Protein AF-L7CES0-F1 (afdb_monomer)

Radius of gyration: 25.16 Å; Cα contacts (8 Å, |Δi|>4): 735; chains: 1; bounding box: 62×67×53 Å

pLDDT: mean 84.21, std 19.74, range [24.27, 98.88]

Sequence (444 aa):
MDDTIAILITWTTYGTWMPGDARGWRKRKGGPQLPQPLLADWCRKQMKGEAVLLEPHHRDAVETACRQHSEHRGWHLLAVSARTNHVHVVITANAKPQTVRDQLKANCTAALRRLAKPLSVGKTWTKGGDCELLNDDEDIHDAVIYVSEAQERKGREQPNEPTALAAGIASRRSRTTTSTPAASAVGSGNPNMKNTEKIHSMLELSHFIGQEHRDLAILGEGNTSAKIDDETFLVKASGSCLESLGEDDAVACRFDTLLPMLDENDISDQEIEDRLLACRVDPNAKKPSVETLFHAYLLSLPGVEFVGHTHSIAVNQILCSTHAEKFATNRLFPDEVVCCGTRSVFVPYVDPGLALSQVIREKTEAFINEMGSTPRVILLQNHGLITIGKTPGAVKAAMLMAHKAAQIFVGAASLGGPVFMSDADVDRIANRIDEHYRQKALKL

InterPro domains:
  IPR001303 Class II aldolase/adducin N-terminal [PF00596] (213-409)
  IPR001303 Class II aldolase/adducin N-terminal [SM01007] (200-410)
  IPR036409 Class II aldolase/adducin N-terminal domain superfamily [G3DSA:3.40.225.10] (173-414)
  IPR036409 Class II aldolase/adducin N-terminal domain superfamily [SSF53639] (213-438)
  IPR036515 Transposase IS200-like superfamily [G3DSA:3.30.70.1290] (42-151)
  IPR036515 Transposase IS200-like superfamily [SSF143422] (53-140)
  IPR050197 Aldolase class II family, sugar metabolism enzymes [PTHR22789] (215-440)

Organism: NCBI:txid993516

Mean predicted aligned error: 16.51 Å

Foldseek 3Di:
DDQFKKKKWKWWWPPQDFDQDCLFDQDPPRGTGHHHVVRNVVVNVVDPDDTQFQDPVLFVLLVVLLVVVCVVQVKAWLFWGDHRTMIITIIGHPDDQQVSVVVSVVSSQVSQCPDPDHPDDPGTTDPTTDMDIDRDPVSSLVSSCVRVVNNVCRVPDDSDDDDPPVRVVRVVPPDDDDDDDDDDDDDDDDLVVLVVVQLVQQLVLLLVQQDCVQQFANAQDKKKKFDSDLFKIWIAARRDGSNPDDSLRTFIFTLVLQQVLLVDPPDDPVVLQVSQCVRTPDNPGHRGDLQVNLVSVQCNDPFWGMKIWTARPLLLVQLQDPCNQVLQAFAQDLLLCLQFNHGEQEAEADDGHSRSSNSSNVSQVVCCVVPVDGGQKYAHRNGTIMGTGNGSLSRVSNSSSSSVRSNVQVVVVVVVGGDTDDSVVSVCSNPDPVSVVVCVSSVD

Solvent-accessible surface area (backbone atoms only — not comparable to full-atom values): 24326 Å² total; per-residue (Å²): 134,81,82,67,52,31,33,46,35,37,36,41,21,16,78,65,76,52,62,18,28,89,85,29,29,72,43,99,90,66,48,77,38,72,53,31,64,71,48,24,52,52,52,59,74,66,52,95,64,78,58,42,69,43,52,72,72,50,22,54,39,35,42,50,31,44,52,54,52,24,57,77,68,74,27,51,71,73,28,63,25,52,47,49,46,35,37,39,36,30,34,34,54,102,59,58,61,68,59,52,52,52,51,45,53,52,42,24,52,53,41,37,55,67,40,98,76,46,68,87,59,99,61,60,53,40,90,77,60,53,68,43,82,26,80,44,72,64,58,45,48,54,53,33,48,56,31,48,62,49,53,74,53,73,85,73,79,67,101,77,79,80,75,76,69,75,61,62,72,68,66,75,76,84,76,82,83,89,80,86,91,79,85,90,78,94,71,86,79,59,68,73,59,55,50,54,53,44,52,52,48,40,44,54,43,26,34,62,49,20,36,60,96,66,48,27,19,88,56,53,51,49,44,42,32,27,48,72,58,97,56,33,29,34,29,38,24,53,83,45,34,31,54,74,55,51,75,83,35,52,26,45,31,36,41,82,61,46,61,64,56,64,79,60,76,92,75,52,72,66,58,53,50,52,41,53,53,62,20,32,74,52,81,85,53,56,57,47,31,75,60,48,58,39,51,48,54,55,44,69,40,88,72,29,33,28,39,41,35,32,49,23,54,47,40,37,66,38,27,67,42,98,49,31,64,60,60,26,60,46,43,71,51,69,70,45,37,69,45,29,41,68,46,32,40,64,38,74,73,58,68,86,37,68,66,30,28,40,51,52,48,54,44,47,52,52,44,26,72,74,68,75,45,80,65,28,30,37,38,35,34,72,63,26,40,37,17,37,19,63,31,60,53,17,20,51,46,17,45,54,39,51,37,52,50,27,48,50,41,56,56,28,46,78,73,81,43,69,69,66,56,53,69,71,58,46,52,54,51,72,71,31,76,68,38,59,52,51,31,58,73,52,48,88

Structure (mmCIF, N/CA/C/O backbone):
data_AF-L7CES0-F1
#
_entry.id   AF-L7CES0-F1
#
loop_
_atom_site.group_PDB
_atom_site.id
_atom_site.type_symbol
_atom_site.label_atom_id
_atom_site.label_alt_id
_atom_site.label_comp_id
_atom_site.label_asym_id
_atom_site.label_entity_id
_atom_site.label_seq_id
_atom_site.pdbx_PDB_ins_code
_atom_site.Cartn_x
_atom_site.Cartn_y
_atom_site.Cartn_z
_atom_site.occupancy
_atom_site.B_iso_or_equiv
_atom_site.auth_seq_id
_atom_site.auth_comp_id
_atom_site.auth_asym_id
_atom_site.auth_atom_id
_atom_site.pdbx_PDB_model_num
ATOM 1 N N . MET A 1 1 ? -9.239 -37.622 4.790 1.00 31.33 1 MET A N 1
ATOM 2 C CA . MET A 1 1 ? -8.653 -36.492 4.047 1.00 31.33 1 MET A CA 1
ATOM 3 C C . MET A 1 1 ? -7.451 -36.099 4.870 1.00 31.33 1 MET A C 1
ATOM 5 O O . MET A 1 1 ? -7.655 -35.707 6.007 1.00 31.33 1 MET A O 1
ATOM 9 N N . ASP A 1 2 ? -6.253 -36.433 4.392 1.00 36.75 2 ASP A N 1
ATOM 10 C CA . ASP A 1 2 ? -5.007 -36.283 5.153 1.00 36.75 2 ASP A CA 1
ATOM 11 C C . ASP A 1 2 ? -4.706 -34.797 5.383 1.00 36.75 2 ASP A C 1
ATOM 13 O O . ASP A 1 2 ? -4.640 -34.026 4.424 1.00 36.75 2 ASP A O 1
ATOM 17 N N . ASP A 1 3 ? -4.530 -34.418 6.651 1.00 44.41 3 ASP A N 1
ATOM 18 C CA . ASP A 1 3 ? -4.059 -33.099 7.075 1.00 44.41 3 ASP A CA 1
ATOM 19 C C . ASP A 1 3 ? -2.729 -32.800 6.365 1.00 44.41 3 ASP A C 1
ATOM 21 O O . ASP A 1 3 ? -1.705 -33.446 6.613 1.00 44.41 3 ASP A O 1
ATOM 25 N N . THR A 1 4 ? -2.739 -31.865 5.415 1.00 49.75 4 THR A N 1
ATOM 26 C CA . THR A 1 4 ? -1.561 -31.571 4.593 1.00 49.75 4 THR A CA 1
ATOM 27 C C . THR A 1 4 ? -0.585 -30.723 5.403 1.00 49.75 4 THR A C 1
ATOM 29 O O . THR A 1 4 ? -0.717 -29.512 5.487 1.00 49.75 4 THR A O 1
ATOM 32 N N . ILE A 1 5 ? 0.408 -31.374 6.012 1.00 77.62 5 ILE A N 1
ATOM 33 C CA . ILE A 1 5 ? 1.502 -30.713 6.734 1.00 77.62 5 ILE A CA 1
ATOM 34 C C . ILE A 1 5 ? 2.671 -30.506 5.762 1.00 77.62 5 ILE A C 1
ATOM 36 O O . ILE A 1 5 ? 3.347 -31.474 5.391 1.00 77.62 5 ILE A O 1
ATOM 40 N N . ALA A 1 6 ? 2.946 -29.263 5.360 1.00 90.38 6 ALA A N 1
ATOM 41 C CA . ALA A 1 6 ? 4.182 -28.941 4.643 1.00 90.38 6 ALA A CA 1
ATOM 42 C C . ALA A 1 6 ? 5.281 -28.490 5.612 1.00 90.38 6 ALA A C 1
ATOM 44 O O . ALA A 1 6 ? 5.043 -28.173 6.777 1.00 90.38 6 ALA A O 1
ATOM 45 N N . ILE A 1 7 ? 6.521 -28.481 5.132 1.00 92.69 7 ILE A N 1
ATOM 46 C CA . ILE A 1 7 ? 7.694 -28.126 5.923 1.00 92.69 7 ILE A CA 1
ATOM 47 C C . ILE A 1 7 ? 8.457 -27.018 5.202 1.00 92.69 7 ILE A C 1
ATOM 49 O O . ILE A 1 7 ? 8.964 -27.250 4.102 1.00 92.69 7 ILE A O 1
ATOM 53 N N . LEU A 1 8 ? 8.608 -25.857 5.842 1.00 91.81 8 LEU A N 1
ATOM 54 C CA . LEU A 1 8 ? 9.565 -24.834 5.425 1.00 91.81 8 LEU A CA 1
ATOM 55 C C . LEU A 1 8 ? 10.921 -25.128 6.069 1.00 91.81 8 LEU A C 1
ATOM 57 O O . LEU A 1 8 ? 11.074 -25.164 7.291 1.00 91.81 8 LEU A O 1
ATOM 61 N N . ILE A 1 9 ? 11.933 -25.357 5.241 1.00 93.50 9 ILE A N 1
ATOM 62 C CA . ILE A 1 9 ? 13.287 -25.692 5.667 1.00 93.50 9 ILE A CA 1
ATOM 63 C C . ILE A 1 9 ? 14.240 -24.618 5.162 1.00 93.50 9 ILE A C 1
ATOM 65 O O . ILE A 1 9 ? 14.303 -24.351 3.965 1.00 93.50 9 ILE A O 1
ATOM 69 N N . THR A 1 10 ? 15.050 -24.074 6.069 1.00 90.12 10 THR A N 1
ATOM 70 C CA . THR A 1 10 ? 16.116 -23.127 5.725 1.00 90.12 10 THR A CA 1
ATOM 71 C C . THR A 1 10 ? 17.451 -23.588 6.296 1.00 90.12 10 THR A C 1
ATOM 73 O O . THR A 1 10 ? 17.572 -23.873 7.491 1.00 90.12 10 THR A O 1
ATOM 76 N N . TRP A 1 11 ? 18.499 -23.644 5.475 1.00 92.81 11 TRP A N 1
ATOM 77 C CA . TRP A 1 11 ? 19.865 -23.848 5.969 1.00 92.81 11 TRP A CA 1
ATOM 78 C C . TRP A 1 11 ? 20.870 -22.933 5.283 1.00 92.81 11 TRP A C 1
ATOM 80 O O . TRP A 1 11 ? 20.719 -22.565 4.125 1.00 92.81 11 TRP A O 1
ATOM 90 N N . THR A 1 12 ? 21.933 -22.594 6.006 1.00 90.88 12 THR A N 1
ATOM 91 C CA . THR A 1 12 ? 22.967 -21.665 5.543 1.00 90.88 12 THR A CA 1
ATOM 92 C C . THR A 1 12 ? 24.241 -22.401 5.142 1.00 90.88 12 THR A C 1
ATOM 94 O O . THR A 1 12 ? 24.520 -23.522 5.600 1.00 90.88 12 THR A O 1
ATOM 97 N N . THR A 1 13 ? 25.035 -21.771 4.282 1.00 90.69 13 THR A N 1
ATOM 98 C CA . THR A 1 13 ? 26.393 -22.221 3.978 1.00 90.69 13 THR A CA 1
ATOM 99 C C . THR A 1 13 ? 27.318 -22.000 5.177 1.00 90.69 13 THR A C 1
ATOM 101 O O . THR A 1 13 ? 26.997 -21.291 6.134 1.00 90.69 13 THR A O 1
ATOM 104 N N . TYR A 1 14 ? 28.457 -22.686 5.194 1.00 90.56 14 TYR A N 1
ATOM 105 C CA . TYR A 1 14 ? 29.433 -22.547 6.268 1.00 90.56 14 TYR A CA 1
ATOM 106 C C . TYR A 1 14 ? 30.012 -21.127 6.310 1.00 90.56 14 TYR A C 1
ATOM 108 O O . TYR A 1 14 ? 30.406 -20.584 5.284 1.00 90.56 14 TYR A O 1
ATOM 116 N N . GLY A 1 15 ? 30.097 -20.545 7.509 1.00 84.50 15 GLY A N 1
ATOM 117 C CA . GLY A 1 15 ? 30.804 -19.281 7.735 1.00 84.50 15 GLY A CA 1
ATOM 118 C C . GLY A 1 15 ? 30.057 -18.016 7.305 1.00 84.50 15 GLY A C 1
ATOM 119 O O . GLY A 1 15 ? 30.599 -16.933 7.474 1.00 84.50 15 GLY A O 1
ATOM 120 N N . THR A 1 16 ? 28.827 -18.121 6.794 1.00 84.56 16 THR A N 1
ATOM 121 C CA . THR A 1 16 ? 28.061 -16.966 6.285 1.00 84.56 16 THR A CA 1
ATOM 122 C C . THR A 1 16 ? 27.015 -16.426 7.253 1.00 84.56 16 THR A C 1
ATOM 124 O O . THR A 1 16 ? 26.471 -15.353 7.016 1.00 84.56 16 THR A O 1
ATOM 127 N N . TRP A 1 17 ? 26.719 -17.145 8.340 1.00 77.38 17 TRP A N 1
ATOM 128 C CA . TRP A 1 17 ? 25.774 -16.741 9.387 1.00 77.38 17 TRP A CA 1
ATOM 129 C C . TRP A 1 17 ? 26.371 -17.061 10.761 1.00 77.38 17 TRP A C 1
ATOM 131 O O . TRP A 1 17 ? 26.491 -18.233 11.130 1.00 77.38 17 TRP A O 1
ATOM 141 N N . MET A 1 18 ? 26.777 -16.024 11.501 1.00 76.88 18 MET A N 1
ATOM 142 C CA . MET A 1 18 ? 27.483 -16.156 12.781 1.00 76.88 18 MET A CA 1
ATOM 143 C C . MET A 1 18 ? 26.650 -15.654 13.963 1.00 76.88 18 MET A C 1
ATOM 145 O O . MET A 1 18 ? 25.903 -14.686 13.828 1.00 76.88 18 MET A O 1
ATOM 149 N N . PRO A 1 19 ? 26.809 -16.256 15.154 1.00 76.00 19 PRO A N 1
ATOM 150 C CA . PRO A 1 19 ? 26.372 -15.625 16.391 1.00 76.00 19 PRO A CA 1
ATOM 151 C C . PRO A 1 19 ? 26.989 -14.228 16.538 1.00 76.00 19 PRO A C 1
ATOM 153 O O . PRO A 1 19 ? 28.187 -14.057 16.332 1.00 76.00 19 PRO A O 1
ATOM 156 N N . GLY A 1 20 ? 26.168 -13.246 16.907 1.00 69.25 20 GLY A N 1
ATOM 157 C CA . GLY A 1 20 ? 26.587 -11.861 17.129 1.00 69.25 20 GLY A CA 1
ATOM 158 C C . GLY A 1 20 ? 26.672 -10.981 15.881 1.00 69.25 20 GLY A C 1
ATOM 159 O O . GLY A 1 20 ? 27.053 -9.820 15.997 1.00 69.25 20 GLY A O 1
ATOM 160 N N . ASP A 1 21 ? 26.322 -11.496 14.705 1.00 74.50 21 ASP A N 1
ATOM 161 C CA . ASP A 1 21 ? 26.312 -10.724 13.459 1.00 74.50 21 ASP A CA 1
ATOM 162 C C . ASP A 1 21 ? 25.358 -9.505 13.531 1.00 74.50 21 ASP A C 1
ATOM 164 O O . ASP A 1 21 ? 24.386 -9.512 14.291 1.00 74.50 21 ASP A O 1
ATOM 168 N N . ALA A 1 22 ? 25.627 -8.466 12.728 1.00 72.06 22 ALA A N 1
ATOM 169 C CA . ALA A 1 22 ? 24.832 -7.237 12.595 1.00 72.06 22 ALA A CA 1
ATOM 170 C C . ALA A 1 22 ? 23.349 -7.490 12.268 1.00 72.06 22 ALA A C 1
ATOM 172 O O . ALA A 1 22 ? 22.497 -6.654 12.543 1.00 72.06 22 ALA A O 1
ATOM 173 N N . ARG A 1 23 ? 23.035 -8.668 11.727 1.00 67.31 23 ARG A N 1
ATOM 174 C CA . ARG A 1 23 ? 21.677 -9.109 11.374 1.00 67.31 23 ARG A CA 1
ATOM 175 C C . ARG A 1 23 ? 20.868 -9.641 12.566 1.00 67.31 23 ARG A C 1
ATOM 177 O O . ARG A 1 23 ? 19.745 -10.105 12.392 1.00 67.31 23 ARG A O 1
ATOM 184 N N . GLY A 1 24 ? 21.452 -9.628 13.764 1.00 63.50 24 GLY A N 1
ATOM 185 C CA . GLY A 1 24 ? 20.952 -10.391 14.900 1.00 63.50 24 GLY A CA 1
ATOM 186 C C . GLY A 1 24 ? 21.212 -11.889 14.719 1.00 63.50 24 GLY A C 1
ATOM 187 O O . GLY A 1 24 ? 21.704 -12.360 13.693 1.00 63.50 24 GLY A O 1
ATOM 188 N N . TRP A 1 25 ? 20.931 -12.677 15.751 1.00 64.56 25 TRP A N 1
ATOM 189 C CA . TRP A 1 25 ? 21.122 -14.129 15.706 1.00 64.56 25 TRP A CA 1
ATOM 190 C C . TRP A 1 25 ? 20.159 -14.824 16.659 1.00 64.56 25 TRP A C 1
ATOM 192 O O . TRP A 1 25 ? 19.633 -14.211 17.575 1.00 64.56 25 TRP A O 1
ATOM 202 N N . ARG A 1 26 ? 19.907 -16.123 16.484 1.00 62.69 26 ARG A N 1
ATOM 203 C CA . ARG A 1 26 ? 18.997 -16.863 17.370 1.00 62.69 26 ARG A CA 1
ATOM 204 C C . ARG A 1 26 ? 19.768 -17.813 18.274 1.00 62.69 26 ARG A C 1
ATOM 206 O O . ARG A 1 26 ? 20.466 -18.712 17.804 1.00 62.69 26 ARG A O 1
ATOM 213 N N . LYS A 1 27 ? 19.600 -17.673 19.589 1.00 69.56 27 LYS A N 1
ATOM 214 C CA . LYS A 1 27 ? 20.144 -18.619 20.570 1.00 69.56 27 LYS A CA 1
ATOM 215 C C . LYS A 1 27 ? 19.164 -19.777 20.740 1.00 69.56 27 LYS A C 1
ATOM 217 O O . LYS A 1 27 ? 17.992 -19.569 21.038 1.00 69.56 27 LYS A O 1
ATOM 222 N N . ARG A 1 28 ? 19.648 -21.020 20.622 1.00 53.41 28 ARG A N 1
ATOM 223 C CA . ARG A 1 28 ? 18.825 -22.254 20.597 1.00 53.41 28 ARG A CA 1
ATOM 224 C C . ARG A 1 28 ? 17.834 -22.412 21.767 1.00 53.41 28 ARG A C 1
ATOM 226 O O . ARG A 1 28 ? 16.840 -23.107 21.610 1.00 53.41 28 ARG A O 1
ATOM 233 N N . LYS A 1 29 ? 18.104 -21.790 22.919 1.00 57.03 29 LYS A N 1
ATOM 234 C CA . LYS A 1 29 ? 17.214 -21.751 24.098 1.00 57.03 29 LYS A CA 1
ATOM 235 C C . LYS A 1 29 ? 16.853 -20.328 24.559 1.00 57.03 29 LYS A C 1
ATOM 237 O O . LYS A 1 29 ? 16.250 -20.182 25.608 1.00 57.03 29 LYS A O 1
ATOM 242 N N . GLY A 1 30 ? 17.277 -19.297 23.826 1.00 54.09 30 GLY A N 1
ATOM 243 C CA . GLY A 1 30 ? 17.149 -17.891 24.237 1.00 54.09 30 GLY A CA 1
ATOM 244 C C . GLY A 1 30 ? 16.395 -17.005 23.248 1.00 54.09 30 GLY A C 1
ATOM 245 O O . GLY A 1 30 ? 16.243 -15.823 23.513 1.00 54.09 30 GLY A O 1
ATOM 246 N N . GLY A 1 31 ? 15.936 -17.553 22.117 1.00 71.75 31 GLY A N 1
ATOM 247 C CA . GLY A 1 31 ? 15.208 -16.778 21.113 1.00 71.75 31 GLY A CA 1
ATOM 248 C C . GLY A 1 31 ? 16.110 -15.838 20.304 1.00 71.75 31 GLY A C 1
ATOM 249 O O . GLY A 1 31 ? 17.329 -16.055 20.256 1.00 71.75 31 GLY A O 1
ATOM 250 N N . PRO A 1 32 ? 15.518 -14.857 19.600 1.00 67.75 32 PRO A N 1
ATOM 251 C CA . PRO A 1 32 ? 16.250 -13.815 18.885 1.00 67.75 32 PRO A CA 1
ATOM 252 C C . PRO A 1 32 ? 17.181 -13.049 19.830 1.00 67.75 32 PRO A C 1
ATOM 254 O O . PRO A 1 32 ? 16.888 -12.874 21.009 1.00 67.75 32 PRO A O 1
ATOM 257 N N . GLN A 1 33 ? 18.332 -12.642 19.326 1.00 78.00 33 GLN A N 1
ATOM 258 C CA . GLN A 1 33 ? 19.366 -11.913 20.042 1.00 78.00 33 GLN A CA 1
ATOM 259 C C . GLN A 1 33 ? 19.807 -10.747 19.169 1.00 78.00 33 GLN A C 1
ATOM 261 O O . GLN A 1 33 ? 19.959 -10.896 17.953 1.00 78.00 33 GLN A O 1
ATOM 266 N N . LEU A 1 34 ? 20.055 -9.611 19.815 1.00 75.25 34 LEU A N 1
ATOM 267 C CA . LEU A 1 34 ? 20.637 -8.442 19.173 1.00 75.25 34 LEU A CA 1
ATOM 268 C C . LEU A 1 34 ? 22.056 -8.744 18.655 1.00 75.25 34 LEU A C 1
ATOM 270 O O . LEU A 1 34 ? 22.707 -9.690 19.130 1.00 75.25 34 LEU A O 1
ATOM 274 N N . PRO A 1 35 ? 22.553 -7.943 17.699 1.00 79.38 35 PRO A N 1
ATOM 275 C CA . PRO A 1 35 ? 23.943 -7.992 17.269 1.00 79.38 35 PRO A CA 1
ATOM 276 C C . PRO A 1 35 ? 24.923 -7.921 18.442 1.00 79.38 35 PRO A C 1
ATOM 278 O O . PRO A 1 35 ? 24.735 -7.169 19.395 1.00 79.38 35 PRO A O 1
ATOM 281 N N . GLN A 1 36 ? 25.991 -8.710 18.367 1.00 82.56 36 GLN A N 1
ATOM 282 C CA . GLN A 1 36 ? 27.081 -8.735 19.343 1.00 82.56 36 GLN A CA 1
ATOM 283 C C . GLN A 1 36 ? 28.413 -8.772 18.583 1.00 82.56 36 GLN A C 1
ATOM 285 O O . GLN A 1 36 ? 28.971 -9.855 18.385 1.00 82.56 36 GLN A O 1
ATOM 290 N N . PRO A 1 37 ? 28.943 -7.609 18.158 1.00 82.75 37 PRO A N 1
ATOM 291 C CA . PRO A 1 37 ? 30.111 -7.534 17.277 1.00 82.75 37 PRO A CA 1
ATOM 292 C C . PRO A 1 37 ? 31.334 -8.297 17.803 1.00 82.75 37 PRO A C 1
ATOM 294 O O . PRO A 1 37 ? 31.975 -9.031 17.058 1.00 82.75 37 PRO A O 1
ATOM 297 N N . LEU A 1 38 ? 31.594 -8.228 19.115 1.00 84.69 38 LEU A N 1
ATOM 298 C CA . LEU A 1 38 ? 32.695 -8.963 19.750 1.00 84.69 38 LEU A CA 1
ATOM 299 C C . LEU A 1 38 ? 32.525 -10.488 19.660 1.00 84.69 38 LEU A C 1
ATOM 301 O O . LEU A 1 38 ? 33.505 -11.214 19.492 1.00 84.69 38 LEU A O 1
ATOM 305 N N . LEU A 1 39 ? 31.285 -10.982 19.747 1.00 81.62 39 LEU A N 1
ATOM 306 C CA . LEU A 1 39 ? 30.976 -12.400 19.575 1.00 81.62 39 LEU A CA 1
ATOM 307 C C . LEU A 1 39 ? 31.136 -12.819 18.108 1.00 81.62 39 LEU A C 1
ATOM 309 O O . LEU A 1 39 ? 31.709 -13.877 17.851 1.00 81.62 39 LEU A O 1
ATOM 313 N N . ALA A 1 40 ? 30.699 -11.981 17.163 1.00 80.56 40 ALA A N 1
ATOM 314 C CA . ALA A 1 40 ? 30.894 -12.227 15.735 1.00 80.56 40 ALA A CA 1
ATOM 315 C C . ALA A 1 40 ? 32.382 -12.298 15.374 1.00 80.56 40 ALA A C 1
ATOM 317 O O . ALA A 1 40 ? 32.809 -13.241 14.706 1.00 80.56 40 ALA A O 1
ATOM 318 N N . ASP A 1 41 ? 33.191 -11.360 15.868 1.00 82.38 41 ASP A N 1
ATOM 319 C CA . ASP A 1 41 ? 34.636 -11.341 15.641 1.00 82.38 41 ASP A CA 1
ATOM 320 C C . ASP A 1 41 ? 35.332 -12.544 16.280 1.00 82.38 41 ASP A C 1
ATOM 322 O O . ASP A 1 41 ? 36.210 -13.158 15.666 1.00 82.38 41 ASP A O 1
ATOM 326 N N . TRP A 1 42 ? 34.920 -12.928 17.492 1.00 86.25 42 TRP A N 1
ATOM 327 C CA . TRP A 1 42 ? 35.408 -14.146 18.129 1.00 86.25 42 TRP A CA 1
ATOM 328 C C . TRP A 1 42 ? 35.054 -15.386 17.297 1.00 86.25 42 TRP A C 1
ATOM 330 O O . TRP A 1 42 ? 35.937 -16.190 17.004 1.00 86.25 42 TRP A O 1
ATOM 340 N N . CYS A 1 43 ? 33.805 -15.523 16.838 1.00 82.69 43 CYS A N 1
ATOM 341 C CA . CYS A 1 43 ? 33.379 -16.626 15.974 1.00 82.69 43 CYS A CA 1
ATOM 342 C C . CYS A 1 43 ? 34.150 -16.662 14.647 1.00 82.69 43 CYS A C 1
ATOM 344 O O . CYS A 1 43 ? 34.544 -17.746 14.212 1.00 82.69 43 CYS A O 1
ATOM 346 N N . ARG A 1 44 ? 34.419 -15.501 14.037 1.00 82.62 44 ARG A N 1
ATOM 347 C CA . ARG A 1 44 ? 35.200 -15.388 12.797 1.00 82.62 44 ARG A CA 1
ATOM 348 C C . ARG A 1 44 ? 36.630 -15.893 12.990 1.00 82.62 44 ARG A C 1
ATOM 350 O O . ARG A 1 44 ? 37.118 -16.665 12.172 1.00 82.62 44 ARG A O 1
ATOM 357 N N . LYS A 1 45 ? 37.268 -15.556 14.117 1.00 86.00 45 LYS A N 1
ATOM 358 C CA . LYS A 1 45 ? 38.613 -16.048 14.476 1.00 86.00 45 LYS A CA 1
ATOM 359 C C . LYS A 1 45 ? 38.672 -17.560 14.729 1.00 86.00 45 LYS A C 1
ATOM 361 O O . LYS A 1 45 ? 39.747 -18.140 14.651 1.00 86.00 45 LYS A O 1
ATOM 366 N N . GLN A 1 46 ? 37.542 -18.200 15.036 1.00 84.50 46 GLN A N 1
ATOM 367 C CA . GLN A 1 46 ? 37.449 -19.648 15.276 1.00 84.50 46 GLN A CA 1
ATOM 368 C C . GLN A 1 46 ? 37.069 -20.456 14.020 1.00 84.50 46 GLN A C 1
ATOM 370 O O . GLN A 1 46 ? 36.885 -21.677 14.096 1.00 84.50 46 GLN A O 1
ATOM 375 N N . MET A 1 47 ? 36.915 -19.807 12.861 1.00 85.38 47 MET A N 1
ATOM 376 C CA . MET A 1 47 ? 36.644 -20.507 11.606 1.00 85.38 47 MET A CA 1
ATOM 377 C C . MET A 1 47 ? 37.829 -21.387 11.201 1.00 85.38 47 MET A C 1
ATOM 379 O O . MET A 1 47 ? 38.986 -21.010 11.336 1.00 85.38 47 MET A O 1
ATOM 383 N N . LYS A 1 48 ? 37.527 -22.576 10.672 1.00 83.31 48 LYS A N 1
ATOM 384 C CA . LYS A 1 48 ? 38.524 -23.557 10.208 1.00 83.31 48 LYS A CA 1
ATOM 385 C C . LYS A 1 48 ? 38.774 -23.486 8.697 1.00 83.31 48 LYS A C 1
ATOM 387 O O . LYS A 1 48 ? 39.454 -24.345 8.151 1.00 83.31 48 LYS A O 1
ATOM 392 N N . GLY A 1 49 ? 38.166 -22.517 8.024 1.00 83.06 49 GLY A N 1
ATOM 393 C CA . GLY A 1 49 ? 38.236 -22.303 6.583 1.00 83.06 49 GLY A CA 1
ATOM 394 C C . GLY A 1 49 ? 37.406 -21.085 6.196 1.00 83.06 49 GLY A C 1
ATOM 395 O O . GLY A 1 49 ? 36.725 -20.516 7.049 1.00 83.06 49 GLY A O 1
ATOM 396 N N . GLU A 1 50 ? 37.461 -20.697 4.928 1.00 86.06 50 GLU A N 1
ATOM 397 C CA . GLU A 1 50 ? 36.726 -19.540 4.414 1.00 86.06 50 GLU A CA 1
ATOM 398 C C . GLU A 1 50 ? 35.208 -19.762 4.395 1.00 86.06 50 GLU A C 1
ATOM 400 O O . GLU A 1 50 ? 34.711 -20.895 4.411 1.00 86.06 50 GLU A O 1
ATOM 405 N N . ALA A 1 51 ? 34.462 -18.655 4.382 1.00 87.94 51 ALA A N 1
ATOM 406 C CA . ALA A 1 51 ? 33.020 -18.695 4.204 1.00 87.94 51 ALA A CA 1
ATOM 407 C C . ALA A 1 51 ? 32.680 -19.249 2.816 1.00 87.94 51 ALA A C 1
ATOM 409 O O . ALA A 1 51 ? 33.293 -18.892 1.813 1.00 87.94 51 ALA A O 1
ATOM 410 N N . VAL A 1 52 ? 31.685 -20.126 2.758 1.00 91.25 52 VAL A N 1
ATOM 411 C CA . VAL A 1 52 ? 31.287 -20.785 1.517 1.00 91.25 52 VAL A CA 1
ATOM 412 C C . VAL A 1 52 ? 30.200 -19.959 0.842 1.00 91.25 52 VAL A C 1
ATOM 414 O O . VAL A 1 52 ? 29.118 -19.787 1.405 1.00 91.25 52 VAL A O 1
ATOM 417 N N . LEU A 1 53 ? 30.467 -19.494 -0.377 1.00 90.81 53 LEU A N 1
ATOM 418 C CA . LEU A 1 53 ? 29.490 -18.828 -1.236 1.00 90.81 53 LEU A CA 1
ATOM 419 C C . LEU A 1 53 ? 29.191 -19.697 -2.464 1.00 90.81 53 LEU A C 1
ATOM 421 O O . LEU A 1 53 ? 30.092 -20.239 -3.103 1.00 90.81 53 LEU A O 1
ATOM 425 N N . LEU A 1 54 ? 27.908 -19.862 -2.780 1.00 90.19 54 LEU A N 1
ATOM 426 C CA . LEU A 1 54 ? 27.447 -20.633 -3.927 1.00 90.19 54 LEU A CA 1
ATOM 427 C C . LEU A 1 54 ? 27.421 -19.747 -5.176 1.00 90.19 54 LEU A C 1
ATOM 429 O O . LEU A 1 54 ? 26.565 -18.872 -5.305 1.00 90.19 54 LEU A O 1
ATOM 433 N N . GLU A 1 55 ? 28.328 -20.012 -6.113 1.00 91.56 55 GLU A N 1
ATOM 434 C CA . GLU A 1 55 ? 28.251 -19.535 -7.497 1.00 91.56 55 GLU A CA 1
ATOM 435 C C . GLU A 1 55 ? 26.949 -19.996 -8.191 1.00 91.56 55 GLU A C 1
ATOM 437 O O . GLU A 1 55 ? 26.343 -20.980 -7.757 1.00 91.56 55 GLU A O 1
ATOM 442 N N . PRO A 1 56 ? 26.520 -19.346 -9.292 1.00 90.19 56 PRO A N 1
ATOM 443 C CA . PRO A 1 56 ? 25.282 -19.697 -9.997 1.00 90.19 56 PRO A CA 1
ATOM 444 C C . PRO A 1 56 ? 25.135 -21.197 -10.288 1.00 90.19 56 PRO A C 1
ATOM 446 O O . PRO A 1 56 ? 24.151 -21.811 -9.886 1.00 90.19 56 PRO A O 1
ATOM 449 N N . HIS A 1 57 ? 26.175 -21.820 -10.844 1.00 92.06 57 HIS A N 1
ATOM 450 C CA . HIS A 1 57 ? 26.160 -23.244 -11.179 1.00 92.06 57 HIS A CA 1
ATOM 451 C C . HIS A 1 57 ? 26.100 -24.170 -9.944 1.00 92.06 57 HIS A C 1
ATOM 453 O O . HIS A 1 57 ? 25.565 -25.275 -10.020 1.00 92.06 57 HIS A O 1
ATOM 459 N N . HIS A 1 58 ? 26.605 -23.730 -8.782 1.00 95.06 58 HIS A N 1
ATOM 460 C CA . HIS A 1 58 ? 26.426 -24.455 -7.521 1.00 95.06 58 HIS A CA 1
ATOM 461 C C . HIS A 1 58 ? 24.961 -24.421 -7.066 1.00 95.06 58 HIS A C 1
ATOM 463 O O . HIS A 1 58 ? 24.449 -25.423 -6.567 1.00 95.06 58 HIS A O 1
ATOM 469 N N . ARG A 1 59 ? 24.284 -23.277 -7.223 1.00 94.62 59 ARG A N 1
ATOM 470 C CA . ARG A 1 59 ? 22.878 -23.099 -6.828 1.00 94.62 59 ARG A CA 1
ATOM 471 C C . ARG A 1 59 ? 21.957 -23.967 -7.678 1.00 94.62 59 ARG A C 1
ATOM 473 O O . ARG A 1 59 ? 21.113 -24.665 -7.123 1.00 94.62 59 ARG A O 1
ATOM 480 N N . ASP A 1 60 ? 22.200 -24.018 -8.983 1.00 93.06 60 ASP A N 1
ATOM 481 C CA . ASP A 1 60 ? 21.440 -24.873 -9.901 1.00 93.06 60 ASP A CA 1
ATOM 482 C C . ASP A 1 60 ? 21.611 -26.361 -9.558 1.00 93.06 60 ASP A C 1
ATOM 484 O O . ASP A 1 60 ? 20.641 -27.124 -9.535 1.00 93.06 60 ASP A O 1
ATOM 488 N N . ALA A 1 61 ? 22.831 -26.775 -9.196 1.00 96.12 61 ALA A N 1
ATOM 489 C CA . ALA A 1 61 ? 23.109 -28.139 -8.754 1.00 96.12 61 ALA A CA 1
ATOM 490 C C . ALA A 1 61 ? 22.389 -28.497 -7.443 1.00 96.12 61 ALA A C 1
ATOM 492 O O . ALA A 1 61 ? 21.892 -29.613 -7.292 1.00 96.12 61 ALA A O 1
ATOM 493 N N . VAL A 1 62 ? 22.317 -27.556 -6.497 1.00 97.25 62 VAL A N 1
ATOM 494 C CA . VAL A 1 62 ? 21.602 -27.718 -5.221 1.00 97.25 62 VAL A CA 1
ATOM 495 C C . VAL A 1 62 ? 20.099 -27.856 -5.450 1.00 97.25 62 VAL A C 1
ATOM 497 O O . VAL A 1 62 ? 19.487 -28.782 -4.923 1.00 97.25 62 VAL A O 1
ATOM 500 N N . GLU A 1 63 ? 19.501 -26.980 -6.257 1.00 96.56 63 GLU A N 1
ATOM 501 C CA . GLU A 1 63 ? 18.067 -27.039 -6.567 1.00 96.56 63 GLU A CA 1
ATOM 502 C C . GLU A 1 63 ? 17.700 -28.326 -7.303 1.00 96.56 63 GLU A C 1
ATOM 504 O O . GLU A 1 63 ? 16.723 -28.987 -6.946 1.00 96.56 63 GLU A O 1
ATOM 509 N N . THR A 1 64 ? 18.529 -28.728 -8.268 1.00 97.19 64 THR A N 1
ATOM 510 C CA . THR A 1 64 ? 18.374 -29.994 -8.992 1.00 97.19 64 THR A CA 1
ATOM 511 C C . THR A 1 64 ? 18.453 -31.188 -8.041 1.00 97.19 64 THR A C 1
ATOM 513 O O . THR A 1 64 ? 17.595 -32.067 -8.087 1.00 97.19 64 THR A O 1
ATOM 516 N N . ALA A 1 65 ? 19.428 -31.206 -7.126 1.00 97.81 65 ALA A N 1
ATOM 517 C CA . ALA A 1 65 ? 19.572 -32.277 -6.142 1.00 97.81 65 ALA A CA 1
ATOM 518 C C . ALA A 1 65 ? 18.371 -32.361 -5.186 1.00 97.81 65 ALA A C 1
ATOM 520 O O . ALA A 1 65 ? 17.935 -33.460 -4.844 1.00 97.81 65 ALA A O 1
ATOM 521 N N . CYS A 1 66 ? 17.814 -31.218 -4.771 1.00 97.56 66 CYS A N 1
ATOM 522 C CA . CYS A 1 66 ? 16.595 -31.182 -3.965 1.00 97.56 66 CYS A CA 1
ATOM 523 C C . CYS A 1 66 ? 15.394 -31.761 -4.721 1.00 97.56 66 CYS A C 1
ATOM 525 O O . CYS A 1 66 ? 14.670 -32.573 -4.146 1.00 97.56 66 CYS A O 1
ATOM 527 N N . ARG A 1 67 ? 15.200 -31.389 -5.996 1.00 97.56 67 ARG A N 1
ATOM 528 C CA . ARG A 1 67 ? 14.124 -31.930 -6.849 1.00 97.56 67 ARG A CA 1
ATOM 529 C C . ARG A 1 67 ? 14.251 -33.446 -7.003 1.00 97.56 67 ARG A C 1
ATOM 531 O O . ARG A 1 67 ? 13.355 -34.173 -6.588 1.00 97.56 67 ARG A O 1
ATOM 538 N N . GLN A 1 68 ? 15.411 -33.917 -7.460 1.00 96.94 68 GLN A N 1
ATOM 539 C CA . GLN A 1 68 ? 15.675 -35.341 -7.694 1.00 96.94 68 GLN A CA 1
ATOM 540 C C . GLN A 1 68 ? 15.530 -36.191 -6.427 1.00 96.94 68 GLN A C 1
ATOM 542 O O . GLN A 1 68 ? 14.941 -37.271 -6.459 1.00 96.94 68 GLN A O 1
ATOM 547 N N . HIS A 1 69 ? 16.057 -35.721 -5.290 1.00 97.88 69 HIS A N 1
ATOM 548 C CA . HIS A 1 69 ? 15.932 -36.471 -4.038 1.00 97.88 69 HIS A CA 1
ATOM 549 C C . HIS A 1 69 ? 14.487 -36.495 -3.534 1.00 97.88 69 HIS A C 1
ATOM 551 O O . HIS A 1 69 ? 14.050 -37.514 -3.007 1.00 97.88 69 HIS A O 1
ATOM 557 N N . SER A 1 70 ? 13.733 -35.406 -3.710 1.00 96.56 70 SER A N 1
ATOM 558 C CA . SER A 1 70 ? 12.315 -35.364 -3.329 1.00 96.56 70 SER A CA 1
ATOM 559 C C . SER A 1 70 ? 11.492 -36.348 -4.161 1.00 96.56 70 SER A C 1
ATOM 561 O O . SER A 1 70 ? 10.762 -37.154 -3.588 1.00 96.56 70 SER A O 1
ATOM 563 N N . GLU A 1 71 ? 11.700 -36.373 -5.480 1.00 95.50 71 GLU A N 1
ATOM 564 C CA . GLU A 1 71 ? 11.082 -37.345 -6.392 1.00 95.50 71 GLU A CA 1
ATOM 565 C C . GLU A 1 71 ? 11.412 -38.789 -5.992 1.00 95.50 71 GLU A C 1
ATOM 567 O O . GLU A 1 71 ? 10.512 -39.610 -5.827 1.00 95.50 71 GLU A O 1
ATOM 572 N N . HIS A 1 72 ? 12.691 -39.091 -5.738 1.00 95.25 72 HIS A N 1
ATOM 573 C CA . HIS A 1 72 ? 13.130 -40.427 -5.325 1.00 95.25 72 HIS A CA 1
ATOM 574 C C . HIS A 1 72 ? 12.475 -40.903 -4.017 1.00 95.25 72 HIS A C 1
ATOM 576 O O . HIS A 1 72 ? 12.283 -42.100 -3.808 1.00 95.25 72 HIS A O 1
ATOM 582 N N . ARG A 1 73 ? 12.139 -39.974 -3.117 1.00 95.00 73 ARG A N 1
ATOM 583 C CA . ARG A 1 73 ? 11.515 -40.264 -1.819 1.00 95.00 73 ARG A CA 1
ATOM 584 C C . ARG A 1 73 ? 9.987 -40.229 -1.850 1.00 95.00 73 ARG A C 1
ATOM 586 O O . ARG A 1 73 ? 9.383 -40.534 -0.823 1.00 95.00 73 ARG A O 1
ATOM 593 N N . GLY A 1 74 ? 9.379 -39.857 -2.979 1.00 94.06 74 GLY A N 1
ATOM 594 C CA . GLY A 1 74 ? 7.940 -39.608 -3.071 1.00 94.06 74 GLY A CA 1
ATOM 595 C C . GLY A 1 74 ? 7.486 -38.408 -2.234 1.00 94.06 74 GLY A C 1
ATOM 596 O O . GLY A 1 74 ? 6.356 -38.381 -1.757 1.00 94.06 74 GLY A O 1
ATOM 597 N N . TRP A 1 75 ? 8.374 -37.441 -1.995 1.00 96.06 75 TRP A N 1
ATOM 598 C CA . TRP A 1 75 ? 8.037 -36.193 -1.315 1.00 96.06 75 TRP A CA 1
ATOM 599 C C . TRP A 1 75 ? 7.573 -35.154 -2.328 1.00 96.06 75 TRP A C 1
ATOM 601 O O . TRP A 1 75 ? 8.148 -35.028 -3.410 1.00 96.06 75 TRP A O 1
ATOM 611 N N . HIS A 1 76 ? 6.555 -34.380 -1.963 1.00 95.12 76 HIS A N 1
ATOM 612 C CA . HIS A 1 76 ? 6.023 -33.347 -2.835 1.00 95.12 76 HIS A CA 1
ATOM 613 C C . HIS A 1 76 ? 6.753 -32.029 -2.581 1.00 95.12 76 HIS A C 1
ATOM 615 O O . HIS A 1 76 ? 6.494 -31.326 -1.603 1.00 95.12 76 HIS A O 1
ATOM 621 N N . LEU A 1 77 ? 7.727 -31.728 -3.440 1.00 95.50 77 LEU A N 1
ATOM 622 C CA . LEU A 1 77 ? 8.486 -30.486 -3.384 1.00 95.50 77 LEU A CA 1
ATOM 623 C C . LEU A 1 77 ? 7.663 -29.342 -3.983 1.00 95.50 77 LEU A C 1
ATOM 625 O O . LEU A 1 77 ? 7.465 -29.294 -5.194 1.00 95.50 77 LEU A O 1
ATOM 629 N N . LEU A 1 78 ? 7.238 -28.415 -3.129 1.00 92.31 78 LEU A N 1
ATOM 630 C CA . LEU A 1 78 ? 6.409 -27.272 -3.503 1.00 92.31 78 LEU A CA 1
ATOM 631 C C . LEU A 1 78 ? 7.262 -26.113 -4.037 1.00 92.31 78 LEU A C 1
ATOM 633 O O . LEU A 1 78 ? 6.949 -25.532 -5.071 1.00 92.31 78 LEU A O 1
ATOM 637 N N . ALA A 1 79 ? 8.377 -25.806 -3.367 1.00 92.88 79 ALA A N 1
ATOM 638 C CA . ALA A 1 79 ? 9.309 -24.762 -3.791 1.00 92.88 79 ALA A CA 1
ATOM 639 C C . ALA A 1 79 ? 10.741 -25.043 -3.307 1.00 92.88 79 ALA A C 1
ATOM 641 O O . ALA A 1 79 ? 10.951 -25.643 -2.253 1.00 92.88 79 ALA A O 1
ATOM 642 N N . VAL A 1 80 ? 11.749 -24.587 -4.055 1.00 95.38 80 VAL A N 1
ATOM 643 C CA . VAL A 1 80 ? 13.161 -24.632 -3.636 1.00 95.38 80 VAL A CA 1
ATOM 644 C C . VAL A 1 80 ? 13.921 -23.439 -4.190 1.00 95.38 80 VAL A C 1
ATOM 646 O O . VAL A 1 80 ? 13.816 -23.160 -5.372 1.00 95.38 80 VAL A O 1
ATOM 649 N N . SER A 1 81 ? 14.717 -22.757 -3.376 1.00 92.94 81 SER A N 1
ATOM 650 C CA . SER A 1 81 ? 15.546 -21.640 -3.835 1.00 92.94 81 SER A CA 1
ATOM 651 C C . SER A 1 81 ? 16.899 -21.675 -3.146 1.00 92.94 81 SER A C 1
ATOM 653 O O . SER A 1 81 ? 17.003 -21.506 -1.929 1.00 92.94 81 SER A O 1
ATOM 655 N N . ALA A 1 82 ? 17.946 -21.938 -3.922 1.00 92.31 82 ALA A N 1
ATOM 656 C CA . ALA A 1 82 ? 19.324 -21.839 -3.482 1.00 92.31 82 ALA A CA 1
ATOM 657 C C . ALA A 1 82 ? 19.834 -20.422 -3.745 1.00 92.31 82 ALA A C 1
ATOM 659 O O . ALA A 1 82 ? 19.768 -19.901 -4.859 1.00 92.31 82 ALA A O 1
ATOM 660 N N . ARG A 1 83 ? 20.377 -19.812 -2.696 1.00 87.94 83 ARG A N 1
ATOM 661 C CA . ARG A 1 83 ? 20.973 -18.476 -2.677 1.00 87.94 83 ARG A CA 1
ATOM 662 C C . ARG A 1 83 ? 22.479 -18.552 -2.583 1.00 87.94 83 ARG A C 1
ATOM 664 O O . ARG A 1 83 ? 23.056 -19.614 -2.365 1.00 87.94 83 ARG A O 1
ATOM 671 N N . THR A 1 84 ? 23.125 -17.398 -2.694 1.00 85.88 84 THR A N 1
ATOM 672 C CA . THR A 1 84 ? 24.583 -17.310 -2.586 1.00 85.88 84 THR A CA 1
ATOM 673 C C . THR A 1 84 ? 25.099 -17.812 -1.226 1.00 85.88 84 THR A C 1
ATOM 675 O O . THR A 1 84 ? 26.186 -18.376 -1.163 1.00 85.88 84 THR A O 1
ATOM 678 N N . ASN A 1 85 ? 24.326 -17.699 -0.139 1.00 88.12 85 ASN A N 1
ATOM 679 C CA . ASN A 1 85 ? 24.763 -18.113 1.204 1.00 88.12 85 ASN A CA 1
ATOM 680 C C . ASN A 1 85 ? 23.753 -18.971 2.006 1.00 88.12 85 ASN A C 1
ATOM 682 O O . ASN A 1 85 ? 24.021 -19.318 3.160 1.00 88.12 85 ASN A O 1
ATOM 686 N N . HIS A 1 86 ? 22.608 -19.349 1.433 1.00 90.81 86 HIS A N 1
ATOM 687 C CA . HIS A 1 86 ? 21.604 -20.194 2.093 1.00 90.81 86 HIS A CA 1
ATOM 688 C C . HIS A 1 86 ? 20.682 -20.893 1.089 1.00 90.81 86 HIS A C 1
ATOM 690 O O . HIS A 1 86 ? 20.766 -20.647 -0.107 1.00 90.81 86 HIS A O 1
ATOM 696 N N . VAL A 1 87 ? 19.831 -21.799 1.563 1.00 92.88 87 VAL A N 1
ATOM 697 C CA . VAL A 1 87 ? 18.858 -22.536 0.750 1.00 92.88 87 VAL A CA 1
ATOM 698 C C . VAL A 1 87 ? 17.531 -22.594 1.496 1.00 92.88 87 VAL A C 1
ATOM 700 O O . VAL A 1 87 ? 17.524 -22.891 2.695 1.00 92.88 87 VAL A O 1
ATOM 703 N N . HIS A 1 88 ? 16.440 -22.356 0.771 1.00 93.56 88 HIS A N 1
ATOM 704 C CA . HIS A 1 88 ? 15.069 -22.549 1.230 1.00 93.56 88 HIS A CA 1
ATOM 705 C C . HIS A 1 88 ? 14.395 -23.695 0.480 1.00 93.56 88 HIS A C 1
ATOM 707 O O . HIS A 1 88 ? 14.600 -23.860 -0.723 1.00 93.56 88 HIS A O 1
ATOM 713 N N . VAL A 1 89 ? 13.574 -24.470 1.184 1.00 96.12 89 VAL A N 1
ATOM 714 C CA . VAL A 1 89 ? 12.780 -25.575 0.637 1.00 96.12 89 VAL A CA 1
ATOM 715 C C . VAL A 1 89 ? 11.407 -25.569 1.299 1.00 96.12 89 VAL A C 1
ATOM 717 O O . VAL A 1 89 ? 11.343 -25.558 2.525 1.00 96.12 89 VAL A O 1
ATOM 720 N N . VAL A 1 90 ? 10.336 -25.638 0.510 1.00 95.12 90 VAL A N 1
ATOM 721 C CA . VAL A 1 90 ? 8.980 -25.949 0.983 1.00 95.12 90 VAL A CA 1
ATOM 722 C C . VAL A 1 90 ? 8.600 -27.317 0.439 1.00 95.12 90 VAL A C 1
ATOM 724 O O . VAL A 1 90 ? 8.636 -27.533 -0.774 1.00 95.12 90 VAL A O 1
ATOM 727 N N . ILE A 1 91 ? 8.302 -28.266 1.323 1.00 95.88 91 ILE A N 1
ATOM 728 C CA . ILE A 1 91 ? 8.117 -29.671 0.942 1.00 95.88 91 ILE A CA 1
ATOM 729 C C . ILE A 1 91 ? 7.107 -30.379 1.842 1.00 95.88 91 ILE A C 1
ATOM 731 O O . ILE A 1 91 ? 7.181 -30.277 3.065 1.00 95.88 91 ILE A O 1
ATOM 735 N N . THR A 1 92 ? 6.214 -31.158 1.242 1.00 94.56 92 THR A N 1
ATOM 736 C CA . THR A 1 92 ? 5.355 -32.109 1.955 1.00 94.56 92 THR A CA 1
ATOM 737 C C . THR A 1 92 ? 6.047 -33.465 1.966 1.00 94.56 92 THR A C 1
ATOM 739 O O . THR A 1 92 ? 6.361 -34.033 0.916 1.00 94.56 92 THR A O 1
ATOM 742 N N . ALA A 1 93 ? 6.331 -33.985 3.159 1.00 92.12 93 ALA A N 1
ATOM 743 C CA . ALA A 1 93 ? 7.113 -35.202 3.326 1.00 92.12 93 ALA A CA 1
ATOM 744 C C . ALA A 1 93 ? 6.584 -36.057 4.478 1.00 92.12 93 ALA A C 1
ATOM 746 O O . ALA A 1 93 ? 6.322 -35.572 5.574 1.00 92.12 93 ALA A O 1
ATOM 747 N N . ASN A 1 94 ? 6.543 -37.370 4.266 1.00 89.06 94 ASN A N 1
ATOM 748 C CA . ASN A 1 94 ? 6.184 -38.369 5.276 1.00 89.06 94 ASN A CA 1
ATOM 749 C C . ASN A 1 94 ? 7.363 -38.720 6.213 1.00 89.06 94 ASN A C 1
ATOM 751 O O . ASN A 1 94 ? 7.621 -39.885 6.518 1.00 89.06 94 ASN A O 1
ATOM 755 N N . ALA A 1 95 ? 8.135 -37.720 6.641 1.00 90.44 95 ALA A N 1
ATOM 756 C CA . ALA A 1 95 ? 9.307 -37.904 7.491 1.00 90.44 95 ALA A CA 1
ATOM 757 C C . ALA A 1 95 ? 9.501 -36.717 8.440 1.00 90.44 95 ALA A C 1
ATOM 759 O O . ALA A 1 95 ? 9.048 -35.607 8.182 1.00 90.44 95 ALA A O 1
ATOM 760 N N . LYS A 1 96 ? 10.235 -36.936 9.541 1.00 92.12 96 LYS A N 1
ATOM 761 C CA . LYS A 1 96 ? 10.555 -35.859 10.491 1.00 92.12 96 LYS A CA 1
ATOM 762 C C . LYS A 1 96 ? 11.299 -34.717 9.773 1.00 92.12 96 LYS A C 1
ATOM 764 O O . LYS A 1 96 ? 12.250 -35.012 9.043 1.00 92.12 96 LYS A O 1
ATOM 769 N N . PRO A 1 97 ? 10.984 -33.435 10.040 1.00 91.75 97 PRO A N 1
ATOM 770 C CA . PRO A 1 97 ? 11.604 -32.301 9.347 1.00 91.75 97 PRO A CA 1
ATOM 771 C C . PRO A 1 97 ? 13.135 -32.302 9.357 1.00 91.75 97 PRO A C 1
ATOM 773 O O . PRO A 1 97 ? 13.780 -32.021 8.349 1.00 91.75 97 PRO A O 1
ATOM 776 N N . GLN A 1 98 ? 13.745 -32.697 10.479 1.00 91.88 98 GLN A N 1
ATOM 777 C CA . GLN A 1 98 ? 15.202 -32.772 10.589 1.00 91.88 98 GLN A CA 1
ATOM 778 C C . GLN A 1 98 ? 15.784 -33.865 9.684 1.00 91.88 98 GLN A C 1
ATOM 780 O O . GLN A 1 98 ? 16.854 -33.672 9.114 1.00 91.88 98 GLN A O 1
ATOM 785 N N . THR A 1 99 ? 15.070 -34.981 9.513 1.00 94.50 99 THR A N 1
ATOM 786 C CA . THR A 1 99 ? 15.452 -36.060 8.597 1.00 94.50 99 THR A CA 1
ATOM 787 C C . THR A 1 99 ? 15.372 -35.603 7.143 1.00 94.50 99 THR A C 1
ATOM 789 O O . THR A 1 99 ? 16.304 -35.870 6.386 1.00 94.50 99 THR A O 1
ATOM 792 N N . VAL A 1 100 ? 14.311 -34.880 6.766 1.00 95.69 100 VAL A N 1
ATOM 793 C CA . VAL A 1 100 ? 14.158 -34.294 5.422 1.00 95.69 100 VAL A CA 1
ATOM 794 C C . VAL A 1 100 ? 15.314 -33.336 5.135 1.00 95.69 100 VAL A C 1
ATOM 796 O O . VAL A 1 100 ? 16.061 -33.537 4.177 1.00 95.69 100 VAL A O 1
ATOM 799 N N . ARG A 1 101 ? 15.549 -32.365 6.029 1.00 96.69 101 ARG A N 1
ATOM 800 C CA . ARG A 1 101 ? 16.661 -31.409 5.928 1.00 96.69 101 ARG A CA 1
ATOM 801 C C . ARG A 1 101 ? 18.009 -32.109 5.771 1.00 96.69 101 ARG A C 1
ATOM 803 O O . ARG A 1 101 ? 18.785 -31.760 4.886 1.00 96.69 101 ARG A O 1
ATOM 810 N N . ASP A 1 102 ? 18.327 -33.059 6.649 1.00 95.88 102 ASP A N 1
ATOM 811 C CA . ASP A 1 102 ? 19.659 -33.668 6.681 1.00 95.88 102 ASP A CA 1
ATOM 812 C C . ASP A 1 102 ? 19.924 -34.523 5.433 1.00 95.88 102 ASP A C 1
ATOM 814 O O . ASP A 1 102 ? 21.038 -34.499 4.905 1.00 95.88 102 ASP A O 1
ATOM 818 N N . GLN A 1 103 ? 18.900 -35.196 4.897 1.00 97.31 103 GLN A N 1
ATOM 819 C CA . GLN A 1 103 ? 19.017 -35.922 3.633 1.00 97.31 103 GLN A CA 1
ATOM 820 C C . GLN A 1 103 ? 19.159 -34.991 2.425 1.00 97.31 103 GLN A C 1
ATOM 822 O O . GLN A 1 103 ? 20.016 -35.240 1.575 1.00 97.31 103 GLN A O 1
ATOM 827 N N . LEU A 1 104 ? 18.377 -33.908 2.351 1.00 97.44 104 LEU A N 1
ATOM 828 C CA . LEU A 1 104 ? 18.516 -32.920 1.278 1.00 97.44 104 LEU A CA 1
ATOM 829 C C . LEU A 1 104 ? 19.924 -32.313 1.286 1.00 97.44 104 LEU A C 1
ATOM 831 O O . LEU A 1 104 ? 20.598 -32.296 0.258 1.00 97.44 104 LEU A O 1
ATOM 835 N N . LYS A 1 105 ? 20.440 -31.928 2.460 1.00 97.25 105 LYS A N 1
ATOM 836 C CA . LYS A 1 105 ? 21.809 -31.405 2.604 1.00 97.25 105 LYS A CA 1
ATOM 837 C C . LYS A 1 105 ? 22.882 -32.412 2.197 1.00 97.25 105 LYS A C 1
ATOM 839 O O . LYS A 1 105 ? 23.881 -32.022 1.583 1.00 97.25 105 LYS A O 1
ATOM 844 N N . ALA A 1 106 ? 22.710 -33.691 2.529 1.00 96.12 106 ALA A N 1
ATOM 845 C CA . ALA A 1 106 ? 23.642 -34.741 2.124 1.00 96.12 106 ALA A CA 1
ATOM 846 C C . ALA A 1 106 ? 23.681 -34.897 0.594 1.00 96.12 106 ALA A C 1
ATOM 848 O O . ALA A 1 106 ? 24.767 -34.903 0.011 1.00 96.12 106 ALA A O 1
ATOM 849 N N . ASN A 1 107 ? 22.517 -34.918 -0.060 1.00 97.50 107 ASN A N 1
ATOM 850 C CA . ASN A 1 107 ? 22.416 -35.012 -1.518 1.00 97.50 107 ASN A CA 1
ATOM 851 C C . ASN A 1 107 ? 22.957 -33.769 -2.225 1.00 97.50 107 ASN A C 1
ATOM 853 O O . ASN A 1 107 ? 23.727 -33.899 -3.171 1.00 97.50 107 ASN A O 1
ATOM 857 N N . CYS A 1 108 ? 22.664 -32.573 -1.712 1.00 97.38 108 CYS A N 1
ATOM 858 C CA . CYS A 1 108 ? 23.252 -31.334 -2.219 1.00 97.38 108 CYS A CA 1
ATOM 859 C C . CYS A 1 108 ? 24.785 -31.362 -2.121 1.00 97.38 108 CYS A C 1
ATOM 861 O O . CYS A 1 108 ? 25.478 -30.970 -3.053 1.00 97.38 108 CYS A O 1
ATOM 863 N N . THR A 1 109 ? 25.337 -31.881 -1.017 1.00 96.06 109 THR A N 1
ATOM 864 C CA . THR A 1 109 ? 26.794 -32.046 -0.863 1.00 96.06 109 THR A CA 1
ATOM 865 C C . THR A 1 109 ? 27.361 -33.022 -1.895 1.00 96.06 109 THR A C 1
ATOM 867 O O . THR A 1 109 ? 28.416 -32.764 -2.469 1.00 96.06 109 THR A O 1
ATOM 870 N N . ALA A 1 110 ? 26.673 -34.139 -2.143 1.00 95.06 110 ALA A N 1
ATOM 871 C CA . ALA A 1 110 ? 27.085 -35.109 -3.152 1.00 95.06 110 ALA A CA 1
ATOM 872 C C . ALA A 1 110 ? 27.037 -34.514 -4.569 1.00 95.06 110 ALA A C 1
ATOM 874 O O . ALA A 1 110 ? 27.983 -34.705 -5.329 1.00 95.06 110 ALA A O 1
ATOM 875 N N . ALA A 1 111 ? 25.987 -33.757 -4.902 1.00 96.31 111 ALA A N 1
ATOM 876 C CA . ALA A 1 111 ? 25.845 -33.080 -6.189 1.00 96.31 111 ALA A CA 1
ATOM 877 C C . ALA A 1 111 ? 26.961 -32.052 -6.415 1.00 96.31 111 ALA A C 1
ATOM 879 O O . ALA A 1 111 ? 27.654 -32.113 -7.426 1.00 96.31 111 ALA A O 1
ATOM 880 N N . LEU A 1 112 ? 27.221 -31.187 -5.429 1.00 96.06 112 LEU A N 1
ATOM 881 C CA . LEU A 1 112 ? 28.287 -30.181 -5.495 1.00 96.06 112 LEU A CA 1
ATOM 882 C C . LEU A 1 112 ? 29.687 -30.788 -5.683 1.00 96.06 112 LEU A C 1
ATOM 884 O O . LEU A 1 112 ? 30.546 -30.175 -6.312 1.00 96.06 112 LEU A O 1
ATOM 888 N N . ARG A 1 113 ? 29.923 -32.000 -5.165 1.00 94.06 113 ARG A N 1
ATOM 889 C CA . ARG A 1 113 ? 31.192 -32.733 -5.330 1.00 94.06 113 ARG A CA 1
ATOM 890 C C . ARG A 1 113 ? 31.334 -33.438 -6.680 1.00 94.06 113 ARG A C 1
ATOM 892 O O . ARG A 1 113 ? 32.446 -33.813 -7.033 1.00 94.06 113 ARG A O 1
ATOM 899 N N . ARG A 1 114 ? 30.234 -33.651 -7.408 1.00 93.50 114 ARG A N 1
ATOM 900 C CA . ARG A 1 114 ? 30.211 -34.324 -8.721 1.00 93.50 114 ARG A CA 1
ATOM 901 C C . ARG A 1 114 ? 30.226 -33.353 -9.904 1.00 93.50 114 ARG A C 1
ATOM 903 O O . ARG A 1 114 ? 30.270 -33.806 -11.042 1.00 93.50 114 ARG A O 1
ATOM 910 N N . LEU A 1 115 ? 30.163 -32.045 -9.654 1.00 93.06 115 LEU A N 1
ATOM 911 C CA . LEU A 1 115 ? 30.261 -31.027 -10.700 1.00 93.06 115 LEU A CA 1
ATOM 912 C C . LEU A 1 115 ? 31.613 -31.090 -11.419 1.00 93.06 115 LEU A C 1
ATOM 914 O O . LEU A 1 115 ? 32.614 -31.480 -10.826 1.00 93.06 115 LEU A O 1
ATOM 918 N N . ALA A 1 116 ? 31.657 -30.634 -12.675 1.00 88.12 116 ALA A N 1
ATOM 919 C CA . ALA A 1 116 ? 32.900 -30.555 -13.452 1.00 88.12 116 ALA A CA 1
ATOM 920 C C . ALA A 1 116 ? 33.981 -29.709 -12.752 1.00 88.12 116 ALA A C 1
ATOM 922 O O . ALA A 1 116 ? 35.167 -30.024 -12.830 1.00 88.12 116 ALA A O 1
ATOM 923 N N . LYS A 1 117 ? 33.557 -28.671 -12.018 1.00 88.69 117 LYS A N 1
ATOM 924 C CA . LYS A 1 117 ? 34.370 -27.925 -11.054 1.00 88.69 117 LYS A CA 1
ATOM 925 C C . LYS A 1 117 ? 33.799 -28.170 -9.646 1.00 88.69 117 LYS A C 1
ATOM 927 O O . LYS A 1 117 ? 32.860 -27.483 -9.253 1.00 88.69 117 LYS A O 1
ATOM 932 N N . PRO A 1 118 ? 34.297 -29.171 -8.897 1.00 89.38 118 PRO A N 1
ATOM 933 C CA . PRO A 1 118 ? 33.722 -29.528 -7.604 1.00 89.38 118 PRO A CA 1
ATOM 934 C C . PRO A 1 118 ? 33.941 -28.456 -6.533 1.00 89.38 118 PRO A C 1
ATOM 936 O O . PRO A 1 118 ? 35.065 -27.983 -6.341 1.00 89.38 118 PRO A O 1
ATOM 939 N N . LEU A 1 119 ? 32.911 -28.179 -5.727 1.00 89.50 119 LEU A N 1
ATOM 940 C CA . LEU A 1 119 ? 33.069 -27.394 -4.499 1.00 89.50 119 LEU A CA 1
ATOM 941 C C . LEU A 1 119 ? 33.715 -28.259 -3.400 1.00 89.50 119 LEU A C 1
ATOM 943 O O . LEU A 1 119 ? 33.040 -28.877 -2.570 1.00 89.50 119 LEU A O 1
ATOM 947 N N . SER A 1 120 ? 35.047 -28.316 -3.410 1.00 82.31 120 SER A N 1
ATOM 948 C CA . SER A 1 120 ? 35.858 -29.182 -2.542 1.00 82.31 120 SER A CA 1
ATOM 949 C C . SER A 1 120 ? 36.235 -28.504 -1.226 1.00 82.31 120 SER A C 1
ATOM 951 O O . SER A 1 120 ? 37.399 -28.226 -0.956 1.00 82.31 120 SER A O 1
ATOM 953 N N . VAL A 1 121 ? 35.234 -28.238 -0.387 1.00 85.62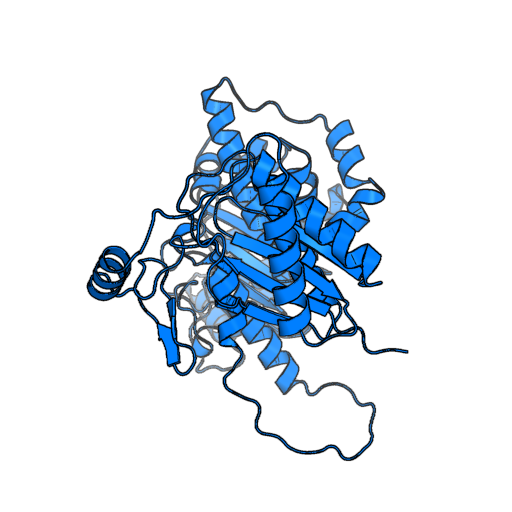 121 VAL A N 1
ATOM 954 C CA . VAL A 1 121 ? 35.429 -27.678 0.960 1.00 85.62 121 VAL A CA 1
ATOM 955 C C . VAL A 1 121 ? 35.167 -28.728 2.037 1.00 85.62 121 VAL A C 1
ATOM 957 O O . VAL A 1 121 ? 34.308 -29.601 1.886 1.00 85.62 121 VAL A O 1
ATOM 960 N N . GLY A 1 122 ? 35.883 -28.631 3.162 1.00 81.94 122 GLY A N 1
ATOM 961 C CA . GLY A 1 122 ? 35.715 -29.567 4.280 1.00 81.94 122 GLY A CA 1
ATOM 962 C C . GLY A 1 122 ? 34.291 -29.564 4.850 1.00 81.94 122 GLY A C 1
ATOM 963 O O . GLY A 1 122 ? 33.752 -30.617 5.193 1.00 81.94 122 GLY A O 1
ATOM 964 N N . LYS A 1 123 ? 33.648 -28.390 4.908 1.00 87.31 123 LYS A N 1
ATOM 965 C CA . LYS A 1 123 ? 32.268 -28.231 5.377 1.00 87.31 123 LYS A CA 1
ATOM 966 C C . LYS A 1 123 ? 31.519 -27.209 4.524 1.00 87.31 123 LYS A C 1
ATOM 968 O O . LYS A 1 123 ? 31.791 -26.022 4.614 1.00 87.31 123 LYS A O 1
ATOM 973 N N . THR A 1 124 ? 30.548 -27.673 3.741 1.00 91.19 124 THR A N 1
ATOM 974 C CA . THR A 1 124 ? 29.737 -26.813 2.859 1.00 91.19 124 THR A CA 1
ATOM 975 C C . THR A 1 124 ? 28.645 -26.064 3.619 1.00 91.19 124 THR A C 1
ATOM 977 O O . THR A 1 124 ? 28.407 -24.885 3.377 1.00 91.19 124 THR A O 1
ATOM 980 N N . TRP A 1 125 ? 27.990 -26.738 4.568 1.00 93.38 125 TRP A N 1
ATOM 981 C CA . TRP A 1 125 ? 26.800 -26.228 5.250 1.00 93.38 125 TRP A CA 1
ATOM 982 C C . TRP A 1 125 ? 27.038 -25.988 6.737 1.00 93.38 125 TRP A C 1
ATOM 984 O O . TRP A 1 125 ? 27.763 -26.737 7.400 1.00 93.38 125 TRP A O 1
ATOM 994 N N . THR A 1 126 ? 26.326 -25.022 7.309 1.00 88.94 126 THR A N 1
ATOM 995 C CA . THR A 1 126 ? 26.225 -24.863 8.764 1.00 88.94 126 THR A CA 1
ATOM 996 C C . THR A 1 126 ? 25.585 -26.102 9.402 1.00 88.94 126 THR A C 1
ATOM 998 O O . THR A 1 126 ? 24.867 -26.865 8.753 1.00 88.94 126 THR A O 1
ATOM 1001 N N . LYS A 1 127 ? 25.885 -26.379 10.679 1.00 85.06 127 LYS A N 1
ATOM 1002 C CA . LYS A 1 127 ? 25.296 -27.531 11.384 1.00 85.06 127 LYS A CA 1
ATOM 1003 C C . LYS A 1 127 ? 23.802 -27.273 11.616 1.00 85.06 127 LYS A C 1
ATOM 1005 O O . LYS A 1 127 ? 23.449 -26.251 12.188 1.00 85.06 127 LYS A O 1
ATOM 1010 N N . GLY A 1 128 ? 22.954 -28.228 11.236 1.00 86.81 128 GLY A N 1
ATOM 1011 C CA . GLY A 1 128 ? 21.501 -28.098 11.352 1.00 86.81 128 GLY A CA 1
ATOM 1012 C C . GLY A 1 128 ? 20.895 -27.162 10.303 1.00 86.81 128 GLY A C 1
ATOM 1013 O O . GLY A 1 128 ? 21.355 -27.117 9.163 1.00 86.81 128 GLY A O 1
ATOM 1014 N N . GLY A 1 129 ? 19.840 -26.467 10.696 1.00 85.81 129 GLY A N 1
ATOM 1015 C CA . GLY A 1 129 ? 19.015 -25.590 9.872 1.00 85.81 129 GLY A CA 1
ATOM 1016 C C . GLY A 1 129 ? 17.646 -25.465 10.525 1.00 85.81 129 GLY A C 1
ATOM 1017 O O . GLY A 1 129 ? 17.306 -26.295 11.381 1.00 85.81 129 GLY A O 1
ATOM 1018 N N . ASP A 1 130 ? 16.914 -24.432 10.152 1.00 84.75 130 ASP A N 1
ATOM 1019 C CA . ASP A 1 130 ? 15.567 -24.204 10.644 1.00 84.75 130 ASP A CA 1
ATOM 1020 C C . ASP A 1 130 ? 14.575 -25.095 9.893 1.00 84.75 130 ASP A C 1
ATOM 1022 O O . ASP A 1 130 ? 14.761 -25.393 8.709 1.00 84.75 130 ASP A O 1
ATOM 1026 N N . CYS A 1 131 ? 13.590 -25.606 10.622 1.00 87.00 131 CYS A N 1
ATOM 1027 C CA . CYS A 1 131 ? 12.531 -26.441 10.076 1.00 87.00 131 CYS A CA 1
ATOM 1028 C C . CYS A 1 131 ? 11.231 -26.063 10.772 1.00 87.00 131 CYS A C 1
ATOM 1030 O O . CYS A 1 131 ? 11.105 -26.244 11.988 1.00 87.00 131 CYS A O 1
ATOM 1032 N N . GLU A 1 132 ? 10.288 -25.580 9.989 1.00 85.31 132 GLU A N 1
ATOM 1033 C CA . GLU A 1 132 ? 8.986 -25.115 10.425 1.00 85.31 132 GLU A CA 1
ATOM 1034 C C . GLU A 1 132 ? 7.898 -25.973 9.788 1.00 85.31 132 GLU A C 1
ATOM 1036 O O . GLU A 1 132 ? 8.001 -26.326 8.617 1.00 85.31 132 GLU A O 1
ATOM 1041 N N . LEU A 1 133 ? 6.909 -26.369 10.591 1.00 86.38 133 LEU A N 1
ATOM 1042 C CA . LEU A 1 133 ? 5.733 -27.096 10.123 1.00 86.38 133 LEU A CA 1
ATOM 1043 C C . LEU A 1 133 ? 4.656 -26.073 9.781 1.00 86.38 133 LEU A C 1
ATOM 1045 O O . LEU A 1 133 ? 4.364 -25.216 10.613 1.00 86.38 133 LEU A O 1
ATOM 1049 N N . LEU A 1 134 ? 4.092 -26.197 8.588 1.00 83.56 134 LEU A N 1
ATOM 1050 C CA . LEU A 1 134 ? 3.010 -25.371 8.071 1.00 83.56 134 LEU A CA 1
ATOM 1051 C C . LEU A 1 134 ? 1.751 -26.236 8.081 1.00 83.56 134 LEU A C 1
ATOM 1053 O O . LEU A 1 134 ? 1.763 -27.330 7.510 1.00 83.56 134 LEU A O 1
ATOM 1057 N N . ASN A 1 135 ? 0.722 -25.785 8.799 1.00 79.62 135 ASN A N 1
ATOM 1058 C CA . ASN A 1 135 ? -0.440 -26.614 9.142 1.00 79.62 135 ASN A CA 1
ATOM 1059 C C . ASN A 1 135 ? -1.725 -26.205 8.408 1.00 79.62 135 ASN A C 1
ATOM 1061 O O . ASN A 1 135 ? -2.739 -26.880 8.569 1.00 79.62 135 ASN A O 1
ATOM 1065 N N . ASP A 1 136 ? -1.693 -25.127 7.631 1.00 78.12 136 ASP A N 1
ATOM 1066 C CA . ASP A 1 136 ? -2.813 -24.671 6.817 1.00 78.12 136 ASP A CA 1
ATOM 1067 C C . ASP A 1 136 ? -2.340 -24.214 5.433 1.00 78.12 136 ASP A C 1
ATOM 1069 O O . ASP A 1 136 ? -1.161 -23.925 5.208 1.00 78.12 136 ASP A O 1
ATOM 1073 N N . ASP A 1 137 ? -3.273 -24.195 4.484 1.00 72.50 137 ASP A N 1
ATOM 1074 C CA . ASP A 1 137 ? -2.983 -23.903 3.082 1.00 72.50 137 ASP A CA 1
ATOM 1075 C C . ASP A 1 137 ? -2.470 -22.469 2.868 1.00 72.50 137 ASP A C 1
ATOM 1077 O O . ASP A 1 137 ? -1.754 -22.224 1.895 1.00 72.50 137 ASP A O 1
ATOM 1081 N N . GLU A 1 138 ? -2.798 -21.529 3.76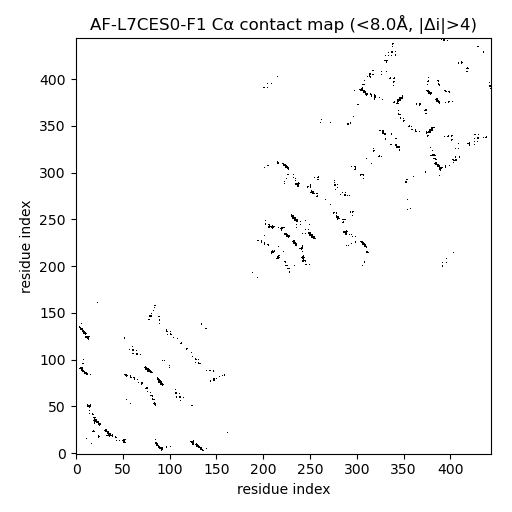2 1.00 66.56 138 GLU A N 1
ATOM 1082 C CA . GLU A 1 138 ? -2.361 -20.133 3.674 1.00 66.56 138 GLU A CA 1
ATOM 1083 C C . GLU A 1 138 ? -0.880 -19.999 4.046 1.00 66.56 138 GLU A C 1
ATOM 1085 O O . GLU A 1 138 ? -0.102 -19.457 3.260 1.00 66.56 138 GLU A O 1
ATOM 1090 N N . ASP A 1 139 ? -0.462 -20.594 5.164 1.00 68.50 139 ASP A N 1
ATOM 1091 C CA . ASP A 1 139 ? 0.938 -20.673 5.590 1.00 68.50 139 ASP A CA 1
ATOM 1092 C C . ASP A 1 139 ? 1.807 -21.384 4.534 1.00 68.50 139 ASP A C 1
ATOM 1094 O O . ASP A 1 139 ? 2.936 -20.971 4.243 1.00 68.50 139 ASP A O 1
ATOM 1098 N N . ILE A 1 140 ? 1.279 -22.453 3.922 1.00 77.56 140 ILE A N 1
ATOM 1099 C CA . ILE A 1 140 ? 1.947 -23.178 2.831 1.00 77.56 140 ILE A CA 1
ATOM 1100 C C . ILE A 1 140 ? 2.103 -22.278 1.605 1.00 77.56 140 ILE A C 1
ATOM 1102 O O . ILE A 1 140 ? 3.188 -22.219 1.017 1.00 77.56 140 ILE A O 1
ATOM 1106 N N . HIS A 1 141 ? 1.037 -21.582 1.216 1.00 70.31 141 HIS A N 1
ATOM 1107 C CA . HIS A 1 141 ? 1.033 -20.701 0.058 1.00 70.31 141 HIS A CA 1
ATOM 1108 C C . HIS A 1 141 ? 2.011 -19.533 0.222 1.00 70.31 141 HIS A C 1
ATOM 1110 O O . HIS A 1 141 ? 2.850 -19.311 -0.656 1.00 70.31 141 HIS A O 1
ATOM 1116 N N . ASP A 1 142 ? 1.977 -18.854 1.368 1.00 66.69 142 ASP A N 1
ATOM 1117 C CA . ASP A 1 142 ? 2.852 -17.722 1.673 1.00 66.69 142 ASP A CA 1
ATOM 1118 C C . ASP A 1 142 ? 4.331 -18.160 1.691 1.00 66.69 142 ASP A C 1
ATOM 1120 O O . ASP A 1 142 ? 5.203 -17.484 1.133 1.00 66.69 142 ASP A O 1
A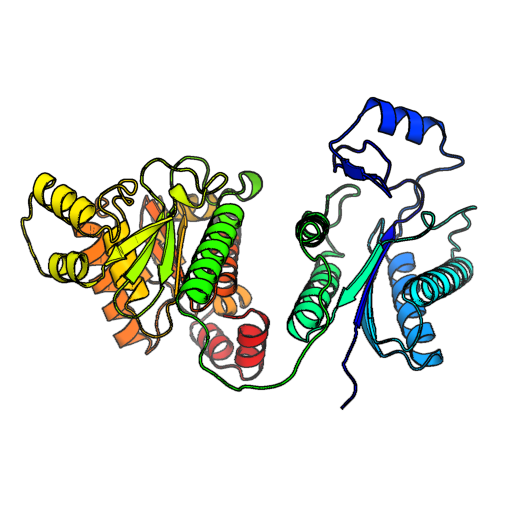TOM 1124 N N . ALA A 1 143 ? 4.631 -19.346 2.238 1.00 70.06 143 ALA A N 1
ATOM 1125 C CA . ALA A 1 143 ? 5.975 -19.920 2.191 1.00 70.06 143 ALA A CA 1
ATOM 1126 C C . ALA A 1 143 ? 6.430 -20.250 0.756 1.00 70.06 143 ALA A C 1
ATOM 1128 O O . ALA A 1 143 ? 7.595 -20.026 0.409 1.00 70.06 143 ALA A O 1
ATOM 1129 N N . VAL A 1 144 ? 5.539 -20.770 -0.097 1.00 78.94 144 VAL A N 1
ATOM 1130 C CA . VAL A 1 144 ? 5.838 -21.056 -1.512 1.00 78.94 144 VAL A CA 1
ATOM 1131 C C . VAL A 1 144 ? 6.118 -19.772 -2.286 1.00 78.94 144 VAL A C 1
ATOM 1133 O O . VAL A 1 144 ? 7.097 -19.739 -3.037 1.00 78.94 144 VAL A O 1
ATOM 1136 N N . ILE A 1 145 ? 5.322 -18.717 -2.083 1.00 69.31 145 ILE A N 1
ATOM 1137 C CA . ILE A 1 145 ? 5.556 -17.398 -2.688 1.00 69.31 145 ILE A CA 1
ATOM 1138 C C . ILE A 1 145 ? 6.916 -16.865 -2.249 1.00 69.31 145 ILE A C 1
ATOM 1140 O O . ILE A 1 145 ? 7.752 -16.571 -3.101 1.00 69.31 145 ILE A O 1
ATOM 1144 N N . TYR A 1 146 ? 7.194 -16.843 -0.943 1.00 73.62 146 TYR A N 1
ATOM 1145 C CA . TYR A 1 146 ? 8.471 -16.372 -0.406 1.00 73.62 146 TYR A CA 1
ATOM 1146 C C . TYR A 1 146 ? 9.680 -17.062 -1.060 1.00 73.62 146 TYR A C 1
ATOM 1148 O O . TYR A 1 146 ? 10.644 -16.405 -1.467 1.00 73.62 146 TYR A O 1
ATOM 1156 N N . VAL A 1 147 ? 9.635 -18.391 -1.196 1.00 74.94 147 VAL A N 1
ATOM 1157 C CA . VAL A 1 147 ? 10.726 -19.164 -1.809 1.00 74.94 147 VAL A CA 1
ATOM 1158 C C . VAL A 1 147 ? 10.785 -18.977 -3.330 1.00 74.94 147 VAL A C 1
ATOM 1160 O O . VAL A 1 147 ? 11.879 -19.008 -3.897 1.00 74.94 147 VAL A O 1
ATOM 1163 N N . SER A 1 148 ? 9.656 -18.746 -3.996 1.00 71.25 148 SER A N 1
ATOM 1164 C CA . SER A 1 148 ? 9.588 -18.577 -5.455 1.00 71.25 148 SER A CA 1
ATOM 1165 C C . SER A 1 148 ? 9.990 -17.168 -5.898 1.00 71.25 148 SER A C 1
ATOM 1167 O O . SER A 1 148 ? 10.869 -17.034 -6.743 1.00 71.25 148 SER A O 1
ATOM 1169 N N . GLU A 1 149 ? 9.477 -16.112 -5.261 1.00 55.78 149 GLU A N 1
ATOM 1170 C CA . GLU A 1 149 ? 9.917 -14.722 -5.482 1.00 55.78 149 GLU A CA 1
ATOM 1171 C C . GLU A 1 149 ? 11.400 -14.545 -5.163 1.00 55.78 149 GLU A C 1
ATOM 1173 O O . GLU A 1 149 ? 12.118 -13.742 -5.771 1.00 55.78 149 GLU A O 1
ATOM 1178 N N . ALA A 1 150 ? 11.904 -15.343 -4.218 1.00 52.25 150 ALA A N 1
ATOM 1179 C CA . ALA A 1 150 ? 13.323 -15.415 -3.994 1.00 52.25 150 ALA A CA 1
ATOM 1180 C C . ALA A 1 150 ? 14.067 -15.825 -5.286 1.00 52.25 150 ALA A C 1
ATOM 1182 O O . ALA A 1 150 ? 15.015 -15.138 -5.671 1.00 52.25 150 ALA A O 1
ATOM 1183 N N . GLN A 1 151 ? 13.630 -16.860 -6.010 1.00 51.31 151 GLN A N 1
ATOM 1184 C CA . GLN A 1 151 ? 14.286 -17.298 -7.255 1.00 51.31 151 GLN A CA 1
ATOM 1185 C C . GLN A 1 151 ? 14.441 -16.169 -8.292 1.00 51.31 151 GLN A C 1
ATOM 1187 O O . GLN A 1 151 ? 15.483 -16.092 -8.943 1.00 51.31 151 GLN A O 1
ATOM 1192 N N . GLU A 1 152 ? 13.473 -15.255 -8.399 1.00 37.78 152 GLU A N 1
ATOM 1193 C CA . GLU A 1 152 ? 13.481 -14.159 -9.383 1.00 37.78 152 GLU A CA 1
ATOM 1194 C C . GLU A 1 152 ? 14.585 -13.115 -9.125 1.00 37.78 152 GLU A C 1
ATOM 1196 O O . GLU A 1 152 ? 15.094 -12.483 -10.052 1.00 37.78 152 GLU A O 1
ATOM 1201 N N . ARG A 1 153 ? 15.055 -12.981 -7.875 1.00 48.91 153 ARG A N 1
ATOM 1202 C CA . ARG A 1 153 ? 16.144 -12.049 -7.507 1.00 48.91 153 ARG A CA 1
ATOM 1203 C C . ARG A 1 153 ? 17.558 -12.566 -7.808 1.00 48.91 153 ARG A C 1
ATOM 1205 O O . ARG A 1 153 ? 18.518 -11.818 -7.625 1.00 48.91 153 ARG A O 1
ATOM 1212 N N . LYS A 1 154 ? 17.719 -13.808 -8.296 1.00 46.44 154 LYS A N 1
ATOM 1213 C CA . LYS A 1 154 ? 19.029 -14.463 -8.541 1.00 46.44 154 LYS A CA 1
ATOM 1214 C C . LYS A 1 154 ? 19.997 -13.674 -9.445 1.00 46.44 154 LYS A C 1
ATOM 1216 O O . LYS A 1 154 ? 21.188 -13.984 -9.447 1.00 46.44 154 LYS A O 1
ATOM 1221 N N . GLY A 1 155 ? 19.515 -12.679 -10.196 1.00 39.28 155 GLY A N 1
ATOM 1222 C CA . GLY A 1 155 ? 20.314 -11.847 -11.104 1.00 39.28 155 GLY A CA 1
ATOM 1223 C C . GLY A 1 155 ? 20.941 -10.573 -10.513 1.00 39.28 155 GLY A C 1
ATOM 1224 O O . GLY A 1 155 ? 21.609 -9.867 -11.261 1.00 39.28 155 GLY A O 1
ATOM 1225 N N . ARG A 1 156 ? 20.725 -10.233 -9.227 1.00 44.28 156 ARG A N 1
ATOM 1226 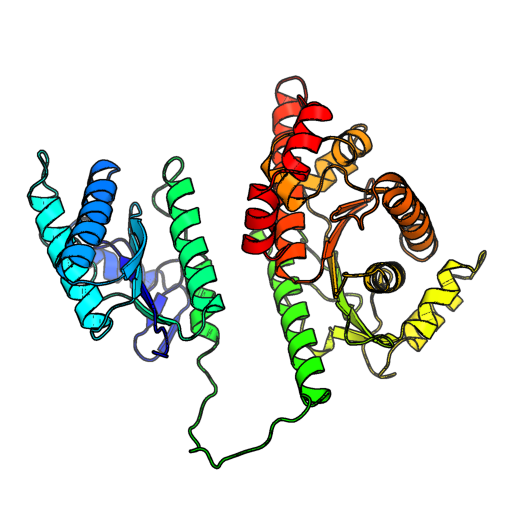C CA . ARG A 1 156 ? 21.129 -8.920 -8.654 1.00 44.28 156 ARG A CA 1
ATOM 1227 C C . ARG A 1 156 ? 21.901 -8.962 -7.319 1.00 44.28 156 ARG A C 1
ATOM 1229 O O . ARG A 1 156 ? 22.097 -7.919 -6.708 1.00 44.28 156 ARG A O 1
ATOM 1236 N N . GLU A 1 157 ? 22.335 -10.125 -6.832 1.00 45.53 157 GLU A N 1
ATOM 1237 C CA . GLU A 1 157 ? 22.805 -10.256 -5.437 1.00 45.53 157 GLU A CA 1
ATOM 1238 C C . GLU A 1 157 ? 24.232 -9.719 -5.168 1.00 45.53 157 GLU A C 1
ATOM 1240 O O . GLU A 1 157 ? 25.205 -10.170 -5.777 1.00 45.53 157 GLU A O 1
ATOM 1245 N N . GLN A 1 158 ? 24.358 -8.834 -4.164 1.00 36.16 158 GLN A N 1
ATOM 1246 C CA . GLN A 1 158 ? 25.595 -8.580 -3.407 1.00 36.16 158 GLN A CA 1
ATOM 1247 C C . GLN A 1 158 ? 25.702 -9.527 -2.185 1.00 36.16 158 GLN A C 1
ATOM 1249 O O . GLN A 1 158 ? 24.680 -10.002 -1.688 1.00 36.16 158 GLN A O 1
ATOM 1254 N N . PRO A 1 159 ? 26.907 -9.800 -1.638 1.00 36.66 159 PRO A N 1
ATOM 1255 C CA . PRO A 1 159 ? 27.144 -10.922 -0.712 1.00 36.66 159 PRO A CA 1
ATOM 1256 C C . PRO A 1 159 ? 26.427 -10.891 0.655 1.00 36.66 159 PRO A C 1
ATOM 1258 O O . PRO A 1 159 ? 26.452 -11.907 1.352 1.00 36.66 159 PRO A O 1
ATOM 1261 N N . ASN A 1 160 ? 25.815 -9.771 1.065 1.00 37.72 160 ASN A N 1
ATOM 1262 C CA . ASN A 1 160 ? 25.453 -9.509 2.468 1.00 37.72 160 ASN A CA 1
ATOM 1263 C C . ASN A 1 160 ? 24.064 -8.874 2.713 1.00 37.72 160 ASN A C 1
ATOM 1265 O O . ASN A 1 160 ? 23.869 -8.271 3.765 1.00 37.72 160 ASN A O 1
ATOM 1269 N N . GLU A 1 161 ? 23.074 -9.020 1.829 1.00 34.19 161 GLU A N 1
ATOM 1270 C CA . GLU A 1 161 ? 21.718 -8.534 2.150 1.00 34.19 161 GLU A CA 1
ATOM 1271 C C . GLU A 1 161 ? 21.004 -9.433 3.189 1.00 34.19 161 GLU A C 1
ATOM 1273 O O . GLU A 1 161 ? 20.891 -10.650 2.989 1.00 34.19 161 GLU A O 1
ATOM 1278 N N . PRO A 1 162 ? 20.513 -8.881 4.317 1.00 34.06 162 PRO A N 1
ATOM 1279 C CA . PRO A 1 162 ? 19.677 -9.618 5.254 1.00 34.06 162 PRO A CA 1
ATOM 1280 C C . PRO A 1 162 ? 18.253 -9.808 4.723 1.00 34.06 162 PRO A C 1
ATOM 1282 O O . PRO A 1 162 ? 17.550 -8.855 4.404 1.00 34.06 162 PRO A O 1
ATOM 1285 N N . THR A 1 163 ? 17.775 -11.051 4.715 1.00 38.53 163 THR A N 1
ATOM 1286 C CA . THR A 1 163 ? 16.359 -11.375 4.499 1.00 38.53 163 THR A CA 1
ATOM 1287 C C . THR A 1 163 ? 15.554 -11.093 5.773 1.00 38.53 163 THR A C 1
ATOM 1289 O O . THR A 1 163 ? 15.509 -11.930 6.676 1.00 38.53 163 THR A O 1
ATOM 1292 N N . ALA A 1 164 ? 14.901 -9.929 5.839 1.00 31.88 164 ALA A N 1
ATOM 1293 C CA . ALA A 1 164 ? 14.093 -9.463 6.976 1.00 31.88 164 ALA A CA 1
ATOM 1294 C C . ALA A 1 164 ? 12.833 -10.308 7.283 1.00 31.88 164 ALA A C 1
ATOM 1296 O O . ALA A 1 164 ? 12.233 -10.157 8.343 1.00 31.88 164 ALA A O 1
ATOM 1297 N N . LEU A 1 165 ? 12.440 -11.241 6.408 1.00 35.00 165 LEU A N 1
ATOM 1298 C CA . LEU A 1 165 ? 11.195 -12.004 6.573 1.00 35.00 165 LEU A CA 1
ATOM 1299 C C . LEU A 1 165 ? 11.319 -13.213 7.524 1.00 35.00 165 LEU A C 1
ATOM 1301 O O . LEU A 1 165 ? 10.343 -13.606 8.155 1.00 35.00 165 LEU A O 1
ATOM 1305 N N . ALA A 1 166 ? 12.526 -13.759 7.718 1.00 31.89 166 ALA A N 1
ATOM 1306 C CA . ALA A 1 166 ? 12.742 -14.925 8.589 1.00 31.89 166 ALA A CA 1
ATOM 1307 C C . ALA A 1 166 ? 12.599 -14.613 10.098 1.00 31.89 166 ALA A C 1
ATOM 1309 O O . ALA A 1 166 ? 12.520 -15.526 10.920 1.00 31.89 166 ALA A O 1
ATOM 1310 N N . ALA A 1 167 ? 12.574 -13.332 10.484 1.00 32.06 167 ALA A N 1
ATOM 1311 C CA . ALA A 1 167 ? 12.413 -12.908 11.875 1.00 32.06 167 ALA A CA 1
ATOM 1312 C C . ALA A 1 167 ? 10.939 -12.823 12.319 1.00 32.06 167 ALA A C 1
ATOM 1314 O O . ALA A 1 167 ? 10.658 -13.000 13.506 1.00 32.06 167 ALA A O 1
ATOM 1315 N N . GLY A 1 168 ? 10.003 -12.608 11.384 1.00 29.48 168 GLY A N 1
ATOM 1316 C CA . GLY A 1 168 ? 8.585 -12.383 11.691 1.00 29.48 168 GLY A CA 1
ATOM 1317 C C . GLY A 1 168 ? 7.874 -13.620 12.242 1.00 29.48 168 GLY A C 1
ATOM 1318 O O . GLY A 1 168 ? 7.131 -13.532 13.219 1.00 29.48 168 GLY A O 1
ATOM 1319 N N . ILE A 1 169 ? 8.182 -14.801 11.704 1.00 31.95 169 ILE A N 1
ATOM 1320 C CA . ILE A 1 169 ? 7.494 -16.044 12.088 1.00 31.95 169 ILE A CA 1
ATOM 1321 C C . ILE A 1 169 ? 7.928 -16.524 13.491 1.00 31.95 169 ILE A C 1
ATOM 1323 O O . ILE A 1 169 ? 7.152 -17.099 14.256 1.00 31.95 169 ILE A O 1
ATOM 1327 N N . ALA A 1 170 ? 9.149 -16.182 13.925 1.00 31.00 170 ALA A N 1
ATOM 1328 C CA . ALA A 1 170 ? 9.661 -16.554 15.245 1.00 31.00 170 ALA A CA 1
ATOM 1329 C C . ALA A 1 170 ? 8.983 -15.821 16.427 1.00 31.00 170 ALA A C 1
ATOM 1331 O O . ALA A 1 170 ? 9.100 -16.294 17.564 1.00 31.00 170 ALA A O 1
ATOM 1332 N N . SER A 1 171 ? 8.288 -14.702 16.182 1.00 31.19 171 SER A N 1
ATOM 1333 C CA . SER A 1 171 ? 7.686 -13.848 17.220 1.00 31.19 171 SER A CA 1
ATOM 1334 C C . SER A 1 171 ? 6.379 -14.415 17.806 1.00 31.19 171 SER A C 1
ATOM 1336 O O . SER A 1 171 ? 6.077 -14.197 18.978 1.00 31.19 171 SER A O 1
ATOM 1338 N N . ARG A 1 172 ? 5.643 -15.266 17.071 1.00 34.84 172 ARG A N 1
ATOM 1339 C CA . ARG A 1 172 ? 4.352 -15.841 17.527 1.00 34.84 172 ARG A CA 1
ATOM 1340 C C . ARG A 1 172 ? 4.455 -16.910 18.640 1.00 34.84 172 ARG A C 1
ATOM 1342 O O . ARG A 1 172 ? 3.447 -17.455 19.074 1.00 34.84 172 ARG A O 1
ATOM 1349 N N . ARG A 1 173 ? 5.650 -17.227 19.159 1.00 34.59 173 ARG A N 1
ATOM 1350 C CA . ARG A 1 173 ? 5.910 -18.406 20.026 1.00 34.59 173 ARG A CA 1
ATOM 1351 C C . ARG A 1 173 ? 5.769 -18.221 21.546 1.00 34.59 173 ARG A C 1
ATOM 1353 O O . ARG A 1 173 ? 6.284 -19.045 22.299 1.00 34.59 173 ARG A O 1
ATOM 1360 N N . SER A 1 174 ? 5.051 -17.212 22.031 1.00 28.44 174 SER A N 1
ATOM 1361 C CA . SER A 1 174 ? 4.818 -17.037 23.477 1.00 28.44 174 SER A CA 1
ATOM 1362 C C . SER A 1 174 ? 3.334 -16.961 23.839 1.00 28.44 174 SER A C 1
ATOM 1364 O O . SER A 1 174 ? 2.904 -15.987 24.457 1.00 28.44 174 SER A O 1
ATOM 1366 N N . ARG A 1 175 ? 2.545 -17.977 23.470 1.00 35.53 175 ARG A N 1
ATOM 1367 C CA . ARG A 1 175 ? 1.313 -18.364 24.186 1.00 35.53 175 ARG A CA 1
ATOM 1368 C C . ARG A 1 175 ? 0.683 -19.586 23.522 1.00 35.53 175 ARG A C 1
ATOM 1370 O O . ARG A 1 175 ? 0.023 -19.466 22.504 1.00 35.53 175 ARG A O 1
ATOM 1377 N N . THR A 1 176 ? 0.897 -20.761 24.099 1.00 26.92 176 THR A N 1
ATOM 1378 C CA . THR A 1 176 ? -0.009 -21.917 23.971 1.00 26.92 176 THR A CA 1
ATOM 1379 C C . THR A 1 176 ? 0.364 -22.917 25.060 1.00 26.92 176 THR A C 1
ATOM 1381 O O . THR A 1 176 ? 1.225 -23.778 24.899 1.00 26.92 176 THR A O 1
ATOM 1384 N N . THR A 1 177 ? -0.247 -22.748 26.231 1.00 27.75 177 THR A N 1
ATOM 1385 C CA . THR A 1 177 ? -0.349 -23.805 27.240 1.00 27.75 177 THR A CA 1
ATOM 1386 C C . THR A 1 177 ? -1.558 -24.669 26.910 1.00 27.75 177 THR A C 1
ATOM 1388 O O . THR A 1 177 ? -2.640 -24.166 26.626 1.00 27.75 177 THR A O 1
ATOM 1391 N N . THR A 1 178 ? -1.322 -25.971 26.930 1.00 27.70 178 THR A N 1
ATOM 1392 C CA . THR A 1 178 ? -2.210 -27.087 26.601 1.00 27.70 178 THR A CA 1
ATOM 1393 C C . THR A 1 178 ? -3.507 -27.137 27.414 1.00 27.70 178 THR A C 1
ATOM 1395 O O . THR A 1 178 ? -3.447 -27.154 28.644 1.00 27.70 178 THR A O 1
ATOM 1398 N N . SER A 1 179 ? -4.644 -27.342 26.744 1.00 26.45 179 SER A N 1
ATOM 1399 C CA . SER A 1 179 ? -5.787 -28.080 27.297 1.00 26.45 179 SER A CA 1
ATOM 1400 C C . SER A 1 179 ? -6.519 -28.870 26.197 1.00 26.45 179 SER A C 1
ATOM 1402 O O . SER A 1 179 ? -6.681 -28.421 25.066 1.00 26.45 179 SER A O 1
ATOM 1404 N N . THR A 1 180 ? -6.858 -30.110 26.538 1.00 25.47 180 THR A N 1
ATOM 1405 C CA . THR A 1 180 ? -7.435 -31.190 25.716 1.00 25.47 180 THR A CA 1
ATOM 1406 C C . THR A 1 180 ? -8.906 -30.911 25.339 1.00 25.47 180 THR A C 1
ATOM 1408 O O . THR A 1 180 ? -9.598 -30.283 26.140 1.00 25.47 180 THR A O 1
ATOM 1411 N N . PRO A 1 181 ? -9.427 -31.374 24.179 1.00 28.75 181 PRO A N 1
ATOM 1412 C CA . PRO A 1 181 ? -10.731 -30.937 23.681 1.00 28.75 181 PRO A CA 1
ATOM 1413 C C . PRO A 1 181 ? -11.900 -31.785 24.206 1.00 28.75 181 PRO A C 1
ATOM 1415 O O . PRO A 1 181 ? -11.799 -33.006 24.327 1.00 28.75 181 PRO A O 1
ATOM 1418 N N . ALA A 1 182 ? -13.039 -31.128 24.430 1.00 24.27 182 ALA A N 1
ATOM 1419 C CA . ALA A 1 182 ? -14.361 -31.744 24.495 1.00 24.27 182 ALA A CA 1
ATOM 1420 C C . ALA A 1 182 ? -15.249 -31.137 23.394 1.00 24.27 182 ALA A C 1
ATOM 1422 O O . ALA A 1 182 ? -15.082 -29.983 23.008 1.00 24.27 182 ALA A O 1
ATOM 1423 N N . ALA A 1 183 ? -16.129 -31.967 22.842 1.00 27.62 183 ALA A N 1
ATOM 1424 C CA . ALA A 1 183 ? -16.780 -31.794 21.551 1.00 27.62 183 ALA A CA 1
ATOM 1425 C C . ALA A 1 183 ? -17.899 -30.729 21.478 1.00 27.62 183 ALA A C 1
ATOM 1427 O O . ALA A 1 183 ? -18.592 -30.455 22.453 1.00 27.62 183 ALA A O 1
ATOM 1428 N N . SER A 1 184 ? -18.137 -30.299 20.229 1.00 28.52 184 SER A N 1
ATOM 1429 C CA . SER A 1 184 ? -19.368 -29.751 19.623 1.00 28.52 184 SER A CA 1
ATOM 1430 C C . SER A 1 184 ? -19.846 -28.338 19.991 1.00 28.52 184 SER A C 1
ATOM 1432 O O . SER A 1 184 ? -20.327 -28.105 21.091 1.00 28.52 184 SER A O 1
ATOM 1434 N N . ALA A 1 185 ? -19.840 -27.437 18.998 1.00 26.44 185 ALA A N 1
ATOM 1435 C CA . ALA A 1 185 ? -21.038 -26.796 18.430 1.00 26.44 185 ALA A CA 1
ATOM 1436 C C . ALA A 1 185 ? -20.628 -25.810 17.316 1.00 26.44 185 ALA A C 1
ATOM 1438 O O . ALA A 1 185 ? -19.736 -24.985 17.495 1.00 26.44 185 ALA A O 1
ATOM 1439 N N . VAL A 1 186 ? -21.284 -25.901 16.160 1.00 41.09 186 VAL A N 1
ATOM 1440 C CA . VAL A 1 186 ? -21.205 -24.911 15.076 1.00 41.09 186 VAL A CA 1
ATOM 1441 C C . VAL A 1 186 ? -21.935 -23.651 15.552 1.00 41.09 186 VAL A C 1
ATOM 1443 O O . VAL A 1 186 ? -23.121 -23.727 15.864 1.00 41.09 186 VAL A O 1
ATOM 1446 N N . GLY A 1 187 ? -21.249 -22.509 15.642 1.00 30.39 187 GLY A N 1
ATOM 1447 C CA . GLY A 1 187 ? -21.842 -21.257 16.118 1.00 30.39 187 GLY A CA 1
ATOM 1448 C C . GLY A 1 187 ? -21.016 -20.027 15.740 1.00 30.39 187 GLY A C 1
ATOM 1449 O O . GLY A 1 187 ? -19.798 -20.019 15.884 1.00 30.39 187 GLY A O 1
ATOM 1450 N N . SER A 1 188 ? -21.706 -19.006 15.231 1.00 39.69 188 SER A N 1
ATOM 1451 C CA . SER A 1 188 ? -21.226 -17.671 14.851 1.00 39.69 188 SER A CA 1
ATOM 1452 C C . SER A 1 188 ? -20.134 -17.104 15.772 1.00 39.69 188 SER A C 1
ATOM 1454 O O . SER A 1 188 ? -20.338 -17.001 16.981 1.00 39.69 188 SER A O 1
ATOM 1456 N N . GLY A 1 189 ? -18.998 -16.701 15.192 1.00 36.16 189 GLY A N 1
ATOM 1457 C CA . GLY A 1 189 ? -17.839 -16.186 15.929 1.00 36.16 189 GLY A CA 1
ATOM 1458 C C . GLY A 1 189 ? -18.153 -14.977 16.821 1.00 36.16 189 GLY A C 1
ATOM 1459 O O . GLY A 1 189 ? -18.878 -14.070 16.417 1.00 36.16 189 GLY A O 1
ATOM 1460 N N . ASN A 1 190 ? -17.578 -14.982 18.027 1.00 41.84 190 ASN A N 1
ATOM 1461 C CA . ASN A 1 190 ? -17.718 -13.947 19.052 1.00 41.84 190 ASN A CA 1
ATOM 1462 C C . ASN A 1 190 ? -17.275 -12.562 18.515 1.00 41.84 190 ASN A C 1
ATOM 1464 O O . ASN A 1 190 ? -16.117 -12.435 18.107 1.00 41.84 190 ASN A O 1
ATOM 1468 N N . PRO A 1 191 ? -18.136 -11.523 18.537 1.00 48.84 191 PRO A N 1
ATOM 1469 C CA . PRO A 1 191 ? -17.809 -10.191 18.016 1.00 48.84 191 PRO A CA 1
ATOM 1470 C C . PRO A 1 191 ? -16.572 -9.569 18.682 1.00 48.84 191 PRO A C 1
ATOM 1472 O O . PRO A 1 191 ? -15.790 -8.899 18.016 1.00 48.84 191 PRO A O 1
ATOM 1475 N N . ASN A 1 192 ? -16.311 -9.880 19.956 1.00 59.47 192 ASN A N 1
ATOM 1476 C CA . ASN A 1 192 ? -15.136 -9.357 20.656 1.00 59.47 192 ASN A CA 1
ATOM 1477 C C . ASN A 1 192 ? -13.811 -9.901 20.081 1.00 59.47 192 ASN A C 1
ATOM 1479 O O . ASN A 1 192 ? -12.801 -9.210 20.085 1.00 59.47 192 ASN A O 1
ATOM 1483 N N . MET A 1 193 ? -13.820 -11.126 19.540 1.00 56.84 193 MET A N 1
ATOM 1484 C CA . MET A 1 193 ? -12.634 -11.761 18.949 1.00 56.84 193 MET A CA 1
ATOM 1485 C C . MET A 1 193 ? -12.334 -11.210 17.547 1.00 56.84 193 MET A C 1
ATOM 1487 O O . MET A 1 193 ? -11.176 -10.957 17.224 1.00 56.84 193 MET A O 1
ATOM 1491 N N . LYS A 1 194 ? -13.381 -10.928 16.755 1.00 59.41 194 LYS A N 1
ATOM 1492 C CA . LYS A 1 194 ? -13.254 -10.279 15.438 1.00 59.41 194 LYS A CA 1
ATOM 1493 C C . LYS A 1 194 ? -12.663 -8.871 15.542 1.00 59.41 194 LYS A C 1
ATOM 1495 O O . LYS A 1 194 ? -11.824 -8.498 14.726 1.00 59.41 194 LYS A O 1
ATOM 1500 N N . ASN A 1 195 ? -13.048 -8.112 16.567 1.00 74.25 195 ASN A N 1
ATOM 1501 C CA . ASN A 1 195 ? -12.515 -6.768 16.789 1.00 74.25 195 ASN A CA 1
ATOM 1502 C C . ASN A 1 195 ? -11.014 -6.812 17.112 1.00 74.25 195 ASN A C 1
ATOM 1504 O O . ASN A 1 195 ? -10.241 -6.042 16.545 1.00 74.25 195 ASN A O 1
ATOM 1508 N N . THR A 1 196 ? -10.576 -7.763 17.946 1.00 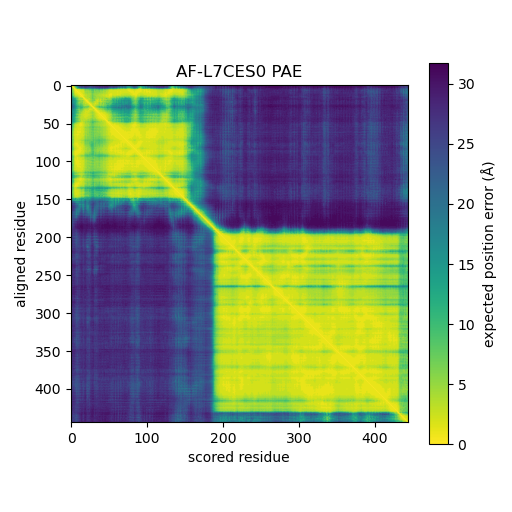81.12 196 THR A N 1
ATOM 1509 C CA . THR A 1 196 ? -9.149 -7.974 18.238 1.00 81.12 196 THR A CA 1
ATOM 1510 C C . THR A 1 196 ? -8.351 -8.356 16.987 1.00 81.12 196 THR A C 1
ATOM 1512 O O . THR A 1 196 ? -7.255 -7.838 16.776 1.00 81.12 196 THR A O 1
ATOM 1515 N N . GLU A 1 197 ? -8.897 -9.214 16.120 1.00 86.50 197 GLU A N 1
ATOM 1516 C CA . GLU A 1 197 ? -8.255 -9.581 14.848 1.00 86.50 197 GLU A CA 1
ATOM 1517 C C . GLU A 1 197 ? -8.103 -8.376 13.906 1.00 86.50 197 GLU A C 1
ATOM 1519 O O . GLU A 1 197 ? -7.045 -8.203 13.290 1.00 86.50 197 GLU A O 1
ATOM 1524 N N . LYS A 1 198 ? -9.123 -7.511 13.821 1.00 90.31 198 LYS A N 1
ATOM 1525 C CA . LYS A 1 198 ? -9.093 -6.289 13.002 1.00 90.31 198 LYS A CA 1
ATOM 1526 C C . LYS A 1 198 ? -8.074 -5.271 13.506 1.00 90.31 198 LYS A C 1
ATOM 1528 O O . LYS A 1 198 ? -7.311 -4.752 12.692 1.00 90.31 198 LYS A O 1
ATOM 1533 N N . ILE A 1 199 ? -8.004 -5.048 14.823 1.00 93.25 199 ILE A N 1
ATOM 1534 C CA . ILE A 1 199 ? -6.975 -4.195 15.441 1.00 93.25 199 ILE A CA 1
ATOM 1535 C C . ILE A 1 199 ? -5.589 -4.727 15.091 1.00 93.25 199 ILE A C 1
ATOM 1537 O O . ILE A 1 199 ? -4.772 -3.995 14.541 1.00 93.25 199 ILE A O 1
ATOM 1541 N N . HIS A 1 200 ? -5.334 -6.014 15.329 1.00 93.38 200 HIS A N 1
ATOM 1542 C CA . HIS A 1 200 ? -4.028 -6.601 15.047 1.00 93.38 200 HIS A CA 1
ATOM 1543 C C . HIS A 1 200 ? -3.650 -6.508 13.560 1.00 93.38 200 HIS A C 1
ATOM 1545 O O . HIS A 1 200 ? -2.527 -6.130 13.239 1.00 93.38 200 HIS A O 1
ATOM 1551 N N . SER A 1 201 ? -4.595 -6.766 12.651 1.00 94.56 201 SER A N 1
ATOM 1552 C CA . SER A 1 201 ? -4.370 -6.637 11.203 1.00 94.56 201 SER A CA 1
ATOM 1553 C C . SER A 1 201 ? -4.042 -5.200 10.789 1.00 94.56 201 SER A C 1
ATOM 1555 O O . SER A 1 201 ? -3.170 -4.976 9.947 1.00 94.56 201 SER A O 1
ATOM 1557 N N . MET A 1 202 ? -4.720 -4.216 11.389 1.00 96.75 202 MET A N 1
ATOM 1558 C CA . MET A 1 202 ? -4.433 -2.803 11.161 1.00 96.75 202 MET A CA 1
ATOM 1559 C C . MET A 1 202 ? -3.055 -2.414 11.701 1.00 96.75 202 MET A C 1
ATOM 1561 O O . MET A 1 202 ? -2.309 -1.736 11.002 1.00 96.75 202 MET A O 1
ATOM 1565 N N . LEU A 1 203 ? -2.694 -2.852 12.910 1.00 95.44 203 LEU A N 1
ATOM 1566 C CA . LEU A 1 203 ? -1.375 -2.588 13.488 1.00 95.44 203 LEU A CA 1
ATOM 1567 C C . LEU A 1 203 ? -0.262 -3.206 12.639 1.00 95.44 203 LEU A C 1
ATOM 1569 O O . LEU A 1 203 ? 0.731 -2.543 12.358 1.00 95.44 203 LEU A O 1
ATOM 1573 N N . GLU A 1 204 ? -0.450 -4.433 12.152 1.00 95.50 204 GLU A N 1
ATOM 1574 C CA . GLU A 1 204 ? 0.510 -5.078 11.255 1.00 95.50 204 GLU A CA 1
ATOM 1575 C C . GLU A 1 204 ? 0.671 -4.302 9.938 1.00 95.50 204 GLU A C 1
ATOM 1577 O O . GLU A 1 204 ? 1.783 -4.161 9.422 1.00 95.50 204 GLU A O 1
ATOM 1582 N N . LEU A 1 205 ? -0.430 -3.779 9.385 1.00 96.00 205 LEU A N 1
ATOM 1583 C CA . LEU A 1 205 ? -0.379 -2.884 8.233 1.00 96.00 205 LEU A CA 1
ATOM 1584 C C . LEU A 1 205 ? 0.423 -1.620 8.562 1.00 96.00 205 LEU A C 1
ATOM 1586 O O . LEU A 1 205 ? 1.341 -1.302 7.810 1.00 96.00 205 LEU A O 1
ATOM 1590 N N . SER A 1 206 ? 0.130 -0.956 9.685 1.00 96.81 206 SER A N 1
ATOM 1591 C CA . SER A 1 206 ? 0.824 0.254 10.150 1.00 96.81 206 SER A CA 1
ATOM 1592 C C . SER A 1 206 ? 2.322 0.039 10.316 1.00 96.81 206 SER A C 1
ATOM 1594 O O . SER A 1 206 ? 3.112 0.767 9.722 1.00 96.81 206 SER A O 1
ATOM 1596 N N . HIS A 1 207 ? 2.730 -0.994 11.056 1.00 95.25 207 HIS A N 1
ATOM 1597 C CA . HIS A 1 207 ? 4.145 -1.289 11.290 1.00 95.25 207 HIS A CA 1
ATOM 1598 C C . HIS A 1 207 ? 4.861 -1.641 9.992 1.00 95.25 207 HIS A C 1
ATOM 1600 O O . HIS A 1 207 ? 6.029 -1.309 9.821 1.00 95.25 207 HIS A O 1
ATOM 1606 N N . PHE A 1 208 ? 4.181 -2.307 9.056 1.00 94.50 208 PHE A N 1
ATOM 1607 C CA . PHE A 1 208 ? 4.762 -2.604 7.754 1.00 94.50 208 PHE A CA 1
ATOM 1608 C C . PHE A 1 208 ? 5.044 -1.334 6.954 1.00 94.50 208 PHE A C 1
ATOM 1610 O O . PHE A 1 208 ? 6.142 -1.196 6.421 1.00 94.50 208 PHE A O 1
ATOM 1617 N N . ILE A 1 209 ? 4.072 -0.422 6.858 1.00 94.06 209 ILE A N 1
ATOM 1618 C CA . ILE A 1 209 ? 4.230 0.811 6.076 1.00 94.06 209 ILE A CA 1
ATOM 1619 C C . ILE A 1 209 ? 5.118 1.842 6.784 1.00 94.06 209 ILE A C 1
ATOM 1621 O O . ILE A 1 209 ? 5.765 2.632 6.112 1.00 94.06 209 ILE A O 1
ATOM 1625 N N . GLY A 1 210 ? 5.179 1.816 8.117 1.00 93.44 210 GLY A N 1
ATOM 1626 C CA . GLY A 1 210 ? 5.964 2.745 8.930 1.00 93.44 210 GLY A CA 1
ATOM 1627 C C . GLY A 1 210 ? 7.440 2.380 9.080 1.00 93.44 210 GLY A C 1
ATOM 1628 O O . GLY A 1 210 ? 8.184 3.147 9.672 1.00 93.44 210 GLY A O 1
ATOM 1629 N N . GLN A 1 211 ? 7.887 1.227 8.575 1.00 91.06 211 GLN A N 1
ATOM 1630 C CA . GLN A 1 211 ? 9.304 0.849 8.613 1.00 91.06 211 GLN A CA 1
ATOM 1631 C C . GLN A 1 211 ? 10.168 1.878 7.872 1.00 91.06 211 GLN A C 1
ATOM 1633 O O . GLN A 1 211 ? 10.073 1.977 6.647 1.00 91.06 211 GLN A O 1
ATOM 1638 N N . GLU A 1 212 ? 11.068 2.552 8.598 1.00 85.44 212 GLU A N 1
ATOM 1639 C CA . GLU A 1 212 ? 11.883 3.674 8.095 1.00 85.44 212 GLU A CA 1
ATOM 1640 C C . GLU A 1 212 ? 12.564 3.362 6.751 1.00 85.44 212 GLU A C 1
ATOM 1642 O O . GLU A 1 212 ? 12.442 4.115 5.793 1.00 85.44 212 GLU A O 1
ATOM 1647 N N . HIS A 1 213 ? 13.188 2.184 6.627 1.00 86.56 213 HIS A N 1
ATOM 1648 C CA . HIS A 1 213 ? 13.923 1.766 5.422 1.00 86.56 213 HIS A CA 1
ATOM 1649 C C . HIS A 1 213 ? 13.077 1.614 4.144 1.00 86.56 213 HIS A C 1
ATOM 1651 O O . HIS A 1 213 ? 13.621 1.261 3.096 1.00 86.56 213 HIS A O 1
ATOM 1657 N N . ARG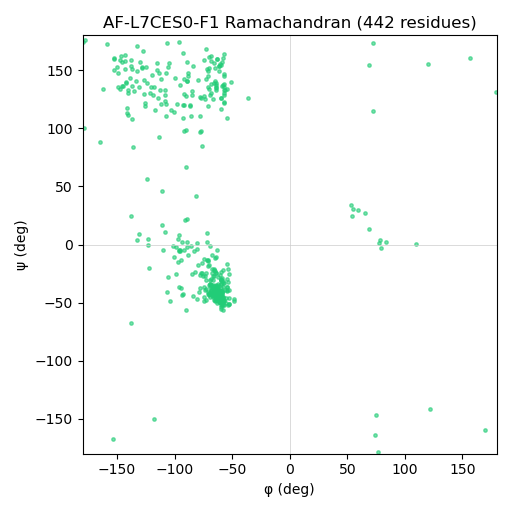 A 1 214 ? 11.750 1.766 4.226 1.00 89.44 214 ARG A N 1
ATOM 1658 C CA . ARG A 1 214 ? 10.847 1.682 3.073 1.00 89.44 214 ARG A CA 1
ATOM 1659 C C . ARG A 1 214 ? 10.535 3.037 2.456 1.00 89.44 214 ARG A C 1
ATOM 1661 O O . ARG A 1 214 ? 9.956 3.049 1.373 1.00 89.44 214 ARG A O 1
ATOM 1668 N N . ASP A 1 215 ? 10.859 4.141 3.132 1.00 93.50 215 ASP A N 1
ATOM 1669 C CA . ASP A 1 215 ? 10.597 5.500 2.645 1.00 93.50 215 ASP A CA 1
ATOM 1670 C C . ASP A 1 215 ? 9.122 5.726 2.237 1.00 93.50 215 ASP A C 1
ATOM 1672 O O . ASP A 1 215 ? 8.806 6.416 1.256 1.00 93.50 215 ASP A O 1
ATOM 1676 N N . LEU A 1 216 ? 8.199 5.076 2.955 1.00 94.81 216 LEU A N 1
ATOM 1677 C CA . LEU A 1 216 ? 6.754 5.231 2.768 1.00 94.81 216 LEU A CA 1
ATOM 1678 C C . LEU A 1 216 ? 6.199 6.291 3.729 1.00 94.81 216 LEU A C 1
ATOM 1680 O O . LEU A 1 216 ? 5.431 7.146 3.305 1.00 94.81 216 LEU A O 1
ATOM 1684 N N . ALA A 1 217 ? 6.623 6.270 4.990 1.00 90.81 217 ALA A N 1
ATOM 1685 C CA . ALA A 1 217 ? 6.374 7.316 5.978 1.00 90.81 217 ALA A CA 1
ATOM 1686 C C . ALA A 1 217 ? 7.604 7.433 6.893 1.00 90.81 217 ALA A C 1
ATOM 1688 O O . ALA A 1 217 ? 8.163 6.410 7.286 1.00 90.81 217 ALA A O 1
ATOM 1689 N N . ILE A 1 218 ? 8.031 8.657 7.203 1.00 78.00 218 ILE A N 1
ATOM 1690 C CA . ILE A 1 218 ? 9.254 8.953 7.969 1.00 78.00 218 ILE A CA 1
ATOM 1691 C C . ILE A 1 218 ? 8.923 9.417 9.395 1.00 78.00 218 ILE A C 1
ATOM 1693 O O . ILE A 1 218 ? 9.610 9.057 10.347 1.00 78.00 218 ILE A O 1
ATOM 1697 N N . LEU A 1 219 ? 7.886 10.245 9.553 1.00 81.19 219 LEU A N 1
ATOM 1698 C CA . LEU A 1 219 ? 7.513 10.875 10.828 1.00 81.19 219 LEU A CA 1
ATOM 1699 C C . LEU A 1 219 ? 6.107 10.434 11.283 1.00 81.19 219 LEU A C 1
ATOM 1701 O O . LEU A 1 219 ? 5.651 9.335 10.986 1.00 81.19 219 LEU A O 1
ATOM 1705 N N . GLY A 1 220 ? 5.388 11.297 12.010 1.00 77.38 220 GLY A N 1
ATOM 1706 C CA . GLY A 1 220 ? 3.981 11.089 12.385 1.00 77.38 220 GLY A CA 1
ATOM 1707 C C . GLY A 1 220 ? 2.979 11.228 11.226 1.00 77.38 220 GLY A C 1
ATOM 1708 O O . GLY A 1 220 ? 1.773 11.279 11.475 1.00 77.38 220 GLY A O 1
ATOM 1709 N N . GLU A 1 221 ? 3.471 11.316 9.992 1.00 85.31 221 GLU A N 1
ATOM 1710 C CA . GLU A 1 221 ? 2.692 11.324 8.753 1.00 85.31 221 GLU A CA 1
ATOM 1711 C C . GLU A 1 221 ? 2.125 9.936 8.430 1.00 85.31 221 GLU A C 1
ATOM 1713 O O . GLU A 1 221 ? 2.502 8.930 9.039 1.00 85.31 221 GLU A O 1
ATOM 1718 N N . GLY A 1 222 ? 1.208 9.882 7.469 1.00 92.00 222 GLY A N 1
ATOM 1719 C CA . GLY A 1 222 ? 0.578 8.638 7.054 1.00 92.00 222 GLY A CA 1
ATOM 1720 C C . GLY A 1 222 ? -0.360 8.031 8.102 1.00 92.00 222 GLY A C 1
ATOM 1721 O O . GLY A 1 222 ? -0.269 8.238 9.321 1.00 92.00 222 GLY A O 1
ATOM 1722 N N . ASN A 1 223 ? -1.311 7.255 7.598 1.00 95.62 223 ASN A N 1
ATOM 1723 C CA . ASN A 1 223 ? -2.475 6.816 8.346 1.00 95.62 223 ASN A CA 1
ATOM 1724 C C . ASN A 1 223 ? -2.933 5.449 7.860 1.00 95.62 223 ASN A C 1
ATOM 1726 O O . ASN A 1 223 ? -2.850 5.128 6.678 1.00 95.62 223 ASN A O 1
ATOM 1730 N N . THR A 1 224 ? -3.477 4.649 8.765 1.00 97.94 224 THR A N 1
ATOM 1731 C CA . THR A 1 224 ? -4.152 3.398 8.419 1.00 97.94 224 THR A CA 1
ATOM 1732 C C . THR A 1 224 ? -5.524 3.364 9.056 1.00 97.94 224 THR A C 1
ATOM 1734 O O . THR A 1 224 ? -5.758 3.975 10.106 1.00 97.94 224 THR A O 1
ATOM 1737 N N . SER A 1 225 ? -6.432 2.642 8.410 1.00 98.56 225 SER A N 1
ATOM 1738 C CA . SER A 1 225 ? -7.735 2.316 8.969 1.00 98.56 225 SER A CA 1
ATOM 1739 C C . SER A 1 225 ? -8.171 0.908 8.585 1.00 98.56 225 SER A C 1
ATOM 1741 O O . SER A 1 225 ? -7.702 0.343 7.590 1.00 98.56 225 SER A O 1
ATOM 1743 N N . ALA A 1 226 ? -9.080 0.349 9.380 1.00 98.44 226 ALA A N 1
ATOM 1744 C CA . ALA A 1 226 ? -9.708 -0.938 9.118 1.00 98.44 226 ALA A CA 1
ATOM 1745 C C . ALA A 1 226 ? -11.195 -0.902 9.478 1.00 98.44 226 ALA A C 1
ATOM 1747 O O . ALA A 1 226 ? -11.557 -0.458 10.567 1.00 98.44 226 ALA A O 1
ATOM 1748 N N . LYS A 1 227 ? -12.058 -1.404 8.592 1.00 98.00 227 LYS A N 1
ATOM 1749 C CA . LYS A 1 227 ? -13.490 -1.566 8.871 1.00 98.00 227 LYS A CA 1
ATOM 1750 C C . LYS A 1 227 ? -13.686 -2.661 9.925 1.00 98.00 227 LYS A C 1
ATOM 1752 O O . LYS A 1 227 ? -13.107 -3.747 9.791 1.00 98.00 227 LYS A O 1
ATOM 1757 N N . ILE A 1 228 ? -14.469 -2.366 10.964 1.00 95.94 228 ILE A N 1
ATOM 1758 C CA . ILE A 1 228 ? -14.856 -3.338 11.998 1.00 95.94 228 ILE A CA 1
ATOM 1759 C C . ILE A 1 228 ? -16.158 -4.014 11.563 1.00 95.94 228 ILE A C 1
ATOM 1761 O O . ILE A 1 228 ? -16.211 -5.236 11.424 1.00 95.94 228 ILE A O 1
ATOM 1765 N N . ASP A 1 229 ? -17.175 -3.195 11.309 1.00 94.62 229 ASP A N 1
ATOM 1766 C CA . ASP A 1 229 ? -18.520 -3.575 10.888 1.00 94.62 229 ASP A CA 1
ATOM 1767 C C . ASP A 1 229 ? -19.160 -2.426 10.083 1.00 94.62 229 ASP A C 1
ATOM 1769 O O . ASP A 1 229 ? -18.465 -1.516 9.630 1.00 94.62 229 ASP A O 1
ATOM 1773 N N . ASP A 1 230 ? -20.468 -2.488 9.831 1.00 93.75 230 ASP A N 1
ATOM 1774 C CA . ASP A 1 230 ? -21.178 -1.476 9.039 1.00 93.75 230 ASP A CA 1
ATOM 1775 C C . ASP A 1 230 ? -21.398 -0.149 9.784 1.00 93.75 230 ASP A C 1
ATOM 1777 O O . ASP A 1 230 ? -21.731 0.853 9.154 1.00 93.75 230 ASP A O 1
ATOM 1781 N N . GLU A 1 231 ? -21.177 -0.112 11.099 1.00 96.81 231 GLU A N 1
ATOM 1782 C CA . GLU A 1 231 ? -21.372 1.079 11.932 1.00 96.81 231 GLU A CA 1
ATOM 1783 C C . GLU A 1 231 ? -20.042 1.723 12.345 1.00 96.81 231 GLU A C 1
ATOM 1785 O O . GLU A 1 231 ? -19.977 2.940 12.552 1.00 96.81 231 GLU A O 1
ATOM 1790 N N . THR A 1 232 ? -18.969 0.932 12.440 1.00 97.62 232 THR A N 1
ATOM 1791 C CA . THR A 1 232 ? -17.708 1.343 13.057 1.00 97.62 232 THR A CA 1
ATOM 1792 C C . THR A 1 232 ? -16.449 0.913 12.300 1.00 97.62 232 THR A C 1
ATOM 1794 O O . THR A 1 232 ? -16.393 -0.092 11.585 1.00 97.62 232 THR A O 1
ATOM 1797 N N . PHE A 1 233 ? -15.381 1.687 12.490 1.00 98.31 233 PHE A N 1
ATOM 1798 C CA . PHE A 1 233 ? -14.054 1.426 11.936 1.00 98.31 233 PHE A CA 1
ATOM 1799 C C . PHE A 1 233 ? -12.943 1.889 12.881 1.00 98.31 233 PHE A C 1
ATOM 1801 O O . PHE A 1 233 ? -13.173 2.691 13.778 1.00 98.31 233 PHE A O 1
ATOM 1808 N N . LEU A 1 234 ? -11.727 1.392 12.674 1.00 98.06 234 LEU A N 1
ATOM 1809 C CA . LEU A 1 234 ? -10.518 1.806 13.386 1.00 98.06 234 LEU A CA 1
ATOM 1810 C C . LEU A 1 234 ? -9.722 2.788 12.540 1.00 98.06 234 LEU A C 1
ATOM 1812 O O . LEU A 1 234 ? -9.605 2.583 11.334 1.00 98.06 234 LEU A O 1
ATOM 1816 N N . VAL A 1 235 ? -9.106 3.790 13.161 1.00 97.62 235 VAL A N 1
ATOM 1817 C CA . VAL A 1 235 ? -8.178 4.721 12.505 1.00 97.62 235 VAL A CA 1
ATOM 1818 C C . VAL A 1 235 ? -7.031 5.107 13.436 1.00 97.62 235 VAL A C 1
ATOM 1820 O O . VAL A 1 235 ? -7.171 5.109 14.659 1.00 97.62 235 VAL A O 1
ATOM 1823 N N . LYS A 1 236 ? -5.872 5.425 12.853 1.00 95.56 236 LYS A N 1
ATOM 1824 C CA . LYS A 1 236 ? -4.707 5.924 13.589 1.00 95.56 236 LYS A CA 1
ATOM 1825 C C . LYS A 1 236 ? -5.061 7.187 14.390 1.00 95.56 236 LYS A C 1
ATOM 1827 O O . LYS A 1 236 ? -5.619 8.141 13.839 1.00 95.56 236 LYS A O 1
ATOM 1832 N N . ALA A 1 237 ? -4.660 7.229 15.657 1.00 92.31 237 ALA A N 1
ATOM 1833 C CA . ALA A 1 237 ? -4.688 8.435 16.475 1.00 92.31 237 ALA A CA 1
ATOM 1834 C C . ALA A 1 237 ? -3.799 9.545 15.887 1.00 92.31 237 ALA A C 1
ATOM 1836 O O . ALA A 1 237 ? -2.764 9.294 15.260 1.00 92.31 237 ALA A O 1
ATOM 1837 N N . SER A 1 238 ? -4.196 10.796 16.111 1.00 86.81 238 SER A N 1
ATOM 1838 C CA . SER A 1 238 ? -3.396 11.957 15.729 1.00 86.81 238 SER A CA 1
ATOM 1839 C C . SER A 1 238 ? -2.096 12.025 16.541 1.00 86.81 238 SER A C 1
ATOM 1841 O O . SER A 1 238 ? -2.098 11.779 17.746 1.00 86.81 238 SER A O 1
ATOM 1843 N N . GLY A 1 239 ? -0.985 12.372 15.884 1.00 82.06 239 GLY A N 1
ATOM 1844 C CA . GLY A 1 239 ? 0.333 12.513 16.518 1.00 82.06 239 GLY A CA 1
ATOM 1845 C C . GLY A 1 239 ? 1.096 11.207 16.778 1.00 82.06 239 GLY A C 1
ATOM 1846 O O . GLY A 1 239 ? 2.244 11.267 17.215 1.00 82.06 239 GLY A O 1
ATOM 1847 N N . SER A 1 240 ? 0.512 10.041 16.487 1.00 85.94 240 SER A N 1
ATOM 1848 C CA . SER A 1 240 ? 1.185 8.741 16.633 1.00 85.94 240 SER A CA 1
ATOM 1849 C C . SER A 1 240 ? 1.953 8.349 15.362 1.00 85.94 240 SER A C 1
ATOM 1851 O O . SER A 1 240 ? 1.543 8.676 14.246 1.00 85.94 240 SER A O 1
ATOM 1853 N N . CYS A 1 241 ? 3.070 7.632 15.513 1.00 89.50 241 CYS A N 1
ATOM 1854 C CA . CYS A 1 241 ? 3.869 7.129 14.390 1.00 89.50 241 CYS A CA 1
ATOM 1855 C C . CYS A 1 241 ? 3.375 5.745 13.949 1.00 89.50 241 CYS A C 1
ATOM 1857 O O . CYS A 1 241 ? 3.038 4.911 14.787 1.00 89.50 241 CYS A O 1
ATOM 1859 N N . LEU A 1 242 ? 3.353 5.489 12.637 1.00 90.62 242 LEU A N 1
ATOM 1860 C CA . LEU A 1 242 ? 2.941 4.197 12.082 1.00 90.62 242 LEU A CA 1
ATOM 1861 C C . LEU A 1 242 ? 3.856 3.047 12.526 1.00 90.62 242 LEU A C 1
ATOM 1863 O O . LEU A 1 242 ? 3.361 1.948 12.751 1.00 90.62 242 LEU A O 1
ATOM 1867 N N . GLU A 1 243 ? 5.158 3.296 12.698 1.00 90.31 243 GLU A N 1
ATOM 1868 C CA . GLU A 1 243 ? 6.138 2.280 13.111 1.00 90.31 243 GLU A CA 1
ATOM 1869 C C . GLU A 1 243 ? 5.931 1.794 14.552 1.00 90.31 243 GLU A C 1
ATOM 1871 O O . GLU A 1 243 ? 6.116 0.615 14.847 1.00 90.31 243 GLU A O 1
ATOM 1876 N N . SER A 1 244 ? 5.538 2.698 15.453 1.00 86.81 244 SER A N 1
ATOM 1877 C CA . SER A 1 244 ? 5.423 2.438 16.893 1.00 86.81 244 SER A CA 1
ATOM 1878 C C . SER A 1 244 ? 3.980 2.371 17.393 1.00 86.81 244 SER A C 1
ATOM 1880 O O . SER A 1 244 ? 3.755 2.359 18.603 1.00 86.81 244 SER A O 1
ATOM 1882 N N . LEU A 1 245 ? 3.013 2.321 16.473 1.00 91.31 245 LEU A N 1
ATOM 1883 C CA . LEU A 1 245 ? 1.588 2.370 16.775 1.00 91.31 245 LEU A CA 1
ATOM 1884 C C . LEU A 1 245 ? 1.183 1.241 17.737 1.00 91.31 245 LEU A C 1
ATOM 1886 O O . LEU A 1 245 ? 1.394 0.064 17.429 1.00 91.31 245 LEU A O 1
ATOM 1890 N N . GLY A 1 246 ? 0.617 1.593 18.893 1.00 91.62 246 GLY A N 1
ATOM 1891 C CA . GLY A 1 246 ? 0.071 0.643 19.864 1.00 91.62 246 GLY A CA 1
ATOM 1892 C C . GLY A 1 246 ? -1.439 0.444 19.718 1.00 91.62 246 GLY A C 1
ATOM 1893 O O . GLY A 1 246 ? -2.104 1.152 18.965 1.00 91.62 246 GLY A O 1
ATOM 1894 N N . GLU A 1 247 ? -2.006 -0.496 20.480 1.00 93.00 247 GLU A N 1
ATOM 1895 C CA . GLU A 1 247 ? -3.464 -0.719 20.516 1.00 93.00 247 GLU A CA 1
ATOM 1896 C C . GLU A 1 247 ? -4.227 0.543 20.962 1.00 93.00 247 GLU A C 1
ATOM 1898 O O . GLU A 1 247 ? -5.220 0.901 20.339 1.00 93.00 247 GLU A O 1
ATOM 1903 N N . ASP A 1 248 ? -3.703 1.287 21.944 1.00 90.75 248 ASP A N 1
ATOM 1904 C CA . ASP A 1 248 ? -4.290 2.551 22.429 1.00 90.75 248 ASP A CA 1
ATOM 1905 C C . ASP A 1 248 ? -4.228 3.701 21.400 1.00 90.75 248 ASP A C 1
ATOM 1907 O O . ASP A 1 248 ? -4.788 4.778 21.618 1.00 90.75 248 ASP A O 1
ATOM 1911 N N . ASP A 1 249 ? -3.505 3.508 20.293 1.00 93.88 249 ASP A N 1
ATOM 1912 C CA . ASP A 1 249 ? -3.458 4.436 19.164 1.00 93.88 249 ASP A CA 1
ATOM 1913 C C . ASP A 1 249 ? -4.431 4.055 18.034 1.00 93.88 249 ASP A C 1
ATOM 1915 O O . ASP A 1 249 ? -4.558 4.810 17.068 1.00 93.88 249 ASP A O 1
ATOM 1919 N N . ALA A 1 250 ? -5.116 2.911 18.129 1.00 95.62 250 ALA A N 1
ATOM 1920 C CA . ALA A 1 250 ? -6.164 2.503 17.198 1.00 95.62 250 ALA A CA 1
ATOM 1921 C C . ALA A 1 250 ? -7.528 2.983 17.715 1.00 95.62 250 ALA A C 1
ATOM 1923 O O . ALA A 1 250 ? -8.161 2.361 18.566 1.00 95.62 250 ALA A O 1
ATOM 1924 N N . VAL A 1 251 ? -7.988 4.120 17.200 1.00 96.44 251 VAL A N 1
ATOM 1925 C CA . VAL A 1 251 ? -9.219 4.772 17.652 1.00 96.44 251 VAL A CA 1
ATOM 1926 C C . VAL A 1 251 ? -10.409 4.199 16.891 1.00 96.44 251 VAL A C 1
ATOM 1928 O O . VAL A 1 251 ? -10.469 4.305 15.668 1.00 96.44 251 VAL A O 1
ATOM 1931 N N . ALA A 1 252 ? -11.365 3.607 17.608 1.00 97.19 252 ALA A N 1
ATOM 1932 C CA . ALA A 1 252 ? -12.635 3.184 17.028 1.00 97.19 252 ALA A CA 1
ATOM 1933 C C . ALA A 1 252 ? -13.563 4.393 16.827 1.00 97.19 252 ALA A C 1
ATOM 1935 O O . ALA A 1 252 ? -13.844 5.131 17.776 1.00 97.19 252 ALA A O 1
ATOM 1936 N N . CYS A 1 253 ? -14.057 4.575 15.607 1.00 97.88 253 CYS A N 1
ATOM 1937 C CA . CYS A 1 253 ? -14.910 5.678 15.181 1.00 97.88 253 CYS A CA 1
ATOM 1938 C C . CYS A 1 253 ? -16.211 5.168 14.547 1.00 97.88 253 CYS A C 1
ATOM 1940 O O . CYS A 1 253 ? -16.245 4.072 13.989 1.00 97.88 253 CYS A O 1
ATOM 1942 N N . ARG A 1 254 ? -17.275 5.973 14.619 1.00 97.94 254 ARG A N 1
ATOM 1943 C CA . ARG A 1 254 ? -18.577 5.697 13.997 1.00 97.94 254 ARG A CA 1
ATOM 1944 C C . ARG A 1 254 ? -18.689 6.364 12.628 1.00 97.94 254 ARG A C 1
ATOM 1946 O O . ARG A 1 254 ? -18.322 7.532 12.484 1.00 97.94 254 ARG A O 1
ATOM 1953 N N . PHE A 1 255 ? -19.224 5.648 11.641 1.00 98.06 255 PHE A N 1
ATOM 1954 C CA . PHE A 1 255 ? -19.456 6.202 10.301 1.00 98.06 255 PHE A CA 1
ATOM 1955 C C . PHE A 1 255 ? -20.531 7.296 10.300 1.00 98.06 255 PHE A C 1
ATOM 1957 O O . PHE A 1 255 ? -20.354 8.324 9.650 1.00 98.06 255 PHE A O 1
ATOM 1964 N N . ASP A 1 256 ? -21.620 7.098 11.046 1.00 96.56 256 ASP A N 1
ATOM 1965 C CA . ASP A 1 256 ? -22.802 7.973 11.055 1.00 96.56 256 ASP A CA 1
ATOM 1966 C C . ASP A 1 256 ? -22.521 9.405 11.532 1.00 96.56 256 ASP A C 1
ATOM 1968 O O . ASP A 1 256 ? -23.185 10.344 11.106 1.00 96.56 256 ASP A O 1
ATOM 1972 N N . THR A 1 257 ? -21.508 9.583 12.377 1.00 94.25 257 THR A N 1
ATOM 1973 C CA . THR A 1 257 ? -21.086 10.892 12.888 1.00 94.25 257 THR A CA 1
ATOM 1974 C C . THR A 1 257 ? -20.257 11.663 11.857 1.00 94.25 257 THR A C 1
ATOM 1976 O O . THR A 1 257 ? -20.218 12.890 11.895 1.00 94.25 257 THR A O 1
ATOM 1979 N N . LEU A 1 258 ? -19.581 10.955 10.945 1.00 95.12 258 LEU A N 1
ATOM 1980 C CA . LEU A 1 258 ? -18.606 11.537 10.020 1.00 95.12 258 LEU A CA 1
ATOM 1981 C C . LEU A 1 258 ? -19.150 11.697 8.603 1.00 95.12 258 LEU A C 1
ATOM 1983 O O . LEU A 1 258 ? -19.007 12.764 8.020 1.00 95.12 258 LEU A O 1
ATOM 1987 N N . LEU A 1 259 ? -19.771 10.659 8.037 1.00 96.69 259 LEU A N 1
ATOM 1988 C CA . LEU A 1 259 ? -20.196 10.667 6.634 1.00 96.69 259 LEU A CA 1
ATOM 1989 C C . LEU A 1 259 ? -21.125 11.841 6.262 1.00 96.69 259 LEU A C 1
ATOM 1991 O O . LEU A 1 259 ? -20.895 12.407 5.194 1.00 96.69 259 LEU A O 1
ATOM 1995 N N . PRO A 1 260 ? -22.090 12.276 7.104 1.00 96.19 260 PRO A N 1
ATOM 1996 C CA . PRO A 1 260 ? -22.933 13.432 6.784 1.00 96.19 260 PRO A CA 1
ATOM 1997 C C . PRO A 1 260 ? -22.150 14.731 6.562 1.00 96.19 260 PRO A C 1
ATOM 1999 O O . PRO A 1 260 ? -22.564 15.561 5.758 1.00 96.19 260 PRO A O 1
ATOM 2002 N N . MET A 1 261 ? -20.982 14.883 7.202 1.00 94.62 261 MET A N 1
ATOM 2003 C CA . MET A 1 261 ? -20.148 16.081 7.053 1.00 94.62 261 MET A CA 1
ATOM 2004 C C . MET A 1 261 ? -19.696 16.294 5.606 1.00 94.62 261 MET A C 1
ATOM 2006 O O . MET A 1 261 ? -19.426 17.422 5.214 1.00 94.62 261 MET A O 1
ATOM 2010 N N . LEU A 1 262 ? -19.604 15.230 4.799 1.00 95.38 262 LEU A N 1
ATOM 2011 C CA . LEU A 1 262 ? -19.184 15.335 3.400 1.00 95.38 262 LEU A CA 1
ATOM 2012 C C . LEU A 1 262 ? -20.182 16.129 2.544 1.00 95.38 262 LEU A C 1
ATOM 2014 O O . LEU A 1 262 ? -19.782 16.666 1.513 1.00 95.38 262 LEU A O 1
ATOM 2018 N N . ASP A 1 263 ? -21.445 16.222 2.962 1.00 95.88 263 ASP A N 1
ATOM 2019 C CA . ASP A 1 263 ? -22.511 16.946 2.256 1.00 95.88 263 ASP A CA 1
ATOM 2020 C C . ASP A 1 263 ? -22.711 18.384 2.763 1.00 95.88 263 ASP A C 1
ATOM 2022 O O . ASP A 1 263 ? -23.491 19.151 2.195 1.00 95.88 263 ASP A O 1
ATOM 2026 N N . GLU A 1 264 ? -22.002 18.760 3.823 1.00 93.69 264 GLU A N 1
ATOM 2027 C CA . GLU A 1 264 ? -22.063 20.078 4.443 1.00 93.69 264 GLU A CA 1
ATOM 2028 C C . GLU A 1 264 ? -20.991 21.012 3.840 1.00 93.69 264 GLU A C 1
ATOM 2030 O O . GLU A 1 264 ? -19.865 20.608 3.547 1.00 93.69 264 GLU A O 1
ATOM 2035 N N . ASN A 1 265 ? -21.342 22.288 3.668 1.00 88.50 265 ASN A N 1
ATOM 2036 C CA . ASN A 1 265 ? -20.424 23.348 3.241 1.00 88.50 265 ASN A CA 1
ATOM 2037 C C . ASN A 1 265 ? -20.269 24.375 4.369 1.00 88.50 265 ASN A C 1
ATOM 2039 O O . ASN A 1 265 ? -21.166 24.515 5.200 1.00 88.50 265 ASN A O 1
ATOM 2043 N N . ASP A 1 266 ? -19.156 25.112 4.370 1.00 85.38 266 ASP A N 1
ATOM 2044 C CA . ASP A 1 266 ? -18.895 26.230 5.292 1.00 85.38 266 ASP A CA 1
ATOM 2045 C C . ASP A 1 266 ? -18.914 25.863 6.794 1.00 85.38 266 ASP A C 1
ATOM 2047 O O . ASP A 1 266 ? -19.211 26.700 7.649 1.00 85.38 266 ASP A O 1
ATOM 2051 N N . ILE A 1 267 ? -18.561 24.617 7.136 1.00 88.81 267 ILE A N 1
ATOM 2052 C CA . ILE A 1 267 ? -18.347 24.207 8.531 1.00 88.81 267 ILE A CA 1
ATOM 2053 C C . ILE A 1 267 ? -17.056 24.845 9.059 1.00 88.81 267 ILE A C 1
ATOM 2055 O O . ILE A 1 267 ? -16.022 24.823 8.393 1.00 88.81 267 ILE A O 1
ATOM 2059 N N . SER A 1 268 ? -17.095 25.380 10.281 1.00 89.62 268 SER A N 1
ATOM 2060 C CA . SER A 1 268 ? -15.895 25.906 10.943 1.00 89.62 268 SER A CA 1
ATOM 2061 C C . SER A 1 268 ? -14.918 24.798 11.363 1.00 89.62 268 SER A C 1
ATOM 2063 O O . SER A 1 268 ? -15.338 23.700 11.728 1.00 89.62 268 SER A O 1
ATOM 2065 N N . ASP A 1 269 ? -13.618 25.108 11.421 1.00 87.44 269 ASP A N 1
ATOM 2066 C CA . ASP A 1 269 ? -12.587 24.167 11.893 1.00 87.44 269 ASP A CA 1
ATOM 2067 C C . ASP A 1 269 ? -12.890 23.605 13.292 1.00 87.44 269 ASP A C 1
ATOM 2069 O O . ASP A 1 269 ? -12.662 22.423 13.550 1.00 87.44 269 ASP A O 1
ATOM 2073 N N . GLN A 1 270 ? -13.457 24.429 14.181 1.00 88.88 270 GLN A N 1
ATOM 2074 C CA . GLN A 1 270 ? -13.851 24.001 15.524 1.00 88.88 270 GLN A CA 1
ATOM 2075 C C . GLN A 1 270 ? -14.978 22.966 15.480 1.00 88.88 270 GLN A C 1
ATOM 2077 O O . GLN A 1 270 ? -14.930 21.978 16.204 1.00 88.88 270 GLN A O 1
ATOM 2082 N N . GLU A 1 271 ? -15.977 23.155 14.618 1.00 92.31 271 GLU A N 1
ATOM 2083 C CA . GLU A 1 271 ? -17.079 22.198 14.494 1.00 92.31 271 GLU A CA 1
ATOM 2084 C C . GLU A 1 271 ? -16.617 20.882 13.844 1.00 92.31 271 GLU A C 1
ATOM 2086 O O . GLU A 1 271 ? -17.048 19.805 14.262 1.00 92.31 271 GLU A O 1
ATOM 2091 N N . ILE A 1 272 ? -15.675 20.941 12.894 1.00 90.50 272 ILE A N 1
ATOM 2092 C CA . ILE A 1 272 ? -15.006 19.747 12.355 1.00 90.50 272 ILE A CA 1
ATOM 2093 C C . ILE A 1 272 ? -14.259 19.010 13.473 1.00 90.50 272 ILE A C 1
ATOM 2095 O O . ILE A 1 272 ? -14.369 17.788 13.598 1.00 90.50 272 ILE A O 1
ATOM 2099 N N . GLU A 1 273 ? -13.512 19.738 14.303 1.00 89.88 273 GLU A N 1
ATOM 2100 C CA . GLU A 1 273 ? -12.787 19.169 15.437 1.00 89.88 273 GLU A CA 1
ATOM 2101 C C . GLU A 1 273 ? -13.729 18.527 16.464 1.00 89.88 273 GLU A C 1
ATOM 2103 O O . GLU A 1 273 ? -13.474 17.403 16.910 1.00 89.88 273 GLU A O 1
ATOM 2108 N N . ASP A 1 274 ? -14.844 19.182 16.780 1.00 92.56 274 ASP A N 1
ATOM 2109 C CA . ASP A 1 274 ? -15.855 18.670 17.700 1.00 92.56 274 ASP A CA 1
ATOM 2110 C C . ASP A 1 274 ? -16.496 17.381 17.162 1.00 92.56 274 ASP A C 1
ATOM 2112 O O . ASP A 1 274 ? -16.637 16.407 17.907 1.00 92.56 274 ASP A O 1
ATOM 2116 N N . ARG A 1 275 ? -16.816 17.314 15.858 1.00 93.25 275 ARG A N 1
ATOM 2117 C CA . ARG A 1 275 ? -17.343 16.091 15.217 1.00 93.25 275 ARG A CA 1
ATOM 2118 C C . ARG A 1 275 ? -16.310 14.958 15.202 1.00 93.25 275 ARG A C 1
ATOM 2120 O O . ARG A 1 275 ? -16.660 13.816 15.501 1.00 93.25 275 ARG A O 1
ATOM 2127 N N . LEU A 1 276 ? -15.037 15.256 14.928 1.00 91.31 276 LEU A N 1
ATOM 2128 C CA . LEU A 1 276 ? -13.944 14.274 15.002 1.00 91.31 276 LEU A CA 1
ATOM 2129 C C . LEU A 1 276 ? -13.747 13.732 16.427 1.00 91.31 276 LEU A C 1
ATOM 2131 O O . LEU A 1 276 ? -13.421 12.563 16.615 1.00 91.31 276 LEU A O 1
ATOM 2135 N N . LEU A 1 277 ? -13.942 14.556 17.457 1.00 93.69 277 LEU A N 1
ATOM 2136 C CA . LEU A 1 277 ? -13.902 14.092 18.844 1.00 93.69 277 LEU A CA 1
ATOM 2137 C C . LEU A 1 277 ? -15.155 13.293 19.218 1.00 93.69 277 LEU A C 1
ATOM 2139 O O . LEU A 1 277 ? -15.046 12.328 19.981 1.00 93.69 277 LEU A O 1
ATOM 2143 N N . ALA A 1 278 ? -16.321 13.675 18.699 1.00 95.25 278 ALA A N 1
ATOM 2144 C CA . ALA A 1 278 ? -17.595 13.011 18.956 1.00 95.25 278 ALA A CA 1
ATOM 2145 C C . ALA A 1 278 ? -17.723 11.654 18.248 1.00 95.25 278 ALA A C 1
ATOM 2147 O O . ALA A 1 278 ? -18.449 10.790 18.733 1.00 95.25 278 ALA A O 1
ATOM 2148 N N . CYS A 1 279 ? -17.000 11.426 17.145 1.00 95.94 279 CYS A N 1
ATOM 2149 C CA . CYS A 1 279 ? -17.104 10.175 16.393 1.00 95.94 279 CYS A CA 1
ATOM 2150 C C . CYS A 1 279 ? -16.497 8.968 17.121 1.00 95.94 279 CYS A C 1
ATOM 2152 O O . CYS A 1 279 ? -16.726 7.834 16.703 1.00 95.94 279 CYS A O 1
ATOM 2154 N N . ARG A 1 280 ? -15.709 9.180 18.184 1.00 97.00 280 ARG A N 1
ATOM 2155 C CA . ARG A 1 280 ? -15.077 8.103 18.958 1.00 97.00 280 ARG A CA 1
ATOM 2156 C C . ARG A 1 280 ? -16.131 7.232 19.637 1.00 97.00 280 ARG A C 1
ATOM 2158 O O . ARG A 1 280 ? -17.033 7.730 20.306 1.00 97.00 280 ARG A O 1
ATOM 2165 N N . VAL A 1 281 ? -15.980 5.916 19.516 1.00 96.00 281 VAL A N 1
ATOM 2166 C CA . VAL A 1 281 ? -16.828 4.952 20.233 1.00 96.00 281 VAL A CA 1
ATOM 2167 C C . VAL A 1 281 ? -16.577 5.034 21.742 1.00 96.00 281 VAL A C 1
ATOM 2169 O O . VAL A 1 281 ? -17.536 5.026 22.512 1.00 96.00 281 VAL A O 1
ATOM 2172 N N . ASP A 1 282 ? -15.311 5.160 22.155 1.00 94.44 282 ASP A N 1
ATOM 2173 C CA . ASP A 1 282 ? -14.917 5.490 23.529 1.00 94.44 282 ASP A CA 1
ATOM 2174 C C . ASP A 1 282 ? -14.555 6.985 23.628 1.00 94.44 282 ASP A C 1
ATOM 2176 O O . ASP A 1 282 ? -13.544 7.406 23.056 1.00 94.44 282 ASP A O 1
ATOM 2180 N N . PRO A 1 283 ? -15.323 7.800 24.375 1.00 93.06 283 PRO A N 1
ATOM 2181 C CA . PRO A 1 283 ? -15.029 9.220 24.572 1.00 93.06 283 PRO A CA 1
ATOM 2182 C C . PRO A 1 283 ? -13.650 9.512 25.187 1.00 93.06 283 PRO A C 1
ATOM 2184 O O . PRO A 1 283 ? -13.136 10.621 25.019 1.00 93.06 283 PRO A O 1
ATOM 2187 N N . ASN A 1 284 ? -13.049 8.544 25.888 1.00 92.81 284 ASN A N 1
ATOM 2188 C CA . ASN A 1 284 ? -11.724 8.674 26.500 1.00 92.81 284 ASN A CA 1
ATOM 2189 C C . ASN A 1 284 ? -10.576 8.274 25.561 1.00 92.81 284 ASN A C 1
ATOM 2191 O O . ASN A 1 284 ? -9.413 8.504 25.901 1.00 92.81 284 ASN A O 1
ATOM 2195 N N . ALA A 1 285 ? -10.872 7.692 24.393 1.00 93.06 285 ALA A N 1
ATOM 2196 C CA . ALA A 1 285 ? -9.851 7.327 23.416 1.00 93.06 285 ALA A CA 1
ATOM 2197 C C . ALA A 1 285 ? -9.118 8.568 22.887 1.00 93.06 285 ALA A C 1
ATOM 2199 O O . ALA A 1 285 ? -9.623 9.691 22.949 1.00 93.06 285 ALA A O 1
ATOM 2200 N N . LYS A 1 286 ? -7.920 8.387 22.326 1.00 92.12 286 LYS A N 1
ATOM 2201 C CA . LYS A 1 286 ? -7.152 9.493 21.733 1.00 92.12 286 LYS A CA 1
ATOM 2202 C C . LYS A 1 286 ? -7.931 10.175 20.604 1.00 92.12 286 LYS A C 1
ATOM 2204 O O . LYS A 1 286 ? -8.809 9.578 19.984 1.00 92.12 286 LYS A O 1
ATOM 2209 N N . LYS A 1 287 ? -7.590 11.434 20.314 1.00 91.69 287 LYS A N 1
ATOM 2210 C CA . LYS A 1 287 ? -8.140 12.152 19.158 1.00 91.69 287 LYS A CA 1
ATOM 2211 C C . LYS A 1 287 ? -7.769 11.390 17.870 1.00 91.69 287 LYS A C 1
ATOM 2213 O O . LYS A 1 287 ? -6.577 11.128 17.672 1.00 91.69 287 LYS A O 1
ATOM 2218 N N . PRO A 1 288 ? -8.734 11.033 17.005 1.00 92.19 288 PRO A N 1
ATOM 2219 C CA . PRO A 1 288 ? -8.430 10.405 15.724 1.00 92.19 288 PRO A CA 1
ATOM 2220 C C . PRO A 1 288 ? -7.730 11.405 14.789 1.00 92.19 288 PRO A C 1
ATOM 2222 O O . PRO A 1 288 ? -7.736 12.615 15.031 1.00 92.19 288 PRO A O 1
ATOM 2225 N N . SER A 1 289 ? -7.071 10.923 13.737 1.00 89.19 289 SER A N 1
ATOM 2226 C CA . SER A 1 289 ? -6.381 11.810 12.793 1.00 89.19 289 SER A CA 1
ATOM 2227 C C . SER A 1 289 ? -7.325 12.805 12.098 1.00 89.19 289 SER A C 1
ATOM 2229 O O . SER A 1 289 ? -8.508 12.530 11.912 1.00 89.19 289 SER A O 1
ATOM 2231 N N . VAL A 1 290 ? -6.788 13.939 11.639 1.00 85.50 290 VAL A N 1
ATOM 2232 C CA . VAL A 1 290 ? -7.510 14.924 10.808 1.00 85.50 290 VAL A CA 1
ATOM 2233 C C . VAL A 1 290 ? -8.027 14.331 9.492 1.00 85.50 290 VAL A C 1
ATOM 2235 O O . VAL A 1 290 ? -9.011 14.796 8.932 1.00 85.50 290 VAL A O 1
ATOM 2238 N N . GLU A 1 291 ? -7.395 13.257 9.032 1.00 92.75 291 GLU A N 1
ATOM 2239 C CA . GLU A 1 291 ? -7.702 12.556 7.785 1.00 92.75 291 GLU A CA 1
ATOM 2240 C C . GLU A 1 291 ? -8.803 11.495 7.916 1.00 92.75 291 GLU A C 1
ATOM 2242 O O . GLU A 1 291 ? -9.200 10.854 6.944 1.00 92.75 291 GLU A O 1
ATOM 2247 N N . THR A 1 292 ? -9.335 11.312 9.126 1.00 96.12 292 THR A N 1
ATOM 2248 C CA . THR A 1 292 ? -10.323 10.271 9.448 1.00 96.12 292 THR A CA 1
ATOM 2249 C C . THR A 1 292 ? -11.557 10.312 8.546 1.00 96.12 292 THR A C 1
ATOM 2251 O O . THR A 1 292 ? -12.144 9.268 8.267 1.00 96.12 292 THR A O 1
ATOM 2254 N N . LEU A 1 293 ? -11.935 11.490 8.046 1.00 96.44 293 LEU A N 1
ATOM 2255 C CA . LEU A 1 293 ? -13.127 11.649 7.223 1.00 96.44 293 LEU A CA 1
ATOM 2256 C C . LEU A 1 293 ? -13.014 10.947 5.858 1.00 96.44 293 LEU A C 1
ATOM 2258 O O . LEU A 1 293 ? -13.931 10.216 5.480 1.00 96.44 293 LEU A O 1
ATOM 2262 N N . PHE A 1 294 ? -11.889 11.077 5.141 1.00 97.88 294 PHE A N 1
ATOM 2263 C CA . PHE A 1 294 ? -11.727 10.325 3.892 1.00 97.88 294 PHE A CA 1
ATOM 2264 C C . PHE A 1 294 ? -11.564 8.826 4.158 1.00 97.88 294 PHE A C 1
ATOM 2266 O O . PHE A 1 294 ? -12.008 8.017 3.349 1.00 97.88 294 PHE A O 1
ATOM 2273 N N . HIS A 1 295 ? -10.975 8.428 5.293 1.00 98.62 295 HIS A N 1
ATOM 2274 C CA . HIS A 1 295 ? -10.909 7.017 5.681 1.00 98.62 295 HIS A CA 1
ATOM 2275 C C . HIS A 1 295 ? -12.314 6.438 5.888 1.00 98.62 295 HIS A C 1
ATOM 2277 O O . HIS A 1 295 ? -12.585 5.335 5.414 1.00 98.62 295 HIS A O 1
ATOM 2283 N N . ALA A 1 296 ? -13.210 7.186 6.542 1.00 98.44 296 ALA A N 1
ATOM 2284 C CA . ALA A 1 296 ? -14.606 6.800 6.723 1.00 98.44 296 ALA A CA 1
ATOM 2285 C C . ALA A 1 296 ? -15.310 6.613 5.369 1.00 98.44 296 ALA A C 1
ATOM 2287 O O . ALA A 1 296 ? -15.919 5.574 5.126 1.00 98.44 296 ALA A O 1
ATOM 2288 N N . TYR A 1 297 ? -15.165 7.580 4.457 1.00 98.56 297 TYR A N 1
ATOM 2289 C CA . TYR A 1 297 ? -15.716 7.469 3.107 1.00 98.56 297 TYR A CA 1
ATOM 2290 C C . TYR A 1 297 ? -15.174 6.241 2.359 1.00 98.56 297 TYR A C 1
ATOM 2292 O O . TYR A 1 297 ? -15.949 5.416 1.880 1.00 98.56 297 TYR A O 1
ATOM 2300 N N . LEU A 1 298 ? -13.853 6.071 2.294 1.00 98.69 298 LEU A N 1
ATOM 2301 C CA . LEU A 1 298 ? -13.240 4.991 1.518 1.00 98.69 298 LEU A CA 1
ATOM 2302 C C . LEU A 1 298 ? -13.593 3.603 2.066 1.00 98.69 298 LEU A C 1
ATOM 2304 O O . LEU A 1 298 ? -13.842 2.696 1.280 1.00 98.69 298 LEU A O 1
ATOM 2308 N N . LEU A 1 299 ? -13.667 3.436 3.391 1.00 98.62 299 LEU A N 1
ATOM 2309 C CA . LEU A 1 299 ? -14.111 2.186 4.023 1.00 98.62 299 LEU A CA 1
ATOM 2310 C C . LEU A 1 299 ? -15.616 1.915 3.847 1.00 98.62 299 LEU A C 1
ATOM 2312 O O . LEU A 1 299 ? -16.052 0.780 4.026 1.00 98.62 299 LEU A O 1
ATOM 2316 N N . SER A 1 300 ? -16.418 2.930 3.508 1.00 97.44 300 SER A N 1
ATOM 2317 C CA . SER A 1 300 ? -17.836 2.737 3.175 1.00 97.44 300 SER A CA 1
ATOM 2318 C C . SER A 1 300 ? -18.042 2.141 1.776 1.00 97.44 300 SER A C 1
ATOM 2320 O O . SER A 1 300 ? -19.118 1.619 1.480 1.00 97.44 300 SER A O 1
ATOM 2322 N N . LEU A 1 301 ? -17.012 2.175 0.921 1.00 97.19 301 LEU A N 1
ATOM 2323 C CA . LEU A 1 301 ? -17.092 1.645 -0.435 1.00 97.19 301 LEU A CA 1
ATOM 2324 C C . LEU A 1 301 ? -17.163 0.106 -0.441 1.00 97.19 301 LEU A C 1
ATOM 2326 O O . LEU A 1 301 ? -16.500 -0.561 0.362 1.00 97.19 301 LEU A O 1
ATOM 2330 N N . PRO A 1 302 ? -17.908 -0.500 -1.386 1.00 92.81 302 PRO A N 1
ATOM 2331 C CA . PRO A 1 302 ? -18.000 -1.951 -1.491 1.00 92.81 302 PRO A CA 1
ATOM 2332 C C . PRO A 1 302 ? -16.630 -2.619 -1.660 1.00 92.81 302 PRO A C 1
ATOM 2334 O O . PRO A 1 302 ? -15.840 -2.251 -2.531 1.00 92.81 302 PRO A O 1
ATOM 2337 N N . GLY A 1 303 ? -16.371 -3.647 -0.848 1.00 91.75 303 GLY A N 1
ATOM 2338 C CA . GLY A 1 303 ? -15.148 -4.450 -0.924 1.00 91.75 303 GLY A CA 1
ATOM 2339 C C . GLY A 1 303 ? -13.906 -3.808 -0.300 1.00 91.75 303 GLY A C 1
ATOM 2340 O O . GLY A 1 303 ? -12.836 -4.414 -0.368 1.00 91.75 303 GLY A O 1
ATOM 2341 N N . VAL A 1 304 ? -14.031 -2.631 0.322 1.00 97.69 304 VAL A N 1
ATOM 2342 C CA . VAL A 1 304 ? -12.928 -1.961 1.017 1.00 97.69 304 VAL A CA 1
ATOM 2343 C C . VAL A 1 304 ? -13.012 -2.238 2.514 1.00 97.69 304 VAL A C 1
ATOM 2345 O O . VAL A 1 304 ? -13.988 -1.914 3.177 1.00 97.69 304 VAL A O 1
ATOM 2348 N N . GLU A 1 305 ? -11.958 -2.839 3.054 1.00 97.94 305 GLU A N 1
ATOM 2349 C CA . GLU A 1 305 ? -11.870 -3.209 4.472 1.00 97.94 305 GLU A CA 1
ATOM 2350 C C . GLU A 1 305 ? -10.658 -2.573 5.155 1.00 97.94 305 GLU A C 1
ATOM 2352 O O . GLU A 1 305 ? -10.631 -2.479 6.380 1.00 97.94 305 GLU A O 1
ATOM 2357 N N . PHE A 1 306 ? -9.660 -2.149 4.376 1.00 98.62 306 PHE A N 1
ATOM 2358 C CA . PHE A 1 306 ? -8.432 -1.524 4.848 1.00 98.62 306 PHE A CA 1
ATOM 2359 C C . PHE A 1 306 ? -8.047 -0.357 3.939 1.00 98.62 306 PHE A C 1
ATOM 2361 O O . PHE A 1 306 ? -8.185 -0.432 2.714 1.00 98.62 306 PHE A O 1
ATOM 2368 N N . VAL A 1 307 ? -7.512 0.698 4.549 1.00 98.81 307 VAL A N 1
ATOM 2369 C CA . VAL A 1 307 ? -6.964 1.871 3.858 1.00 98.81 307 VAL A CA 1
ATOM 2370 C C . VAL A 1 307 ? -5.590 2.173 4.439 1.00 98.81 307 VAL A C 1
ATOM 2372 O O . VAL A 1 307 ? -5.416 2.172 5.658 1.00 98.81 307 VAL A O 1
ATOM 2375 N N . GLY A 1 308 ? -4.620 2.449 3.572 1.00 98.44 308 GLY A N 1
ATOM 2376 C CA . GLY A 1 308 ? -3.299 2.944 3.943 1.00 98.44 308 GLY A CA 1
ATOM 2377 C C . GLY A 1 308 ? -2.976 4.225 3.186 1.00 98.44 308 GLY A C 1
ATOM 2378 O O . GLY A 1 308 ? -2.937 4.220 1.958 1.00 98.44 308 GLY A O 1
ATOM 2379 N N . HIS A 1 309 ? -2.713 5.298 3.917 1.00 98.56 309 HIS A N 1
ATOM 2380 C CA . HIS A 1 309 ? -2.229 6.573 3.412 1.00 98.56 309 HIS A CA 1
ATOM 2381 C C . HIS A 1 309 ? -0.765 6.766 3.815 1.00 98.56 309 HIS A C 1
ATOM 2383 O O . HIS A 1 309 ? -0.398 6.523 4.966 1.00 98.56 309 HIS A O 1
ATOM 2389 N N . THR A 1 310 ? 0.080 7.176 2.871 1.00 97.88 310 THR A N 1
ATOM 2390 C CA . THR A 1 310 ? 1.512 7.396 3.110 1.00 97.88 310 THR A CA 1
ATOM 2391 C C . THR A 1 310 ? 2.039 8.590 2.320 1.00 97.88 310 THR A C 1
ATOM 2393 O O . THR A 1 310 ? 1.407 9.060 1.371 1.00 97.88 310 THR A O 1
ATOM 2396 N N . HIS A 1 311 ? 3.207 9.091 2.721 1.00 96.44 311 HIS A N 1
ATOM 2397 C CA . HIS A 1 311 ? 3.880 10.258 2.138 1.00 96.44 311 HIS A CA 1
ATOM 2398 C C . H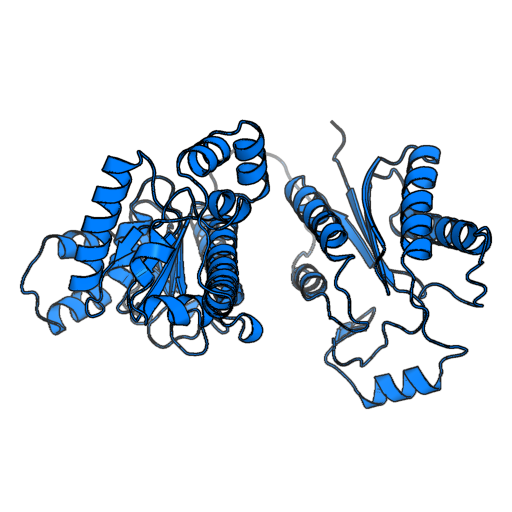IS A 1 311 ? 5.145 9.802 1.410 1.00 96.44 311 HIS A C 1
ATOM 2400 O O . HIS A 1 311 ? 6.235 10.343 1.583 1.00 96.44 311 HIS A O 1
ATOM 2406 N N . SER A 1 312 ? 5.005 8.739 0.618 1.00 97.62 312 SER A N 1
ATOM 2407 C CA . SER A 1 312 ? 6.160 8.039 0.079 1.00 97.62 312 SER A CA 1
ATOM 2408 C C . SER A 1 312 ? 7.079 8.957 -0.726 1.00 97.62 312 SER A C 1
ATOM 2410 O O . SER A 1 312 ? 6.631 9.594 -1.681 1.00 97.62 312 SER A O 1
ATOM 2412 N N . ILE A 1 313 ? 8.379 8.947 -0.403 1.00 96.38 313 ILE A N 1
ATOM 2413 C CA . ILE A 1 313 ? 9.373 9.839 -1.018 1.00 96.38 313 ILE A CA 1
ATOM 2414 C C . ILE A 1 313 ? 9.359 9.698 -2.542 1.00 96.38 313 ILE A C 1
ATOM 2416 O O . ILE A 1 313 ? 9.245 10.693 -3.255 1.00 96.38 313 ILE A O 1
ATOM 2420 N N . ALA A 1 314 ? 9.433 8.465 -3.051 1.00 97.62 314 ALA A N 1
ATOM 2421 C CA . ALA A 1 314 ? 9.485 8.213 -4.491 1.00 97.62 314 ALA A CA 1
ATOM 2422 C C . ALA A 1 314 ? 8.223 8.705 -5.210 1.00 97.62 314 ALA A C 1
ATOM 2424 O O . ALA A 1 314 ? 8.308 9.290 -6.285 1.00 97.62 314 ALA A O 1
ATOM 2425 N N . VAL A 1 315 ? 7.051 8.499 -4.607 1.00 98.56 315 VAL A N 1
ATOM 2426 C CA . VAL A 1 315 ? 5.778 8.943 -5.183 1.00 98.56 315 VAL A CA 1
ATOM 2427 C C . VAL A 1 315 ? 5.695 10.471 -5.150 1.00 98.56 315 VAL A C 1
ATOM 2429 O O . VAL A 1 315 ? 5.391 11.093 -6.168 1.00 98.56 315 VAL A O 1
ATOM 2432 N N . ASN A 1 316 ? 6.064 11.092 -4.029 1.00 98.31 316 ASN A N 1
ATOM 2433 C CA . ASN A 1 316 ? 6.056 12.544 -3.872 1.00 98.31 316 ASN A CA 1
ATOM 2434 C C . ASN A 1 316 ? 7.062 13.266 -4.778 1.00 98.31 316 ASN A C 1
ATOM 2436 O O . ASN A 1 316 ? 6.773 14.380 -5.208 1.00 98.31 316 ASN A O 1
ATOM 2440 N N . GLN A 1 317 ? 8.168 12.632 -5.190 1.00 97.88 317 GLN A N 1
ATOM 2441 C CA . GLN A 1 317 ? 9.035 13.185 -6.245 1.00 97.88 317 GLN A CA 1
ATOM 2442 C C . GLN A 1 317 ? 8.258 13.511 -7.530 1.00 97.88 317 GLN A C 1
ATOM 2444 O O . GLN A 1 317 ? 8.588 14.470 -8.226 1.00 97.88 317 GLN A O 1
ATOM 2449 N N . ILE A 1 318 ? 7.213 12.737 -7.837 1.00 98.44 318 ILE A N 1
ATOM 2450 C CA . ILE A 1 318 ? 6.366 12.942 -9.013 1.00 98.44 318 ILE A CA 1
ATOM 2451 C C . ILE A 1 318 ? 5.159 13.812 -8.675 1.00 98.44 318 ILE A C 1
ATOM 2453 O O . ILE A 1 318 ? 4.823 14.701 -9.459 1.00 98.44 318 ILE A O 1
ATOM 2457 N N . LEU A 1 319 ? 4.510 13.586 -7.527 1.00 98.56 319 LEU A N 1
ATOM 2458 C CA . LEU A 1 319 ? 3.321 14.351 -7.127 1.00 98.56 319 LEU A CA 1
ATOM 2459 C C . LEU A 1 319 ? 3.620 15.831 -6.867 1.00 98.56 319 LEU A C 1
ATOM 2461 O O . LEU A 1 319 ? 2.714 16.649 -7.007 1.00 98.56 319 LEU A O 1
ATOM 2465 N N . CYS A 1 320 ? 4.878 16.174 -6.580 1.00 98.00 320 CYS A N 1
ATOM 2466 C CA . CYS A 1 320 ? 5.381 17.546 -6.491 1.00 98.00 320 CYS A CA 1
ATOM 2467 C C . CYS A 1 320 ? 5.899 18.100 -7.834 1.00 98.00 320 CYS A C 1
ATOM 2469 O O . CYS A 1 320 ? 6.725 19.013 -7.863 1.00 98.00 320 CYS A O 1
ATOM 2471 N N . SER A 1 321 ? 5.457 17.539 -8.964 1.00 96.75 321 SER A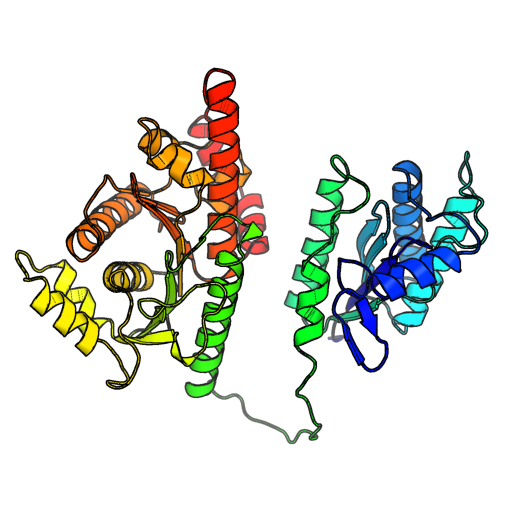 N 1
ATOM 2472 C CA . SER A 1 321 ? 5.883 17.940 -10.310 1.00 96.75 321 SER A CA 1
ATOM 2473 C C . SER A 1 321 ? 4.699 18.121 -11.266 1.00 96.75 321 SER A C 1
ATOM 2475 O O . SER A 1 321 ? 3.568 17.719 -10.992 1.00 96.75 321 SER A O 1
ATOM 2477 N N . THR A 1 322 ? 4.974 18.658 -12.456 1.00 95.31 322 THR A N 1
ATOM 2478 C CA . THR A 1 322 ? 3.998 18.777 -13.556 1.00 95.31 322 THR A CA 1
ATOM 2479 C C . THR A 1 322 ? 3.612 17.431 -14.185 1.00 95.31 322 THR A C 1
ATOM 2481 O O . THR A 1 322 ? 2.789 17.388 -15.098 1.00 95.31 322 THR A O 1
ATOM 2484 N N . HIS A 1 323 ? 4.191 16.322 -13.716 1.00 96.81 323 HIS A N 1
ATOM 2485 C CA . HIS A 1 323 ? 3.940 14.979 -14.230 1.00 96.81 323 HIS A CA 1
ATOM 2486 C C . HIS A 1 323 ? 2.937 14.160 -13.401 1.00 96.81 323 HIS A C 1
ATOM 2488 O O . HIS A 1 323 ? 2.613 13.043 -13.805 1.00 96.81 323 HIS A O 1
ATOM 2494 N N . ALA A 1 324 ? 2.427 14.699 -12.288 1.00 97.81 324 ALA A N 1
ATO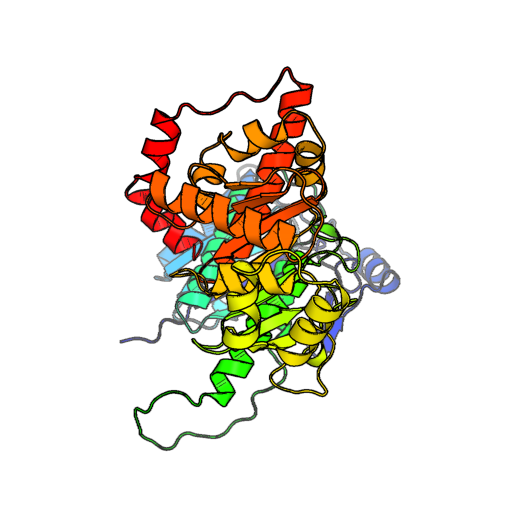M 2495 C CA . ALA A 1 324 ? 1.573 13.982 -11.337 1.00 97.81 324 ALA A CA 1
ATOM 2496 C C . ALA A 1 324 ? 0.358 13.299 -11.992 1.00 97.81 324 ALA A C 1
ATOM 2498 O O . ALA A 1 324 ? 0.165 12.092 -11.847 1.00 97.81 324 ALA A O 1
ATOM 2499 N N . GLU A 1 325 ? -0.415 14.043 -12.786 1.00 98.00 325 GLU A N 1
ATOM 2500 C CA . GLU A 1 325 ? -1.607 13.509 -13.454 1.00 98.00 325 GLU A CA 1
ATOM 2501 C C . GLU A 1 325 ? -1.255 12.440 -14.499 1.00 98.00 325 GLU A C 1
ATOM 2503 O O . GLU A 1 325 ? -1.933 11.417 -14.602 1.00 98.00 325 GLU A O 1
ATOM 2508 N N . LYS A 1 326 ? -0.150 12.619 -15.238 1.00 97.62 326 LYS A N 1
ATOM 2509 C CA . LYS A 1 326 ? 0.319 11.618 -16.210 1.00 97.62 326 LYS A CA 1
ATOM 2510 C C . LYS A 1 326 ? 0.705 10.314 -15.523 1.00 97.62 326 LYS A C 1
ATOM 2512 O O . LYS A 1 326 ? 0.350 9.253 -16.022 1.00 97.62 326 LYS A O 1
ATOM 2517 N N . PHE A 1 327 ? 1.393 10.388 -14.385 1.00 98.38 327 PHE A N 1
ATOM 2518 C CA . PHE A 1 327 ? 1.730 9.209 -13.589 1.00 98.38 327 PHE A CA 1
ATOM 2519 C C . PHE A 1 327 ? 0.480 8.501 -13.054 1.00 98.38 327 PHE A C 1
ATOM 2521 O O . PHE A 1 327 ? 0.396 7.280 -13.106 1.00 98.38 327 PHE A O 1
ATOM 2528 N N . ALA A 1 328 ? -0.530 9.253 -12.614 1.00 98.31 328 ALA A N 1
ATOM 2529 C CA . ALA A 1 328 ? -1.775 8.668 -12.127 1.00 98.31 328 ALA A CA 1
ATOM 2530 C C . ALA A 1 328 ? -2.563 7.930 -13.219 1.00 98.31 328 ALA A C 1
ATOM 2532 O O . ALA A 1 328 ? -3.106 6.848 -12.982 1.00 98.31 328 ALA A O 1
ATOM 2533 N N . THR A 1 329 ? -2.619 8.514 -14.415 1.00 97.25 329 THR A N 1
ATOM 2534 C CA . THR A 1 329 ? -3.534 8.095 -15.484 1.00 97.25 329 THR A CA 1
ATOM 2535 C C . THR A 1 329 ? -2.933 7.126 -16.498 1.00 97.25 329 THR A C 1
ATOM 2537 O O . THR A 1 329 ? -3.675 6.652 -17.350 1.00 97.25 329 THR A O 1
ATOM 2540 N N . ASN A 1 330 ? -1.638 6.811 -16.407 1.00 98.12 330 ASN A N 1
ATOM 2541 C CA . ASN A 1 330 ? -0.943 5.915 -17.335 1.00 98.12 330 ASN A CA 1
ATOM 2542 C C . ASN A 1 330 ? -0.199 4.803 -16.583 1.00 98.12 330 ASN A C 1
ATOM 2544 O O . ASN A 1 330 ? 0.001 4.879 -15.370 1.00 98.12 330 ASN A O 1
ATOM 2548 N N . ARG A 1 331 ? 0.234 3.769 -17.315 1.00 97.88 331 ARG A N 1
ATOM 2549 C CA . ARG A 1 331 ? 0.991 2.629 -16.773 1.00 97.88 331 ARG A CA 1
ATOM 2550 C C . ARG A 1 331 ? 2.280 2.399 -17.541 1.00 97.88 331 ARG A C 1
ATOM 2552 O O . ARG A 1 331 ? 2.327 2.555 -18.760 1.00 97.88 331 ARG A O 1
ATOM 2559 N N . LEU A 1 332 ? 3.335 2.049 -16.817 1.00 97.06 332 LEU A N 1
ATOM 2560 C CA . LEU A 1 332 ? 4.688 1.872 -17.339 1.00 97.06 332 LEU A CA 1
ATOM 2561 C C . LEU A 1 332 ? 4.995 0.409 -17.663 1.00 97.06 332 LEU A C 1
ATOM 2563 O O . LEU A 1 332 ? 5.714 0.128 -18.620 1.00 97.06 332 LEU A O 1
ATOM 2567 N N . PHE A 1 333 ? 4.496 -0.527 -16.852 1.00 96.56 333 PHE A N 1
ATOM 2568 C CA . PHE A 1 333 ? 4.808 -1.951 -16.990 1.00 96.56 333 PHE A CA 1
ATOM 2569 C C . PHE A 1 333 ? 3.682 -2.856 -16.454 1.00 96.56 333 PHE A C 1
ATOM 2571 O O . PHE A 1 333 ? 2.880 -2.417 -15.631 1.00 96.56 333 PHE A O 1
ATOM 2578 N N . PRO A 1 334 ? 3.628 -4.140 -16.867 1.00 94.19 334 PRO A N 1
ATOM 2579 C CA . PRO A 1 334 ? 2.512 -5.030 -16.546 1.00 94.19 334 PRO A CA 1
ATOM 2580 C C . PRO A 1 334 ? 2.201 -5.185 -15.057 1.00 94.19 334 PRO A C 1
ATOM 2582 O O . PRO A 1 334 ? 1.041 -5.082 -14.681 1.00 94.19 334 PRO A O 1
ATOM 2585 N N . ASP A 1 335 ? 3.208 -5.387 -14.200 1.00 91.88 335 ASP A N 1
ATOM 2586 C CA . ASP A 1 335 ? 2.964 -5.594 -12.762 1.00 91.88 335 ASP A CA 1
ATOM 2587 C C . ASP A 1 335 ? 2.332 -4.360 -12.086 1.00 91.88 335 ASP A C 1
ATOM 2589 O O . ASP A 1 335 ? 1.646 -4.487 -11.074 1.00 91.88 335 ASP A O 1
ATOM 2593 N N . GLU A 1 336 ? 2.532 -3.162 -12.647 1.00 97.00 336 GLU A N 1
ATOM 2594 C CA . GLU A 1 336 ? 1.853 -1.950 -12.189 1.00 97.00 336 GLU A CA 1
ATOM 2595 C C . GLU A 1 336 ? 0.349 -2.032 -12.456 1.00 97.00 336 GLU A C 1
ATOM 2597 O O . GLU A 1 336 ? -0.444 -1.717 -11.574 1.00 97.00 336 GLU A O 1
ATOM 2602 N N . VAL A 1 337 ? -0.048 -2.527 -13.632 1.00 94.69 337 VAL A N 1
ATOM 2603 C CA . VAL A 1 337 ? -1.457 -2.788 -13.962 1.00 94.69 337 VAL A CA 1
ATOM 2604 C C . VAL A 1 337 ? -2.044 -3.810 -12.984 1.00 94.69 337 VAL A C 1
ATOM 2606 O O . VAL A 1 337 ? -3.133 -3.604 -12.450 1.00 94.69 337 VAL A O 1
ATOM 2609 N N . VAL A 1 338 ? -1.288 -4.878 -12.701 1.00 88.75 338 VAL A N 1
ATOM 2610 C CA . VAL A 1 338 ? -1.703 -5.976 -11.814 1.00 88.75 338 VAL A CA 1
ATOM 2611 C C . VAL A 1 338 ? -1.977 -5.514 -10.395 1.00 88.75 338 VAL A C 1
ATOM 2613 O O . VAL A 1 338 ? -2.969 -5.938 -9.816 1.00 88.75 338 VAL A O 1
ATOM 2616 N N . CYS A 1 339 ? -1.127 -4.665 -9.813 1.00 91.62 339 CYS A N 1
ATOM 2617 C CA . CYS A 1 339 ? -1.284 -4.256 -8.415 1.00 91.62 339 CYS A CA 1
ATOM 2618 C C . CYS A 1 339 ? -2.068 -2.949 -8.262 1.00 91.62 339 CYS A C 1
ATOM 2620 O O . CYS A 1 339 ? -2.871 -2.828 -7.340 1.00 91.62 339 CYS A O 1
ATOM 2622 N N . CYS A 1 340 ? -1.879 -1.985 -9.163 1.00 95.94 340 CYS A N 1
ATOM 2623 C CA . CYS A 1 340 ? -2.441 -0.635 -9.052 1.00 95.94 340 CYS A CA 1
ATOM 2624 C C . CYS A 1 340 ? -3.688 -0.414 -9.924 1.00 95.94 340 CYS A C 1
ATOM 2626 O O . CYS A 1 340 ? -4.248 0.682 -9.908 1.00 95.94 340 CYS A O 1
ATOM 2628 N N . GLY A 1 341 ? -4.126 -1.419 -10.690 1.00 94.19 341 GLY A N 1
ATOM 2629 C CA . GLY A 1 341 ? -5.214 -1.287 -11.661 1.00 94.19 341 GLY A CA 1
ATOM 2630 C C . GLY A 1 341 ? -4.773 -0.566 -12.936 1.00 94.19 341 GLY A C 1
ATOM 2631 O O . GLY A 1 341 ? -3.617 -0.169 -13.073 1.00 94.19 341 GLY A O 1
ATOM 2632 N N . THR A 1 342 ? -5.691 -0.371 -13.881 1.00 95.00 342 THR A N 1
ATOM 2633 C CA . THR A 1 342 ? -5.394 0.268 -15.177 1.00 95.00 342 THR A CA 1
ATOM 2634 C C . THR A 1 342 ? -5.076 1.756 -15.049 1.00 95.00 342 THR A C 1
ATOM 2636 O O . THR A 1 342 ? -4.230 2.265 -15.777 1.00 95.00 342 THR A O 1
ATOM 2639 N N . ARG A 1 343 ? -5.717 2.448 -14.099 1.00 96.69 343 ARG A N 1
ATOM 2640 C CA . ARG A 1 343 ? -5.527 3.873 -13.787 1.00 96.69 343 ARG A CA 1
ATOM 2641 C C . ARG A 1 343 ? -5.698 4.108 -12.285 1.00 96.69 343 ARG A C 1
ATOM 2643 O O . ARG A 1 343 ? -6.326 3.307 -11.596 1.00 96.69 343 ARG A O 1
ATOM 2650 N N . SER A 1 344 ? -5.109 5.188 -11.782 1.00 98.56 344 SER A N 1
ATOM 2651 C CA . SER A 1 344 ? -5.262 5.657 -10.400 1.00 98.56 344 SER A CA 1
ATOM 2652 C C . SER A 1 344 ? -6.156 6.892 -10.379 1.00 98.56 344 SER A C 1
ATOM 2654 O O . SER A 1 344 ? -6.172 7.660 -11.343 1.00 98.56 344 SER A O 1
ATOM 2656 N N . VAL A 1 345 ? -6.848 7.134 -9.267 1.00 98.81 345 VAL A N 1
ATOM 2657 C CA . VAL A 1 345 ? -7.528 8.421 -9.062 1.00 98.81 345 VAL A CA 1
ATOM 2658 C C . VAL A 1 345 ? -6.471 9.498 -8.851 1.00 98.81 345 VAL A C 1
ATOM 2660 O O . VAL A 1 345 ? -5.537 9.305 -8.073 1.00 98.81 345 VAL A O 1
ATOM 2663 N N . PHE A 1 346 ? -6.624 10.635 -9.525 1.00 98.75 346 PHE A N 1
ATOM 2664 C CA . PHE A 1 346 ? -5.809 11.822 -9.296 1.00 98.75 346 PHE A CA 1
ATOM 2665 C C . PHE A 1 346 ? -6.637 12.898 -8.598 1.00 98.75 346 PHE A C 1
ATOM 2667 O O . PHE A 1 346 ? -7.726 13.250 -9.056 1.00 98.75 346 PHE A O 1
ATOM 2674 N N . VAL A 1 347 ? -6.101 13.427 -7.502 1.00 98.69 347 VAL A N 1
ATOM 2675 C CA . VAL A 1 347 ? -6.683 14.526 -6.736 1.00 98.69 347 VAL A CA 1
ATOM 2676 C C . VAL A 1 347 ? -5.710 15.707 -6.807 1.00 98.69 347 VAL A C 1
ATOM 2678 O O . VAL A 1 347 ? -4.576 15.581 -6.329 1.00 98.69 347 VAL A O 1
ATOM 2681 N N . PRO A 1 348 ? -6.109 16.841 -7.417 1.00 97.50 348 PRO A N 1
ATOM 2682 C CA . PRO A 1 348 ? -5.336 18.079 -7.366 1.00 97.50 348 PRO A CA 1
ATOM 2683 C C . PRO A 1 348 ? -5.090 18.529 -5.925 1.00 97.50 348 PRO A C 1
ATOM 2685 O O . PRO A 1 348 ? -5.768 18.074 -5.006 1.00 97.50 348 PRO A O 1
ATOM 2688 N N . TYR A 1 349 ? -4.142 19.443 -5.722 1.00 96.94 349 TYR A N 1
ATOM 2689 C CA . TYR A 1 349 ? -3.859 19.938 -4.377 1.00 96.94 349 TYR A CA 1
ATOM 2690 C C . TYR A 1 349 ? -5.103 20.593 -3.763 1.00 96.94 349 TYR A C 1
ATOM 2692 O O . TYR A 1 349 ? -5.686 21.510 -4.343 1.00 96.94 349 TYR A O 1
ATOM 2700 N N . VAL A 1 350 ? -5.463 20.118 -2.575 1.00 94.38 350 VAL A N 1
ATOM 2701 C CA . VAL A 1 350 ? -6.515 20.651 -1.710 1.00 94.38 350 VAL A CA 1
ATOM 2702 C C . VAL A 1 350 ? -6.004 20.527 -0.282 1.00 94.38 350 VAL A C 1
ATOM 2704 O O . VAL A 1 350 ? -5.385 19.516 0.061 1.00 94.38 350 VAL A O 1
ATOM 2707 N N . ASP A 1 351 ? -6.257 21.543 0.540 1.00 89.62 351 ASP A N 1
ATOM 2708 C CA . ASP A 1 351 ? -5.835 21.521 1.937 1.00 89.62 351 ASP A CA 1
ATOM 2709 C C . ASP A 1 351 ? -6.450 20.313 2.683 1.00 89.62 351 ASP A C 1
ATOM 2711 O O . ASP A 1 351 ? -7.637 20.008 2.495 1.00 89.62 351 ASP A O 1
ATOM 2715 N N . PRO A 1 352 ? -5.664 19.600 3.515 1.00 89.69 352 PRO A N 1
ATOM 2716 C CA . PRO A 1 352 ? -6.144 18.445 4.268 1.00 89.69 352 PRO A CA 1
ATOM 2717 C C . PRO A 1 352 ? -7.348 18.754 5.166 1.00 89.69 352 PRO A C 1
ATOM 2719 O O . PRO A 1 352 ? -7.443 19.826 5.755 1.00 89.69 352 PRO A O 1
ATOM 2722 N N . GLY A 1 353 ? -8.240 17.772 5.324 1.00 90.56 353 GLY A N 1
ATOM 2723 C CA . GLY A 1 353 ? -9.449 17.883 6.144 1.00 90.56 353 GLY A CA 1
ATOM 2724 C C . GLY A 1 353 ? -10.723 17.636 5.337 1.00 90.56 353 GLY A C 1
ATOM 2725 O O . GLY A 1 353 ? -10.761 16.752 4.472 1.00 90.56 353 GLY A O 1
ATOM 2726 N N . LEU A 1 354 ? -11.779 18.401 5.632 1.00 93.56 354 LEU A N 1
ATOM 2727 C CA . LEU A 1 354 ? -13.097 18.232 5.012 1.00 93.56 354 LEU A CA 1
ATOM 2728 C C . LEU A 1 354 ? -13.059 18.451 3.495 1.00 93.56 354 LEU A C 1
ATOM 2730 O O . LEU A 1 354 ? -13.493 17.573 2.752 1.00 93.56 354 LEU A O 1
ATOM 2734 N N . ALA A 1 355 ? -12.465 19.558 3.042 1.00 94.25 355 ALA A N 1
ATOM 2735 C CA . ALA A 1 355 ? -12.378 19.891 1.620 1.00 94.25 355 ALA A CA 1
ATOM 2736 C C . ALA A 1 355 ? -11.673 18.787 0.815 1.00 94.25 355 ALA A C 1
ATOM 2738 O O . ALA A 1 355 ? -12.206 18.302 -0.182 1.00 94.25 355 ALA A O 1
ATOM 2739 N N . LEU A 1 356 ? -10.510 18.313 1.283 1.00 96.38 356 LEU A N 1
ATOM 2740 C CA . LEU A 1 356 ? -9.812 17.191 0.650 1.00 96.38 356 LEU A CA 1
ATOM 2741 C C . LEU A 1 356 ? -10.682 15.926 0.612 1.00 96.38 356 LEU A C 1
ATOM 2743 O O . LEU A 1 356 ? -10.723 15.242 -0.408 1.00 96.38 356 LEU A O 1
ATOM 2747 N N . SER A 1 357 ? -11.407 15.624 1.691 1.00 97.38 357 SER A N 1
ATOM 2748 C CA . SER A 1 357 ? -12.278 14.443 1.761 1.00 97.38 357 SER A CA 1
ATOM 2749 C C . SER A 1 357 ? -13.437 14.515 0.759 1.00 97.38 357 SER A C 1
ATOM 2751 O O . SER A 1 357 ? -13.761 13.511 0.124 1.00 97.38 357 SER A O 1
ATOM 2753 N N . GLN A 1 358 ? -14.016 15.702 0.558 1.00 97.62 358 GLN A N 1
ATOM 2754 C CA . GLN A 1 358 ? -15.055 15.946 -0.446 1.00 97.62 358 GLN A CA 1
ATOM 2755 C C . GLN A 1 358 ? -14.524 15.753 -1.871 1.00 97.62 358 GLN A C 1
ATOM 2757 O O . GLN A 1 358 ? -15.164 15.070 -2.673 1.00 97.62 358 GLN A O 1
ATOM 2762 N N . VAL A 1 359 ? -13.330 16.275 -2.178 1.00 98.38 359 VAL A N 1
ATOM 2763 C CA . VAL A 1 359 ? -12.714 16.090 -3.503 1.00 98.38 359 VAL A CA 1
ATOM 2764 C C . VAL A 1 359 ? -12.304 14.632 -3.733 1.00 98.38 359 VAL A C 1
ATOM 2766 O O . VAL A 1 359 ? -12.513 14.106 -4.827 1.00 98.38 359 VAL A O 1
ATOM 2769 N N . ILE A 1 360 ? -11.783 13.935 -2.714 1.00 98.62 360 ILE A N 1
ATOM 2770 C CA . ILE A 1 360 ? -11.512 12.490 -2.794 1.00 98.62 360 ILE A CA 1
ATOM 2771 C C . ILE A 1 360 ? -12.799 11.731 -3.131 1.00 98.62 360 ILE A C 1
ATOM 2773 O O . ILE A 1 360 ? -12.762 10.866 -4.010 1.00 98.62 360 ILE A O 1
ATOM 2777 N N . ARG A 1 361 ? -13.927 12.059 -2.483 1.00 98.50 361 ARG A N 1
ATOM 2778 C CA . ARG A 1 361 ? -15.232 11.460 -2.793 1.00 98.50 361 ARG A CA 1
ATOM 2779 C C . ARG A 1 361 ? -15.619 11.685 -4.247 1.00 98.50 361 ARG A C 1
ATOM 2781 O O . ARG A 1 361 ? -15.764 10.707 -4.975 1.00 98.50 361 ARG A O 1
ATOM 2788 N N . GLU A 1 362 ? -15.670 12.940 -4.687 1.00 98.56 362 GLU A N 1
ATOM 2789 C CA . GLU A 1 362 ? -16.041 13.310 -6.059 1.00 98.56 362 GLU A CA 1
ATOM 2790 C C . GLU A 1 362 ? -15.198 12.560 -7.106 1.00 98.56 362 GLU A C 1
ATOM 2792 O O . GLU A 1 362 ? -15.733 11.927 -8.019 1.00 98.56 362 GLU A O 1
ATOM 2797 N N . LYS A 1 363 ? -13.864 12.588 -6.971 1.00 98.69 363 LYS A N 1
ATOM 2798 C CA . LYS A 1 363 ? -12.957 11.955 -7.941 1.00 98.69 363 LYS A CA 1
ATOM 2799 C C . LYS A 1 363 ? -13.036 10.433 -7.914 1.00 98.69 363 LYS A C 1
ATOM 2801 O O . LYS A 1 363 ? -12.902 9.799 -8.960 1.00 98.69 363 LYS A O 1
ATOM 2806 N N . THR A 1 364 ? -13.268 9.845 -6.744 1.00 98.69 364 THR A N 1
ATOM 2807 C CA . THR A 1 364 ? -13.425 8.393 -6.603 1.00 98.69 364 THR A CA 1
ATOM 2808 C C . THR A 1 364 ? -14.744 7.917 -7.207 1.00 98.69 364 THR A C 1
ATOM 2810 O O . THR A 1 364 ? -14.751 6.921 -7.923 1.00 98.69 364 THR A O 1
ATOM 2813 N N . GLU A 1 365 ? -15.848 8.633 -6.986 1.00 98.44 365 GLU A N 1
ATOM 2814 C CA . GLU A 1 365 ? -17.145 8.309 -7.595 1.00 98.44 365 GLU A CA 1
ATOM 2815 C C . GLU A 1 365 ? -17.100 8.452 -9.118 1.00 98.44 365 GLU A C 1
ATOM 2817 O O . GLU A 1 365 ? -17.563 7.565 -9.835 1.00 98.44 365 GLU A O 1
ATOM 2822 N N . ALA A 1 366 ? -16.478 9.521 -9.628 1.00 98.44 366 ALA A N 1
ATOM 2823 C CA . ALA A 1 366 ? -16.259 9.696 -11.062 1.00 98.44 366 ALA A CA 1
ATOM 2824 C C . ALA A 1 366 ? -15.459 8.527 -11.662 1.00 98.44 366 ALA A C 1
ATOM 2826 O O . ALA A 1 366 ? -15.857 7.974 -12.687 1.00 98.44 366 ALA A O 1
ATOM 2827 N N . PHE A 1 367 ? -14.386 8.098 -10.989 1.00 98.12 367 PHE A N 1
ATOM 2828 C CA . PHE A 1 367 ? -13.602 6.933 -11.399 1.00 98.12 367 PHE A CA 1
ATOM 2829 C C . PHE A 1 367 ? -14.435 5.649 -11.405 1.00 98.12 367 PHE A C 1
ATOM 2831 O O . PHE A 1 367 ? -14.369 4.891 -12.366 1.00 98.12 367 PHE A O 1
ATOM 2838 N N . ILE A 1 368 ? -15.229 5.393 -10.362 1.00 96.94 368 ILE A N 1
ATOM 2839 C CA . ILE A 1 368 ? -16.075 4.192 -10.282 1.00 96.94 368 ILE A CA 1
ATOM 2840 C C . ILE A 1 368 ? -17.104 4.183 -11.417 1.00 96.94 368 ILE A C 1
ATOM 2842 O O . ILE A 1 368 ? -17.314 3.140 -12.036 1.00 96.94 368 ILE A O 1
ATOM 2846 N N . ASN A 1 369 ? -17.702 5.334 -11.728 1.00 97.31 369 ASN A N 1
ATOM 2847 C CA . ASN A 1 369 ? -18.660 5.472 -12.824 1.00 97.31 369 ASN A CA 1
ATOM 2848 C C . ASN A 1 369 ? -18.018 5.237 -14.202 1.00 97.31 369 ASN A C 1
ATOM 2850 O O . ASN A 1 369 ? -18.644 4.630 -15.067 1.00 97.31 369 ASN A O 1
ATOM 2854 N N . GLU A 1 370 ? -16.783 5.701 -14.407 1.00 94.88 370 GLU A N 1
ATOM 2855 C CA . GLU A 1 370 ? -16.038 5.521 -15.661 1.00 94.88 370 GLU A CA 1
ATOM 2856 C C . GLU A 1 370 ? -15.510 4.086 -15.820 1.00 94.88 370 GLU A C 1
ATOM 2858 O O . GLU A 1 370 ? -15.642 3.483 -16.883 1.00 94.88 370 GLU A O 1
ATOM 2863 N N . MET A 1 371 ? -14.923 3.528 -14.759 1.00 91.31 371 MET A N 1
ATOM 2864 C CA . MET A 1 371 ? -14.154 2.280 -14.804 1.00 91.31 371 MET A CA 1
ATOM 2865 C C . MET A 1 371 ? -14.960 1.043 -14.395 1.00 91.31 371 MET A C 1
ATOM 2867 O O . MET A 1 371 ? -14.497 -0.080 -14.588 1.00 91.31 371 MET A O 1
ATOM 2871 N N . GLY A 1 372 ? -16.128 1.218 -13.771 1.00 90.50 372 GLY A N 1
ATOM 2872 C CA . GLY A 1 372 ? -16.965 0.124 -13.268 1.00 90.50 372 GLY A CA 1
ATOM 2873 C C . GLY A 1 372 ? -16.377 -0.631 -12.069 1.00 90.50 372 GLY A C 1
ATOM 2874 O O . GLY A 1 372 ? -16.851 -1.717 -11.739 1.00 90.50 372 GLY A O 1
ATOM 2875 N N . SER A 1 373 ? -15.335 -0.097 -11.424 1.00 89.94 373 SER A N 1
ATOM 2876 C CA . SER A 1 373 ? -14.671 -0.729 -10.278 1.00 89.94 373 SER A CA 1
ATOM 2877 C C . SER A 1 373 ? -14.074 0.301 -9.318 1.00 89.94 373 SER A C 1
ATOM 2879 O O . SER A 1 373 ? -13.710 1.405 -9.723 1.00 89.94 373 SER A O 1
ATOM 2881 N N . THR A 1 374 ? -13.962 -0.071 -8.042 1.00 93.38 374 THR A N 1
ATOM 2882 C CA . THR A 1 374 ? -13.289 0.725 -7.005 1.00 93.38 374 THR A CA 1
ATOM 2883 C C . THR A 1 374 ? -11.794 0.874 -7.328 1.00 93.38 374 THR A C 1
ATOM 2885 O O . THR A 1 374 ? -11.155 -0.121 -7.688 1.00 93.38 374 THR A O 1
ATOM 2888 N N . PRO A 1 375 ? -11.196 2.075 -7.195 1.00 96.62 375 PRO A N 1
ATOM 2889 C CA . PRO A 1 375 ? -9.766 2.251 -7.433 1.00 96.62 375 PRO A CA 1
ATOM 2890 C C . PRO A 1 375 ? -8.929 1.496 -6.398 1.00 96.62 375 PRO A C 1
ATOM 2892 O O . PRO A 1 375 ? -9.367 1.261 -5.279 1.00 96.62 375 PRO A O 1
ATOM 2895 N N . ARG A 1 376 ? -7.683 1.162 -6.743 1.00 97.44 376 ARG A N 1
ATOM 2896 C CA . ARG A 1 376 ? -6.712 0.600 -5.780 1.00 97.44 376 ARG A CA 1
ATOM 2897 C C . ARG A 1 376 ? -5.750 1.642 -5.229 1.00 97.44 376 ARG A C 1
ATOM 2899 O O . ARG A 1 376 ? -5.217 1.473 -4.134 1.00 97.44 376 ARG A O 1
ATOM 2906 N N . VAL A 1 377 ? -5.527 2.709 -5.997 1.00 98.75 377 VAL A N 1
ATOM 2907 C CA . VAL A 1 377 ? -4.590 3.790 -5.690 1.00 98.75 377 VAL A CA 1
ATOM 2908 C C . VAL A 1 377 ? -5.257 5.133 -5.974 1.00 98.75 377 VAL A C 1
ATOM 2910 O O . VAL A 1 377 ? -5.829 5.343 -7.046 1.00 98.75 377 VAL A O 1
ATOM 2913 N N . ILE A 1 378 ? -5.139 6.049 -5.020 1.00 98.88 378 ILE A N 1
ATOM 2914 C CA . ILE A 1 378 ? -5.525 7.455 -5.128 1.00 98.88 378 ILE A CA 1
ATOM 2915 C C . ILE A 1 378 ? -4.261 8.279 -4.866 1.00 98.88 378 ILE A C 1
ATOM 2917 O O . ILE A 1 378 ? -3.541 8.030 -3.901 1.00 98.88 378 ILE A O 1
ATOM 2921 N N . LEU A 1 379 ? -3.965 9.235 -5.738 1.00 98.88 379 LEU A N 1
ATOM 2922 C CA . LEU A 1 379 ? -2.769 10.070 -5.684 1.00 98.88 379 LEU A CA 1
ATOM 2923 C C . LEU A 1 379 ? -3.160 11.520 -5.413 1.00 98.88 379 LEU A C 1
ATOM 2925 O O . LEU A 1 379 ? -3.965 12.091 -6.147 1.00 98.88 379 LEU A O 1
ATOM 2929 N N . LEU A 1 380 ? -2.571 12.102 -4.372 1.00 98.69 380 LEU A N 1
ATOM 2930 C CA . LEU A 1 380 ? -2.863 13.442 -3.875 1.00 98.69 380 LEU A CA 1
ATOM 2931 C C . LEU A 1 380 ? -1.702 14.379 -4.230 1.00 98.69 380 LEU A C 1
ATOM 2933 O O . LEU A 1 380 ? -0.597 14.242 -3.697 1.00 98.69 380 LEU A O 1
ATOM 2937 N N . GLN A 1 381 ? -1.926 15.321 -5.145 1.00 98.69 381 GLN A N 1
ATOM 2938 C CA . GLN A 1 381 ? -0.880 16.239 -5.601 1.00 98.69 381 GLN A CA 1
ATOM 2939 C C . GLN A 1 381 ? -0.263 17.024 -4.432 1.00 98.69 381 GLN A C 1
ATOM 2941 O O . GLN A 1 381 ? -0.983 17.541 -3.583 1.00 98.69 381 GLN A O 1
ATOM 2946 N N . ASN A 1 382 ? 1.071 17.137 -4.413 1.00 97.62 382 ASN A N 1
ATOM 2947 C CA . ASN A 1 382 ? 1.853 17.760 -3.334 1.00 97.62 382 ASN A CA 1
ATOM 2948 C C . ASN A 1 382 ? 1.581 17.202 -1.919 1.00 97.62 382 ASN A C 1
ATOM 2950 O O . ASN A 1 382 ? 1.787 17.918 -0.941 1.00 97.62 382 ASN A O 1
ATOM 2954 N N . HIS A 1 383 ? 1.108 15.958 -1.797 1.00 97.12 383 HIS A N 1
ATOM 2955 C CA . HIS A 1 383 ? 0.731 15.390 -0.504 1.00 97.12 383 HIS A CA 1
ATOM 2956 C C . HIS A 1 383 ? 1.206 13.937 -0.347 1.00 97.12 383 HIS A C 1
ATOM 2958 O O . HIS A 1 383 ? 2.092 13.661 0.461 1.00 97.12 383 HIS A O 1
ATOM 2964 N N . GLY A 1 384 ? 0.652 12.994 -1.107 1.00 97.50 384 GLY A N 1
ATOM 2965 C CA . GLY A 1 384 ? 0.962 11.580 -0.906 1.00 97.50 384 GLY A CA 1
ATOM 2966 C C . GLY A 1 384 ? 0.052 10.645 -1.685 1.00 97.50 384 GLY A C 1
ATOM 2967 O O . GLY A 1 384 ? -0.589 11.035 -2.659 1.00 97.50 384 GLY A O 1
ATOM 2968 N N . LEU A 1 385 ? -0.018 9.391 -1.249 1.00 98.44 385 LEU A N 1
ATOM 2969 C CA . LEU A 1 385 ? -0.887 8.385 -1.856 1.00 98.44 385 LEU A CA 1
ATOM 2970 C C . LEU A 1 385 ? -1.761 7.687 -0.826 1.00 98.44 385 LEU A C 1
ATOM 2972 O O . LEU A 1 385 ? -1.394 7.553 0.339 1.00 98.44 385 LEU A O 1
ATOM 2976 N N . ILE A 1 386 ? -2.911 7.211 -1.287 1.00 98.88 386 ILE A N 1
ATOM 2977 C CA . ILE A 1 386 ? -3.822 6.348 -0.547 1.00 98.88 386 ILE A CA 1
ATOM 2978 C C . ILE A 1 386 ? -3.975 5.052 -1.338 1.00 98.88 386 ILE A C 1
ATOM 2980 O O . ILE A 1 386 ? -4.148 5.062 -2.556 1.00 98.88 386 ILE A O 1
ATOM 2984 N N . THR A 1 387 ? -3.923 3.928 -0.638 1.00 98.81 387 THR A N 1
ATOM 2985 C CA . THR A 1 387 ? -4.179 2.599 -1.190 1.00 98.81 387 THR A CA 1
ATOM 2986 C C . THR A 1 387 ? -5.281 1.923 -0.398 1.00 98.81 387 THR A C 1
ATOM 2988 O O . THR A 1 387 ? -5.342 2.057 0.826 1.00 98.81 387 THR A O 1
ATOM 2991 N N . ILE A 1 388 ? -6.179 1.238 -1.101 1.00 98.44 388 ILE A N 1
ATOM 2992 C CA . ILE A 1 388 ? -7.387 0.648 -0.517 1.00 98.44 388 ILE A CA 1
ATOM 2993 C C . ILE A 1 388 ? -7.562 -0.791 -0.982 1.00 98.44 388 ILE A C 1
ATOM 2995 O O . ILE A 1 388 ? -7.156 -1.149 -2.088 1.00 98.44 388 ILE A O 1
ATOM 2999 N N . GLY A 1 389 ? -8.158 -1.628 -0.135 1.00 95.31 389 GLY A N 1
ATOM 3000 C CA . GLY A 1 389 ? -8.418 -3.015 -0.496 1.00 95.31 389 GLY A CA 1
ATOM 3001 C C . GLY A 1 389 ? -9.150 -3.814 0.573 1.00 95.31 389 GLY A C 1
ATOM 3002 O O . GLY A 1 389 ? -9.407 -3.345 1.684 1.00 95.31 389 GLY A O 1
ATOM 3003 N N . LYS A 1 390 ? -9.477 -5.059 0.224 1.00 93.56 390 LYS A N 1
ATOM 3004 C CA . LYS A 1 390 ? -10.182 -5.999 1.106 1.00 93.56 390 LYS A CA 1
ATOM 3005 C C . LYS A 1 390 ? -9.282 -6.599 2.190 1.00 93.56 390 LYS A C 1
ATOM 3007 O O . LYS A 1 390 ? -9.762 -7.045 3.229 1.00 93.56 390 LYS A O 1
ATOM 3012 N N . THR A 1 391 ? -7.976 -6.648 1.948 1.00 93.81 391 THR A N 1
ATOM 3013 C CA . THR A 1 391 ? -6.998 -7.240 2.867 1.00 93.81 391 THR A CA 1
ATOM 3014 C C . THR A 1 391 ? -5.837 -6.275 3.109 1.00 93.81 391 THR A C 1
ATOM 3016 O O . THR A 1 391 ? -5.541 -5.445 2.245 1.00 93.81 391 THR A O 1
ATOM 3019 N N . PRO A 1 392 ? -5.106 -6.402 4.233 1.00 93.44 392 PRO A N 1
ATOM 3020 C CA . PRO A 1 392 ? -3.857 -5.669 4.423 1.00 93.44 392 PRO A CA 1
ATOM 3021 C C . PRO A 1 392 ? -2.839 -5.976 3.317 1.00 93.44 392 PRO A C 1
ATOM 3023 O O . PRO A 1 392 ? -2.074 -5.101 2.926 1.00 93.44 392 PRO A O 1
ATOM 3026 N N . GLY A 1 393 ? -2.837 -7.210 2.798 1.00 93.00 393 GLY A N 1
ATOM 3027 C CA . GLY A 1 393 ? -1.977 -7.631 1.690 1.00 93.00 393 GLY A CA 1
ATOM 3028 C C . GLY A 1 393 ? -2.227 -6.824 0.418 1.00 93.00 393 GLY A C 1
ATOM 3029 O O . GLY A 1 393 ? -1.272 -6.317 -0.166 1.00 93.00 393 GLY A O 1
ATOM 3030 N N . ALA A 1 394 ? -3.496 -6.615 0.057 1.00 90.31 394 ALA A N 1
ATOM 3031 C CA . ALA A 1 394 ? -3.885 -5.811 -1.098 1.00 90.31 394 ALA A CA 1
ATOM 3032 C C . ALA A 1 394 ? -3.360 -4.369 -0.998 1.00 90.31 394 ALA A C 1
ATOM 3034 O O . ALA A 1 394 ? -2.729 -3.861 -1.927 1.00 90.31 394 ALA A O 1
ATOM 3035 N N . VAL A 1 395 ? -3.551 -3.744 0.170 1.00 97.31 395 VAL A N 1
ATOM 3036 C CA . VAL A 1 395 ? -3.064 -2.387 0.463 1.00 97.31 395 VAL A CA 1
ATOM 3037 C C . VAL A 1 395 ? -1.537 -2.330 0.349 1.00 97.31 395 VAL A C 1
ATOM 3039 O O . VAL A 1 395 ? -0.999 -1.487 -0.367 1.00 97.31 395 VAL A O 1
ATOM 3042 N N . LYS A 1 396 ? -0.817 -3.271 0.980 1.00 96.06 396 LYS A N 1
ATOM 3043 C CA . LYS A 1 396 ? 0.655 -3.355 0.914 1.00 96.06 396 LYS A CA 1
ATOM 3044 C C . LYS A 1 396 ? 1.155 -3.527 -0.525 1.00 96.06 396 LYS A C 1
ATOM 3046 O O . LYS A 1 396 ? 2.108 -2.857 -0.920 1.00 96.06 396 LYS A O 1
ATOM 3051 N N . ALA A 1 397 ? 0.529 -4.408 -1.305 1.00 92.06 397 ALA A N 1
ATOM 3052 C CA . ALA A 1 397 ? 0.929 -4.702 -2.678 1.00 92.06 397 ALA A CA 1
ATOM 3053 C C . ALA A 1 397 ? 0.754 -3.484 -3.597 1.00 92.06 397 ALA A C 1
ATOM 3055 O O . ALA A 1 397 ? 1.693 -3.120 -4.309 1.00 92.06 397 ALA A O 1
ATOM 3056 N N . ALA A 1 398 ? -0.404 -2.818 -3.539 1.00 96.81 398 ALA A N 1
ATOM 3057 C CA . ALA A 1 398 ? -0.650 -1.588 -4.288 1.00 96.81 398 ALA A CA 1
ATOM 3058 C C . ALA A 1 398 ? 0.328 -0.472 -3.879 1.00 96.81 398 ALA A C 1
ATOM 3060 O O . ALA A 1 398 ? 0.906 0.188 -4.740 1.00 96.81 398 ALA A O 1
ATOM 3061 N N . MET A 1 399 ? 0.591 -0.313 -2.576 1.00 98.31 399 MET A N 1
ATOM 3062 C CA . MET A 1 399 ? 1.491 0.720 -2.048 1.00 98.31 399 MET A CA 1
ATOM 3063 C C . MET A 1 399 ? 2.931 0.532 -2.530 1.00 98.31 399 MET A C 1
ATOM 3065 O O . MET A 1 399 ? 3.548 1.458 -3.058 1.00 98.31 399 MET A O 1
ATOM 3069 N N . LEU A 1 400 ? 3.467 -0.682 -2.383 1.00 97.56 400 LEU A N 1
ATOM 3070 C CA . LEU A 1 400 ? 4.826 -0.995 -2.817 1.00 97.56 400 LEU A CA 1
ATOM 3071 C C . LEU A 1 400 ? 4.971 -0.915 -4.335 1.00 97.56 400 LEU A C 1
ATOM 3073 O O . LEU A 1 400 ? 6.017 -0.486 -4.824 1.00 97.56 400 LEU A O 1
ATOM 3077 N N . MET A 1 401 ? 3.939 -1.308 -5.085 1.00 98.31 401 MET A N 1
ATOM 3078 C CA . MET A 1 401 ? 3.980 -1.203 -6.536 1.00 98.31 401 MET A CA 1
ATOM 3079 C C . MET A 1 401 ? 3.923 0.252 -7.001 1.00 98.31 401 MET A C 1
ATOM 3081 O O . MET A 1 401 ? 4.712 0.621 -7.865 1.00 98.31 401 MET A O 1
ATOM 3085 N N . ALA A 1 402 ? 3.077 1.093 -6.399 1.00 98.69 402 ALA A N 1
ATOM 3086 C CA . ALA A 1 402 ? 3.041 2.526 -6.686 1.00 98.69 402 ALA A CA 1
ATOM 3087 C C . ALA A 1 402 ? 4.388 3.198 -6.367 1.00 98.69 402 ALA A C 1
ATOM 3089 O O . ALA A 1 402 ? 4.906 3.961 -7.181 1.00 98.69 402 ALA A O 1
ATOM 3090 N N . HIS A 1 403 ? 5.012 2.845 -5.238 1.00 98.44 403 HIS A N 1
ATOM 3091 C CA . HIS A 1 403 ? 6.360 3.299 -4.887 1.00 98.44 403 HIS A CA 1
ATOM 3092 C C . HIS A 1 403 ? 7.408 2.879 -5.932 1.00 98.44 403 HIS A C 1
ATOM 3094 O O . HIS A 1 403 ? 8.161 3.714 -6.436 1.00 98.44 403 HIS A O 1
ATOM 3100 N N . LYS A 1 404 ? 7.435 1.594 -6.311 1.00 98.12 404 LYS A N 1
ATOM 3101 C CA . LYS A 1 404 ? 8.339 1.061 -7.346 1.00 98.12 404 LYS A CA 1
ATOM 3102 C C . LYS A 1 404 ? 8.110 1.738 -8.700 1.00 98.12 404 LYS A C 1
ATOM 3104 O O . LYS A 1 404 ? 9.074 2.085 -9.382 1.00 98.12 404 LYS A O 1
ATOM 3109 N N . ALA A 1 405 ? 6.852 1.917 -9.100 1.00 98.62 405 ALA A N 1
ATOM 3110 C CA . ALA A 1 405 ? 6.490 2.579 -10.346 1.00 98.62 405 ALA A CA 1
ATOM 3111 C C . ALA A 1 405 ? 6.998 4.020 -10.367 1.00 98.62 405 ALA A C 1
ATOM 3113 O O . ALA A 1 405 ? 7.557 4.454 -11.373 1.00 98.62 405 ALA A O 1
ATOM 3114 N N . ALA A 1 406 ? 6.910 4.721 -9.236 1.00 98.62 406 ALA A N 1
ATOM 3115 C CA . ALA A 1 406 ? 7.429 6.070 -9.119 1.00 98.62 406 ALA A CA 1
ATOM 3116 C C . ALA A 1 406 ? 8.963 6.133 -9.261 1.00 98.62 406 ALA A C 1
ATOM 3118 O O . ALA A 1 406 ? 9.484 6.950 -10.021 1.00 98.62 406 ALA A O 1
ATOM 3119 N N . GLN A 1 407 ? 9.703 5.214 -8.631 1.00 98.19 407 GLN A N 1
ATOM 3120 C CA . GLN A 1 407 ? 11.161 5.121 -8.813 1.00 98.19 407 GLN A CA 1
ATOM 3121 C C . GLN A 1 407 ? 11.545 4.886 -10.284 1.00 98.19 407 GLN A C 1
ATOM 3123 O O . GLN A 1 407 ? 12.470 5.515 -10.804 1.00 98.19 407 GLN A O 1
ATOM 3128 N N . ILE A 1 408 ? 10.818 4.000 -10.974 1.00 98.25 408 ILE A N 1
ATOM 3129 C CA . ILE A 1 408 ? 11.031 3.718 -12.400 1.00 98.25 408 ILE A CA 1
ATOM 3130 C C . ILE A 1 408 ? 10.710 4.950 -13.248 1.00 98.25 408 ILE A C 1
ATOM 3132 O O . ILE A 1 408 ? 11.482 5.282 -14.145 1.00 98.25 408 ILE A O 1
ATOM 3136 N N . PHE A 1 409 ? 9.613 5.647 -12.953 1.00 98.12 409 PHE A N 1
ATOM 3137 C CA . PHE A 1 409 ? 9.218 6.868 -13.647 1.00 98.12 409 PHE A CA 1
ATOM 3138 C C . PHE A 1 409 ? 10.305 7.943 -13.559 1.00 98.12 409 PHE A C 1
ATOM 3140 O O . PHE A 1 409 ? 10.697 8.502 -14.581 1.00 98.12 409 PHE A O 1
ATOM 3147 N N . VAL A 1 410 ? 10.825 8.215 -12.358 1.00 96.44 410 VAL A N 1
ATOM 3148 C CA . VAL A 1 410 ? 11.885 9.215 -12.138 1.00 96.44 410 VAL A CA 1
ATOM 3149 C C . VAL A 1 410 ? 13.179 8.809 -12.854 1.00 96.44 410 VAL A C 1
ATOM 3151 O O . VAL A 1 410 ? 13.828 9.637 -13.503 1.00 96.44 410 VAL A O 1
ATOM 3154 N N . GLY A 1 411 ? 13.528 7.519 -12.815 1.00 96.88 411 GLY A N 1
ATOM 3155 C CA . GLY A 1 411 ? 14.643 6.974 -13.590 1.00 96.88 411 GLY A CA 1
ATOM 3156 C C . GLY A 1 411 ? 14.464 7.176 -15.099 1.00 96.88 411 GLY A C 1
ATOM 3157 O O . GLY A 1 411 ? 15.379 7.646 -15.770 1.00 96.88 411 GLY A O 1
ATOM 3158 N N . ALA A 1 412 ? 13.273 6.893 -15.631 1.00 96.56 412 ALA A N 1
ATOM 3159 C CA . ALA A 1 412 ? 12.953 7.086 -17.044 1.00 96.56 412 ALA A CA 1
ATOM 3160 C C . ALA A 1 412 ? 12.949 8.570 -17.443 1.00 96.56 412 ALA A C 1
ATOM 3162 O O . ALA A 1 412 ? 13.461 8.925 -18.504 1.00 96.56 412 ALA A O 1
ATOM 3163 N N . ALA A 1 413 ? 12.452 9.458 -16.577 1.00 93.19 413 ALA A N 1
ATOM 3164 C CA . ALA A 1 413 ? 12.505 10.905 -16.781 1.00 93.19 413 ALA A CA 1
ATOM 3165 C C . ALA A 1 413 ? 13.946 11.411 -16.958 1.00 93.19 413 ALA A C 1
ATOM 3167 O O . ALA A 1 413 ? 14.204 12.253 -17.816 1.00 93.19 413 ALA A O 1
ATOM 3168 N N . SER A 1 414 ? 14.900 10.819 -16.235 1.00 93.00 414 SER A N 1
ATOM 3169 C CA . SER A 1 414 ? 16.331 11.127 -16.369 1.00 93.00 414 SER A CA 1
ATOM 3170 C C . SER A 1 414 ? 16.952 10.626 -17.685 1.00 93.00 414 SER A C 1
ATOM 3172 O O . SER A 1 414 ? 18.051 11.040 -18.044 1.00 93.00 414 SER A O 1
ATOM 3174 N N . LEU A 1 415 ? 16.255 9.748 -18.415 1.00 95.12 415 LEU A N 1
ATOM 3175 C CA . LEU A 1 415 ? 16.691 9.133 -19.674 1.00 95.12 415 LEU A CA 1
ATOM 3176 C C . LEU A 1 415 ? 15.880 9.616 -20.892 1.00 95.12 415 LEU A C 1
ATOM 3178 O O . LEU A 1 415 ? 15.920 8.984 -21.945 1.00 95.12 415 LEU A O 1
ATOM 3182 N N . GLY A 1 416 ? 15.159 10.736 -20.766 1.00 92.19 416 GLY A N 1
ATOM 3183 C CA . GLY A 1 416 ? 14.376 11.333 -21.857 1.00 92.19 416 GLY A CA 1
ATOM 3184 C C . GLY A 1 416 ? 12.858 11.235 -21.693 1.00 92.19 416 GLY A C 1
ATOM 3185 O O . GLY A 1 416 ? 12.129 11.746 -22.540 1.00 92.19 416 GLY A O 1
ATOM 3186 N N . GLY A 1 417 ? 12.375 10.639 -20.602 1.00 92.62 417 GLY A N 1
ATOM 3187 C CA . GLY A 1 417 ? 10.954 10.564 -20.276 1.00 92.62 417 GLY A CA 1
ATOM 3188 C C . GLY A 1 417 ? 10.435 9.129 -20.155 1.00 92.62 417 GLY A C 1
ATOM 3189 O O . GLY A 1 417 ? 10.991 8.208 -20.756 1.00 92.62 417 GLY A O 1
ATOM 3190 N N . PRO A 1 418 ? 9.352 8.917 -19.391 1.00 95.38 418 PRO A N 1
ATOM 3191 C CA . PRO A 1 418 ? 8.648 7.641 -19.376 1.00 95.38 418 PRO A CA 1
ATOM 3192 C C . PRO A 1 418 ? 8.039 7.328 -20.750 1.00 95.38 418 PRO A C 1
ATOM 3194 O O . PRO A 1 418 ? 7.443 8.194 -21.391 1.00 95.38 418 PRO A O 1
ATOM 3197 N N . VAL A 1 419 ? 8.136 6.064 -21.163 1.00 97.00 419 VAL A N 1
ATOM 3198 C CA . VAL A 1 419 ? 7.347 5.508 -22.268 1.00 97.00 419 VAL A CA 1
ATOM 3199 C C . VAL A 1 419 ? 6.236 4.675 -21.649 1.00 97.00 419 VAL A C 1
ATOM 3201 O O . VAL A 1 419 ? 6.511 3.689 -20.967 1.00 97.00 419 VAL A O 1
ATOM 3204 N N . PHE A 1 420 ? 4.991 5.095 -21.851 1.00 98.00 420 PHE A N 1
ATOM 3205 C CA . PHE A 1 420 ? 3.829 4.404 -21.303 1.00 98.00 420 PHE A CA 1
ATOM 3206 C C . PHE A 1 420 ? 3.387 3.251 -22.200 1.00 98.00 420 PHE A C 1
ATOM 3208 O O . PHE A 1 420 ? 3.596 3.261 -23.416 1.00 98.00 420 PHE A O 1
ATOM 3215 N N . MET A 1 421 ? 2.754 2.262 -21.579 1.00 97.88 421 MET A N 1
ATOM 3216 C CA . MET A 1 421 ? 2.035 1.212 -22.285 1.00 97.88 421 MET A CA 1
ATOM 3217 C C . MET A 1 421 ? 0.843 1.807 -23.041 1.00 97.88 421 MET A C 1
ATOM 3219 O O . MET A 1 421 ? 0.287 2.824 -22.633 1.00 97.88 421 MET A O 1
ATOM 3223 N N . SER A 1 422 ? 0.447 1.162 -24.138 1.00 97.62 422 SER A N 1
ATOM 3224 C CA . SER A 1 422 ? -0.786 1.526 -24.838 1.00 97.62 422 SER A CA 1
ATOM 3225 C C . SER A 1 422 ? -2.016 1.104 -24.029 1.00 97.62 422 SER A C 1
ATOM 3227 O O . SER A 1 422 ? -1.969 0.077 -23.346 1.00 97.62 422 SER A O 1
ATOM 3229 N N . ASP A 1 423 ? -3.130 1.827 -24.165 1.00 94.69 423 ASP A N 1
ATOM 3230 C CA . ASP A 1 423 ? -4.399 1.470 -23.509 1.00 94.69 423 ASP A CA 1
ATOM 3231 C C . ASP A 1 423 ? -4.820 0.030 -23.845 1.00 94.69 423 ASP A C 1
ATOM 3233 O O . ASP A 1 423 ? -5.197 -0.737 -22.966 1.00 94.69 423 ASP A O 1
ATOM 3237 N N . ALA A 1 424 ? -4.622 -0.397 -25.098 1.00 94.62 424 ALA A N 1
ATOM 3238 C CA . ALA A 1 424 ? -4.922 -1.759 -25.536 1.00 94.62 424 ALA A CA 1
ATOM 3239 C C . ALA A 1 424 ? -4.096 -2.833 -24.801 1.00 94.62 424 ALA A C 1
ATOM 3241 O O . ALA A 1 424 ? -4.605 -3.919 -24.516 1.00 94.62 424 ALA A O 1
ATOM 3242 N N . ASP A 1 425 ? -2.824 -2.562 -24.488 1.00 95.75 425 ASP A N 1
ATOM 3243 C CA . ASP A 1 425 ? -2.002 -3.488 -23.704 1.00 95.75 425 ASP A CA 1
ATOM 3244 C C . ASP A 1 425 ? -2.399 -3.500 -22.230 1.00 95.75 425 ASP A C 1
ATOM 3246 O O . ASP A 1 425 ? -2.430 -4.572 -21.621 1.00 95.75 425 ASP A O 1
ATOM 3250 N N . VAL A 1 426 ? -2.721 -2.332 -21.670 1.00 95.00 426 VAL A N 1
ATOM 3251 C CA . VAL A 1 426 ? -3.206 -2.194 -20.292 1.00 95.00 426 VAL A CA 1
ATOM 3252 C C . VAL A 1 426 ? -4.515 -2.966 -20.113 1.00 95.00 426 VAL A C 1
ATOM 3254 O O . VAL A 1 426 ? -4.608 -3.813 -19.222 1.00 95.00 426 VAL A O 1
ATOM 3257 N N . ASP A 1 427 ? -5.478 -2.774 -21.013 1.00 90.81 427 ASP A N 1
ATOM 3258 C CA . ASP A 1 427 ? -6.768 -3.467 -20.995 1.00 90.81 427 ASP A CA 1
ATOM 3259 C C . ASP A 1 427 ? -6.611 -4.976 -21.182 1.00 90.81 427 ASP A C 1
ATOM 3261 O O . ASP A 1 427 ? -7.256 -5.775 -20.496 1.00 90.81 427 ASP A O 1
ATOM 3265 N N . ARG A 1 428 ? -5.719 -5.401 -22.085 1.00 89.94 428 ARG A N 1
ATOM 3266 C CA . ARG A 1 428 ? -5.430 -6.824 -22.299 1.00 89.94 428 ARG A CA 1
ATOM 3267 C C . ARG A 1 428 ? -4.845 -7.485 -21.051 1.00 89.94 428 ARG A C 1
ATOM 3269 O O . ARG A 1 428 ? -5.119 -8.660 -20.813 1.00 89.94 428 ARG A O 1
ATOM 3276 N N . ILE A 1 429 ? -4.024 -6.769 -20.283 1.00 88.44 429 ILE A N 1
ATOM 3277 C CA . ILE A 1 429 ? -3.451 -7.276 -19.030 1.00 88.44 429 ILE A CA 1
ATOM 3278 C C . ILE A 1 429 ? -4.522 -7.344 -17.946 1.00 88.44 429 ILE A C 1
ATOM 3280 O O . ILE A 1 429 ? -4.666 -8.392 -17.325 1.00 88.44 429 ILE A O 1
ATOM 3284 N N . ALA A 1 430 ? -5.309 -6.282 -17.769 1.00 84.81 430 ALA A N 1
ATOM 3285 C CA . ALA A 1 430 ? -6.356 -6.235 -16.751 1.00 84.81 430 ALA A CA 1
ATOM 3286 C C . ALA A 1 430 ? -7.421 -7.333 -16.928 1.00 84.81 430 ALA A C 1
ATOM 3288 O O . ALA A 1 430 ? -7.925 -7.870 -15.946 1.00 84.81 430 ALA A O 1
ATOM 3289 N N . ASN A 1 431 ? -7.729 -7.706 -18.175 1.00 77.81 431 ASN A N 1
ATOM 3290 C CA . ASN A 1 431 ? -8.774 -8.682 -18.506 1.00 77.81 431 ASN A CA 1
ATOM 3291 C C . ASN A 1 431 ? -8.260 -10.116 -18.728 1.00 77.81 431 ASN A C 1
ATOM 3293 O O . ASN A 1 431 ? -9.004 -10.989 -19.184 1.00 77.81 431 ASN A O 1
ATOM 3297 N N . ARG A 1 432 ? -6.982 -10.390 -18.453 1.00 73.62 432 ARG A N 1
ATOM 3298 C CA . ARG A 1 432 ? -6.394 -11.708 -18.704 1.00 73.62 432 ARG A CA 1
ATOM 3299 C C . ARG A 1 432 ? -6.909 -12.749 -17.692 1.00 73.62 432 ARG A C 1
ATOM 3301 O O . ARG A 1 432 ? -7.117 -12.473 -16.514 1.00 73.62 432 ARG A O 1
ATOM 3308 N N . ILE A 1 433 ? -7.132 -13.989 -18.128 1.00 48.06 433 ILE A N 1
ATOM 3309 C CA . ILE A 1 433 ? -7.657 -15.059 -17.250 1.00 48.06 433 ILE A CA 1
ATOM 3310 C C . ILE A 1 433 ? -6.616 -15.465 -16.185 1.00 48.06 433 ILE A C 1
ATOM 3312 O O . ILE A 1 433 ? -6.963 -15.748 -15.040 1.00 48.06 433 ILE A O 1
ATOM 3316 N N . ASP A 1 434 ? -5.331 -15.434 -16.539 1.00 51.00 434 ASP A N 1
ATOM 3317 C CA . ASP A 1 434 ? -4.181 -15.598 -15.641 1.00 51.00 434 ASP A CA 1
ATOM 3318 C C . ASP A 1 434 ? -4.017 -14.432 -14.654 1.00 51.00 434 ASP A C 1
ATOM 3320 O O . ASP A 1 434 ? -3.425 -14.608 -13.590 1.00 51.00 434 ASP A O 1
ATOM 3324 N N . GLU A 1 435 ? -4.589 -13.266 -14.953 1.00 52.84 435 GLU A N 1
ATOM 3325 C CA . GLU A 1 435 ? -4.537 -12.101 -14.073 1.00 52.84 435 GLU A CA 1
ATOM 3326 C C . GLU A 1 435 ? -5.443 -12.266 -12.849 1.00 52.84 435 GLU A C 1
ATOM 3328 O O . GLU A 1 435 ? -5.023 -11.986 -11.732 1.00 52.84 435 GLU A O 1
ATOM 3333 N N . HIS A 1 436 ? -6.627 -12.862 -13.009 1.00 53.03 436 HIS A N 1
ATOM 3334 C CA . HIS A 1 436 ? -7.468 -13.245 -11.868 1.00 53.03 436 HIS A CA 1
ATOM 3335 C C . HIS A 1 436 ? -6.750 -14.238 -10.941 1.00 53.03 436 HIS A C 1
ATOM 3337 O O . HIS A 1 436 ? -6.920 -14.198 -9.723 1.00 53.03 436 HIS A O 1
ATOM 3343 N N . TYR A 1 437 ? -5.914 -15.116 -11.506 1.00 49.47 437 TYR A N 1
ATOM 3344 C CA . TYR A 1 437 ? -5.077 -16.027 -10.728 1.00 49.47 437 TYR A CA 1
ATOM 3345 C C . TYR A 1 437 ? -3.954 -15.280 -9.990 1.00 49.47 437 TYR A C 1
ATOM 3347 O O . TYR A 1 437 ? -3.721 -15.555 -8.816 1.00 49.47 437 TYR A O 1
ATOM 3355 N N . ARG A 1 438 ? -3.296 -14.306 -10.635 1.00 53.16 438 ARG A N 1
ATOM 3356 C CA . ARG A 1 438 ? -2.254 -13.464 -10.016 1.00 53.16 438 ARG A CA 1
ATOM 3357 C C . ARG A 1 438 ? -2.802 -12.540 -8.929 1.00 53.16 438 ARG A C 1
ATOM 3359 O O . ARG A 1 438 ? -2.208 -12.466 -7.862 1.00 53.16 438 ARG A O 1
ATOM 3366 N N . GLN A 1 439 ? -3.953 -11.911 -9.146 1.00 50.34 439 GLN A N 1
ATOM 3367 C CA . GLN A 1 439 ? -4.634 -11.094 -8.137 1.00 50.34 439 GLN A CA 1
ATOM 3368 C C . GLN A 1 439 ? -5.046 -11.937 -6.932 1.00 50.34 439 GLN A C 1
ATOM 3370 O O . GLN A 1 439 ? -4.777 -11.563 -5.793 1.00 50.34 439 GLN A O 1
ATOM 3375 N N . LYS A 1 440 ? -5.585 -13.138 -7.180 1.00 54.50 440 LYS A N 1
ATOM 3376 C CA . LYS A 1 440 ? -5.901 -14.098 -6.121 1.00 54.50 440 LYS A CA 1
ATOM 3377 C C . LYS A 1 440 ? -4.651 -14.567 -5.363 1.00 54.50 440 LYS A C 1
ATOM 3379 O O . LYS A 1 440 ? -4.716 -14.692 -4.145 1.00 54.50 440 LYS A O 1
ATOM 3384 N N . ALA A 1 441 ? -3.525 -14.776 -6.050 1.00 47.91 441 ALA A N 1
ATOM 3385 C CA . ALA A 1 441 ? -2.242 -15.123 -5.428 1.00 47.91 441 ALA A CA 1
ATOM 3386 C C . ALA A 1 441 ? -1.641 -13.967 -4.603 1.00 47.91 441 ALA A C 1
ATOM 3388 O O . ALA A 1 441 ? -0.967 -14.207 -3.608 1.00 47.91 441 ALA A O 1
ATOM 3389 N N . LEU A 1 442 ? -1.916 -12.714 -4.977 1.00 44.44 442 LEU A N 1
ATOM 3390 C CA . LEU A 1 442 ? -1.488 -11.512 -4.249 1.00 44.44 442 LEU A CA 1
ATOM 3391 C C . LEU A 1 442 ? -2.490 -11.049 -3.175 1.00 44.44 442 LEU A C 1
ATOM 3393 O O . LEU A 1 442 ? -2.252 -10.035 -2.519 1.00 44.44 442 LEU A O 1
ATOM 3397 N N . LYS A 1 443 ? -3.601 -11.777 -2.980 1.00 53.97 443 LYS A N 1
ATOM 3398 C CA . LYS A 1 443 ? -4.705 -11.420 -2.066 1.00 53.97 443 LYS A CA 1
ATOM 3399 C C . LYS A 1 443 ? -5.288 -10.011 -2.340 1.00 53.97 443 LYS A C 1
ATOM 3401 O O . LYS A 1 443 ? -5.739 -9.358 -1.392 1.00 53.97 443 LYS A O 1
ATOM 3406 N N . LEU A 1 444 ? -5.243 -9.561 -3.606 1.00 48.75 444 LEU A N 1
ATOM 3407 C CA . LEU A 1 444 ? -5.756 -8.270 -4.105 1.00 48.75 444 LEU A CA 1
ATOM 3408 C C . LEU A 1 444 ? -7.282 -8.242 -4.228 1.00 48.75 444 LEU A C 1
ATOM 3410 O O . LEU A 1 444 ? -7.867 -9.279 -4.622 1.00 48.75 444 LEU A O 1
#

Secondary structure (DSSP, 8-state):
-----EEEEEEEBTTSS-TT-TT-EEETTTEEE---HHHHHHHHHT-SSPPP---HHHHHHHHHHHHHHHHHHT-EEEEEEE-SSEEEEEEE-SS-HHHHHHHHHHHHHHHHHHSSS----S--B-SS-EEEEE-SHHHHHHHHHHHHHHHHGGGS--TT---GGGGTGGGG-S----------------HHHHHHHHHHHHHHHHHHHT-GGG-S--SS--EEEEE-SSSEEEEEBTT--STT--GGGEEEEEHHHHGGGGG--S--HHHHHHHHHHTBSSTTSPPBPTTHHHHHHHHHSTT--EEEEE--HHHHHHHTSTTHHHHHH--SSHHHHHHH-S--EEE----TTHHHHHHHHHHHHHHHHHHSS--SEEEETTTEEEEEESSHHHHHHHHHHHHHHHHHHHHHHTTT---PPPHHHHHHHHT-HHHHHHHHHTT-

Nearest PDB structures (foldseek):
  3m4r-assembly1_A  TM=8.011E-01  e=1.110E-13  Thermoplasma acidophilum
  6btg-assembly1_A  TM=8.439E-01  e=2.368E-10  Bacillus thuringiensis
  8ix6-assembly1_A  TM=7.409E-01  e=1.118E-10  Bradyrhizobium sp. WSM3983
  2z7b-assembly1_A  TM=7.369E-01  e=1.004E-10  Mesorhizobium japonicum MAFF 303099
  2irp-assembly1_A  TM=7.581E-01  e=7.300E-10  Aquifex aeolicus VF5